Protein AF-0000000068008915 (afdb_homodimer)

Solvent-accessible surface area (backbone atoms only — not comparable to full-atom values): 33797 Å² total; per-residue (Å²): 130,78,82,72,71,57,68,84,69,57,79,87,49,71,34,79,78,81,76,82,69,48,69,68,51,48,49,49,50,50,51,49,50,50,51,46,49,50,51,38,54,60,66,33,48,66,51,51,50,50,53,55,50,39,72,76,53,61,74,77,64,54,85,55,54,74,35,29,33,37,28,29,34,16,36,46,53,52,26,28,29,33,50,47,45,42,22,71,53,36,14,23,38,38,28,29,15,76,50,48,68,47,17,44,51,45,22,58,60,44,38,79,54,78,35,59,49,43,53,46,71,44,53,55,53,37,58,70,43,36,53,52,47,52,55,49,39,45,70,77,78,37,78,60,32,30,42,36,47,45,39,61,65,64,64,78,64,57,94,45,92,77,38,64,69,55,48,49,49,42,39,28,36,42,33,50,17,55,55,41,50,45,67,67,50,43,61,59,15,56,76,71,48,40,29,33,42,33,37,61,48,30,43,40,44,40,47,58,47,54,90,29,36,69,52,27,13,26,22,14,19,39,50,28,31,53,48,8,47,49,41,31,31,45,72,73,70,34,44,86,23,38,42,50,28,39,35,23,37,51,62,56,64,33,44,30,74,46,48,57,56,44,52,67,21,65,18,53,52,71,44,83,69,37,52,33,58,60,46,15,51,51,50,53,50,29,62,30,52,64,38,50,70,44,27,43,61,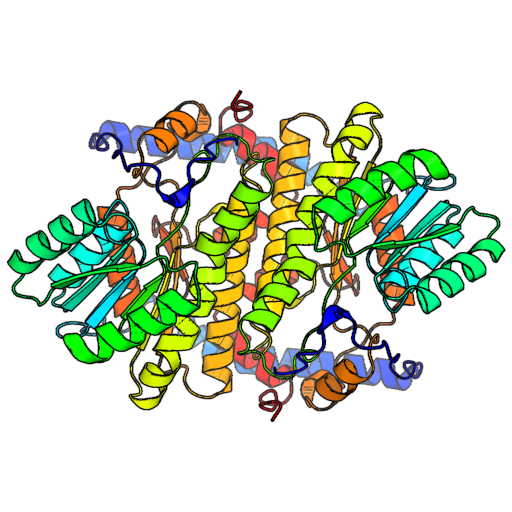74,90,44,52,66,57,58,40,50,50,57,52,54,43,59,63,71,48,43,52,51,38,47,39,59,59,25,62,44,77,71,66,75,80,123,130,79,82,72,72,57,6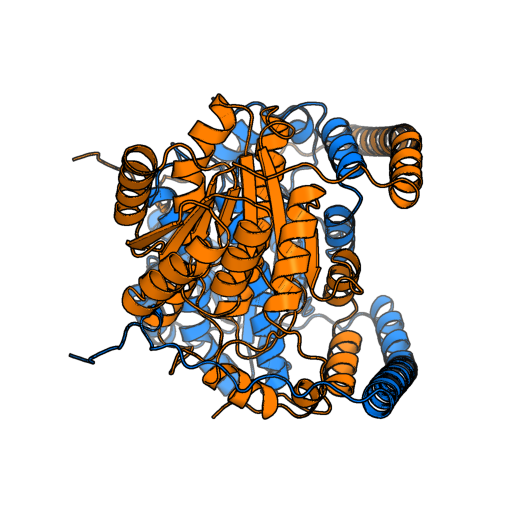9,85,69,56,80,87,49,69,33,79,78,80,75,80,68,48,69,68,52,48,49,48,49,50,50,50,50,50,49,46,50,50,51,39,52,60,65,33,48,66,51,50,50,50,55,55,49,38,72,76,53,62,73,76,64,54,86,55,53,73,36,28,32,36,28,30,34,18,35,47,53,54,25,27,30,32,50,47,46,40,23,72,55,36,14,23,37,38,29,30,16,76,50,48,68,46,16,44,51,43,23,58,62,43,39,80,54,77,33,59,49,44,52,46,71,45,53,54,53,36,59,70,44,37,54,50,46,51,54,49,39,45,72,76,78,36,79,59,34,30,42,34,47,46,40,62,64,63,66,79,64,56,95,46,92,77,38,66,69,54,50,49,49,41,41,28,36,40,34,50,17,53,55,40,51,47,65,66,48,43,62,60,14,56,75,69,49,40,29,35,44,33,37,60,45,30,42,39,43,38,46,58,48,56,88,30,35,68,50,25,14,26,22,12,19,39,51,28,32,52,48,9,47,47,42,31,30,45,75,74,69,33,43,86,24,37,41,51,28,40,35,23,37,51,61,57,65,32,44,29,72,45,48,57,56,45,51,67,23,65,18,53,52,69,44,82,69,39,50,31,59,59,48,14,51,50,50,51,50,30,62,30,52,64,37,50,70,46,28,42,61,74,90,44,51,65,58,59,41,49,49,55,52,56,44,60,64,71,47,43,52,51,39,45,38,60,59,26,61,45,78,71,65,77,81,124

Radius of gyration: 24.88 Å; Cα contacts (8 Å, |Δi|>4): 1236; chains: 2; bounding box: 62×68×60 Å

Foldseek 3Di:
DPPPPDPVPPDDDDDDDDDDDDPVRVVVVVVVVVVVVVVCVVVCVVVVVVVVVCVVVPDFFAQCAAAEEEFEVLLFFLNVLLQLLSLLSHYEYEYEYQPQVSQQVSQVVSCVSVHHYDYDRFQLLDLVRLLVVLVCCCVPPRAHQEYELEFADDPPPDPDPPDPVVLVVRLSRLAVSLVRNCVRRVVVLQVVLGHEYEYEAALLLLPPDPPRVSNSVSSVNVVVVLVVVCVVCVVVPSNNSYFYAYEHEYAEDTDPSVVVLQCVQQLSVPDDYDYSNQSSVQVSRCRRSRPHYAYVVNVDDPVNSNVLSPDPPVVSVVVCCVRSVHDRPPPD/DPPPPDPVPPDDDDDDDDDDDDPVRVVVVVVVVVVVVVVCVVVCVVVVVVVVVCVVVPDFFAQCAAAEEEFEVLLFFLNVLLQLLVLLSHYEYEYEYQPQVSQQVSQVVSCVSVHHYDYDRFQLLDLVRLLVVLVCCCVPPRAHQEYELEFADDPPPDPDPPDPVVLVVRLSGLAVSLVRNCVRRVVVLQVVLGHEYEYEAALLLLPPDPPRVSNSVSSVNVVVVLVVVCVVCVVVPSNNSYFYAYEHEYAEDTDPSVVVLQCVQQLSVPDDYHYSNQSSVQRSRCRRSRPHYAYVVNVDDPVNSNVLSPDPPVVSVVVCCVRSVHDRPPPD

Sequence (664 aa):
MSNSVDIAKKPYVAAAPLKPRSQSEKVRAILQLLLDLVLCFVKSIPLWIEVVVELFRPAPPKTISGQTALVTGGANGIGKAIATELAKEGCNVVIVDLDQTNGQTTAQDLKRYNVQSVAYEFDVANYDEVRELYRRVERDVGPVDILVNNAGILPFLSSNEKNPSEIRRLMDVNVMSGFWTVEQFLPSMIRRGRGHIVAIASASSYAPVGFMKTYVTSKYAVRGYMEALDEELYLIGQAEAVKTTTVFPFVINTRKQVMEKVNRIPGAATMPKFTTEETAKTVADAIKTNKRKVVVPQTVRAWQLSFYEHIPIKIRRMMDLTIMKGKPLVLDMSNSVDIAKKPYVAAAPLKPRSQSEKVRAILQLLLDLVLCFVKSIPLWIEVVVELFRPAPPKTISGQTALVTGGANGIGKAIATELAKEGCNVVIVDLDQTNGQTTAQDLKRYNVQSVAYEFDVANYDEVRELYRRVERDVGPVDILVNNAGILPFLSSNEKNPSEIRRLMDVNVMSGFWTVEQFLPSMIRRGRGHIVAIASASSYAPVGFMKTYVTSKYAVRGYMEALDEELYLIGQAEAVKTTTVFPFVINTRKQVMEKVNRIPGAATMPKFTTEETAKTVADAIKTNKRKVVVPQTVRAWQLSFYEHIPIKIRRMMDLTIMKGKPLVLD

Secondary structure (DSSP, 8-state):
------GGGSPP-BPPPPPPPPHHHHHHHHHHHHHHHHHHHHHHHHHHHHHHHHHHSPPPPPP-TT-EEEEETTTSHHHHHHHHHHHHTT-EEEEE-S-HHHHHHHHHHHGGGS--EEEE---TTSHHHHHHHHHHHHHHT---SEEEE---PPTT--S-TT-HHHHHHHHIIIIIHHHHHHHHHHHHHHHHT-EEEEEE--GGGTSPPTT-HHHHHHHHHHHHHHHHHHHHHHHTT-TTTEEEEEEEE--BS-BHHHHHHHTTSHHHHHSPPB-HHHHHHHHHHHHHTT-SEEEESTTS-HHHHHHHHHS-HHHHHHHHHHHHTS------/------GGGSPP-BPPPPPPPPHHHHHHHHHHHHHHHHHHHHHHHHHHHHHHHHHHSPPPPPP-TT-EEEEETTTSHHHHHHHHHHHHTT-EEEEE-S-HHHHHHHHHHHGGGS--EEEE---TTSHHHHHHHHHHHHHHT---SEEEE---PPTT-SS-TT-HHHHHHHHIIIIIHHHHHHHHHHHHHHHHT-EEEEEE--GGGTSPPTT-HHHHHHHHHHHHHHHHHHHHHHHTT-TTTEEEEEEEE--BS-BHHHHHHHHTSHHHHHSPPB-HHHHHHHHHHHHHTT-SEEEESTTS-HHHHHHHHHS-HHHHHHHHHHHHTS------

Nearest PDB structures (foldseek):
  8g89-assembly1_A  TM=8.658E-01  e=2.254E-25  Canis lupus familiaris
  8g93-assembly1_B  TM=8.598E-01  e=2.538E-25  Canis lupus familiaris
  9av4-assembly1_A  TM=8.909E-01  e=8.322E-25  Homo sapiens
  8g93-assembly1_A  TM=8.860E-01  e=1.261E-24  Canis lupus familiaris
  8g9v-assembly1_B  TM=8.540E-01  e=4.331E-25  Homo sapiens

Organism: Aedes aegypti (NCBI:txid7159)

Structure (mmCIF, N/CA/C/O backbone):
data_AF-0000000068008915-model_v1
#
loop_
_entity.id
_entity.type
_entity.pdbx_description
1 polymer 'Short-chain dehydrogenase/reductase 3'
#
loop_
_atom_site.group_PDB
_atom_site.id
_atom_site.type_symbol
_atom_site.label_atom_id
_atom_site.label_alt_id
_atom_site.label_comp_id
_atom_site.label_asym_id
_atom_site.label_entity_id
_atom_site.label_seq_id
_atom_site.pdbx_PDB_ins_code
_atom_site.Cartn_x
_atom_site.Cartn_y
_atom_site.Cartn_z
_atom_site.occupancy
_atom_site.B_iso_or_equiv
_atom_site.auth_seq_id
_atom_site.auth_comp_id
_atom_site.auth_asym_id
_atom_site.auth_atom_id
_atom_site.pdbx_PDB_model_num
ATOM 1 N N . MET A 1 1 ? -16.281 7.18 -29.484 1 25.27 1 MET A N 1
ATOM 2 C CA . MET A 1 1 ? -15.469 8.141 -28.75 1 25.27 1 MET A CA 1
ATOM 3 C C . MET A 1 1 ? -15.898 8.203 -27.281 1 25.27 1 MET A C 1
ATOM 5 O O . MET A 1 1 ? -16.938 8.789 -26.969 1 25.27 1 MET A O 1
ATOM 9 N N . SER A 1 2 ? -15.938 7.16 -26.516 1 36.44 2 SER A N 1
ATOM 10 C CA . SER A 1 2 ? -16.719 6.918 -25.297 1 36.44 2 SER A CA 1
ATOM 11 C C . SER A 1 2 ? -16.484 8 -24.25 1 36.44 2 SER A C 1
ATOM 13 O O . SER A 1 2 ? -15.336 8.359 -23.984 1 36.44 2 SER A O 1
ATOM 15 N N . ASN A 1 3 ? -17.234 9.008 -24.078 1 43.19 3 ASN A N 1
ATOM 16 C CA . ASN A 1 3 ? -17.281 10.219 -23.281 1 43.19 3 ASN A CA 1
ATOM 17 C C . ASN A 1 3 ? -16.828 9.945 -21.844 1 43.19 3 ASN A C 1
ATOM 19 O O . ASN A 1 3 ? -17.656 9.734 -20.953 1 43.19 3 ASN A O 1
ATOM 23 N N . SER A 1 4 ? -15.82 9.172 -21.656 1 55.72 4 SER A N 1
ATOM 24 C CA . SER A 1 4 ? -15.461 8.562 -20.375 1 55.72 4 SER A CA 1
ATOM 25 C C . SER A 1 4 ? -15.172 9.633 -19.328 1 55.72 4 SER A C 1
ATOM 27 O O . SER A 1 4 ? -14.289 10.469 -19.5 1 55.72 4 SER A O 1
ATOM 29 N N . VAL A 1 5 ? -16.203 10.062 -18.609 1 64.69 5 VAL A N 1
ATOM 30 C CA . VAL A 1 5 ? -16.172 11.055 -17.531 1 64.69 5 VAL A CA 1
ATOM 31 C C . VAL A 1 5 ? -15.039 10.734 -16.562 1 64.69 5 VAL A C 1
ATOM 33 O O . VAL A 1 5 ? -14.859 9.586 -16.172 1 64.69 5 VAL A O 1
ATOM 36 N N . ASP A 1 6 ? -14.109 11.664 -16.531 1 81.94 6 ASP A N 1
ATOM 37 C CA . ASP A 1 6 ? -13.039 11.555 -15.539 1 81.94 6 ASP A CA 1
ATOM 38 C C . ASP A 1 6 ? -13.609 11.336 -14.133 1 81.94 6 ASP A C 1
ATOM 40 O O . ASP A 1 6 ? -14.305 12.195 -13.602 1 81.94 6 ASP A O 1
ATOM 44 N N . ILE A 1 7 ? -13.359 10.227 -13.648 1 77.12 7 ILE A N 1
ATOM 45 C CA . ILE A 1 7 ? -13.914 9.82 -12.367 1 77.12 7 ILE A CA 1
ATOM 46 C C . ILE A 1 7 ? -13.484 10.805 -11.281 1 77.12 7 ILE A C 1
ATOM 48 O O . ILE A 1 7 ? -14.156 10.945 -10.258 1 77.12 7 ILE A O 1
ATOM 52 N N . ALA A 1 8 ? -12.453 11.508 -11.484 1 79.69 8 ALA A N 1
ATOM 53 C CA . ALA A 1 8 ? -11.961 12.477 -10.5 1 79.69 8 ALA A CA 1
ATOM 54 C C . ALA A 1 8 ? -12.773 13.766 -10.555 1 79.69 8 ALA A C 1
ATOM 56 O O . ALA A 1 8 ? -12.695 14.594 -9.641 1 79.69 8 ALA A O 1
ATOM 57 N N . LYS A 1 9 ? -13.523 14.008 -11.602 1 79.19 9 LYS A N 1
ATOM 58 C CA . LYS A 1 9 ? -14.25 15.258 -11.781 1 79.19 9 LYS A CA 1
ATOM 59 C C . LYS A 1 9 ? -15.742 15.07 -11.516 1 79.19 9 LYS A C 1
ATOM 61 O O . LYS A 1 9 ? -16.531 15.992 -11.711 1 79.19 9 LYS A O 1
ATOM 66 N N . LYS A 1 10 ? -16.109 13.844 -11.07 1 80 10 LYS A N 1
ATOM 67 C CA . LYS A 1 10 ? -17.516 13.641 -10.727 1 80 10 LYS A CA 1
ATOM 68 C C . LYS A 1 10 ? -17.953 14.602 -9.625 1 80 10 LYS A C 1
ATOM 70 O O . LYS A 1 10 ? -17.25 14.781 -8.633 1 80 10 LYS A O 1
ATOM 75 N N . PRO A 1 11 ? -19.031 15.219 -9.898 1 80.44 11 PRO A N 1
ATOM 76 C CA . PRO A 1 11 ? -19.484 16.203 -8.906 1 80.44 11 PRO A CA 1
ATOM 77 C C . PRO A 1 11 ? -19.625 15.609 -7.508 1 80.44 11 PRO A C 1
ATOM 79 O O . PRO A 1 11 ? -20.047 14.461 -7.355 1 80.44 11 PRO A O 1
ATOM 82 N N . TYR A 1 12 ? -19.297 16.422 -6.59 1 86 12 TYR A N 1
ATOM 83 C CA . TYR A 1 12 ? -19.375 16 -5.195 1 86 12 TYR A CA 1
ATOM 84 C C . TYR A 1 12 ? -20.781 16.25 -4.633 1 86 12 TYR A C 1
ATOM 86 O O . TYR A 1 12 ? -21.297 17.375 -4.715 1 86 12 TYR A O 1
ATOM 94 N N . VAL A 1 13 ? -21.359 15.211 -4.227 1 85.31 13 VAL A N 1
ATOM 95 C CA . VAL A 1 13 ? -22.625 15.312 -3.486 1 85.31 13 VAL A CA 1
ATOM 96 C C . VAL A 1 13 ? -22.438 14.742 -2.082 1 85.31 13 VAL A C 1
ATOM 98 O O . VAL A 1 13 ? -22.141 13.555 -1.92 1 85.31 13 VAL A O 1
ATOM 101 N N . ALA A 1 14 ? -22.578 15.609 -1.108 1 86 14 ALA A N 1
ATOM 102 C CA . ALA A 1 14 ? -22.344 15.211 0.276 1 86 14 ALA A CA 1
ATOM 103 C C . ALA A 1 14 ? -23.406 14.219 0.753 1 86 14 ALA A C 1
ATOM 105 O O . ALA A 1 14 ? -24.578 14.352 0.407 1 86 14 ALA A O 1
ATOM 106 N N . ALA A 1 15 ? -22.969 13.297 1.555 1 86.19 15 ALA A N 1
ATOM 107 C CA . ALA A 1 15 ? -23.906 12.406 2.227 1 86.19 15 ALA A CA 1
ATOM 108 C C . ALA A 1 15 ? -24.734 13.156 3.266 1 86.19 15 ALA A C 1
ATOM 110 O O . ALA A 1 15 ? -24.328 14.219 3.74 1 86.19 15 ALA A O 1
ATOM 111 N N . ALA A 1 16 ? -25.859 12.586 3.553 1 84.06 16 ALA A N 1
ATOM 112 C CA . ALA A 1 16 ? -26.688 13.164 4.617 1 84.06 16 ALA A CA 1
ATOM 113 C C . ALA A 1 16 ? -25.938 13.148 5.949 1 84.06 16 ALA A C 1
ATOM 115 O O . ALA A 1 16 ? -25.203 12.203 6.242 1 84.06 16 ALA A O 1
ATOM 116 N N . PRO A 1 17 ? -26.062 14.195 6.621 1 82.31 17 PRO A N 1
ATOM 117 C CA . PRO A 1 17 ? -25.406 14.234 7.93 1 82.31 17 PRO A CA 1
ATOM 118 C C . PRO A 1 17 ? -25.797 13.055 8.82 1 82.31 17 PRO A C 1
ATOM 120 O O . PRO A 1 17 ? -26.953 12.609 8.789 1 82.31 17 PRO A O 1
ATOM 123 N N . LEU A 1 18 ? -24.75 12.617 9.633 1 81.44 18 LEU A N 1
ATOM 124 C CA . LEU A 1 18 ? -25.016 11.531 10.562 1 81.44 18 LEU A CA 1
ATOM 125 C C . LEU A 1 18 ? -25.891 12.016 11.719 1 81.44 18 LEU A C 1
ATOM 127 O O . LEU A 1 18 ? -25.672 13.102 12.25 1 81.44 18 LEU A O 1
ATOM 131 N N . LYS A 1 19 ? -27.047 11.25 11.766 1 74.81 19 LYS A N 1
ATOM 132 C CA . LYS A 1 19 ? -27.906 11.578 12.906 1 74.81 19 LYS A CA 1
ATOM 133 C C . LYS A 1 19 ? -27.188 11.289 14.219 1 74.81 19 LYS A C 1
ATOM 135 O O . LYS A 1 19 ? -26.594 10.219 14.391 1 74.81 19 LYS A O 1
ATOM 140 N N . PRO A 1 20 ? -27.062 12.352 15.141 1 76.06 20 PRO A N 1
ATOM 141 C CA . PRO A 1 20 ? -26.453 12.086 16.453 1 76.06 20 PRO A CA 1
ATOM 142 C C . PRO A 1 20 ? -27.109 10.906 17.172 1 76.06 20 PRO A C 1
ATOM 144 O O . PRO A 1 20 ? -28.328 10.742 17.125 1 76.06 20 PRO A O 1
ATOM 147 N N . ARG A 1 21 ? -26.438 10.008 17.547 1 72.38 21 ARG A N 1
ATOM 148 C CA . ARG A 1 21 ? -26.953 8.844 18.234 1 72.38 21 ARG A CA 1
ATOM 149 C C . ARG A 1 21 ? -27.312 9.18 19.688 1 72.38 21 ARG A C 1
ATOM 151 O O . ARG A 1 21 ? -26.547 9.867 20.375 1 72.38 21 ARG A O 1
ATOM 158 N N . SER A 1 22 ? -28.391 8.797 20 1 80.31 22 SER A N 1
ATOM 159 C CA . SER A 1 22 ? -28.781 8.914 21.406 1 80.31 22 SER A CA 1
ATOM 160 C C . SER A 1 22 ? -27.891 8.062 22.297 1 80.31 22 SER A C 1
ATOM 162 O O . SER A 1 22 ? -27.172 7.195 21.812 1 80.31 22 SER A O 1
ATOM 164 N N . GLN A 1 23 ? -27.859 8.43 23.469 1 81.75 23 GLN A N 1
ATOM 165 C CA . GLN A 1 23 ? -27.078 7.66 24.422 1 81.75 23 GLN A CA 1
ATOM 166 C C . GLN A 1 23 ? -27.484 6.191 24.406 1 81.75 23 GLN A C 1
ATOM 168 O O . GLN A 1 23 ? -26.625 5.305 24.516 1 81.75 23 GLN A O 1
ATOM 173 N N . SER A 1 24 ? -28.781 6.039 24.359 1 84.06 24 SER A N 1
ATOM 174 C CA . SER A 1 24 ? -29.281 4.668 24.328 1 84.06 24 SER A CA 1
ATOM 175 C C . SER A 1 24 ? -28.797 3.928 23.094 1 84.06 24 SER A C 1
ATOM 177 O O . SER A 1 24 ? -28.453 2.746 23.156 1 84.06 24 SER A O 1
ATOM 179 N N . GLU A 1 25 ? -28.703 4.656 22.062 1 81.69 25 GLU A N 1
ATOM 180 C CA . GLU A 1 25 ? -28.25 4.043 20.812 1 81.69 25 GLU A CA 1
ATOM 181 C C . GLU A 1 25 ? -26.766 3.732 20.875 1 81.69 25 GLU A C 1
ATOM 183 O O . GLU A 1 25 ? -26.312 2.719 20.328 1 81.69 25 GLU A O 1
ATOM 188 N N . LYS A 1 26 ? -26.094 4.555 21.5 1 81.06 26 LYS A N 1
ATOM 189 C CA . LYS A 1 26 ? -24.672 4.32 21.672 1 81.06 26 LYS A CA 1
ATOM 190 C C . LYS A 1 26 ? -24.406 3.084 22.516 1 81.06 26 LYS A C 1
ATOM 192 O O . LYS A 1 26 ? -23.547 2.266 22.188 1 81.06 26 LYS A O 1
ATOM 197 N N . VAL A 1 27 ? -25.172 3.068 23.547 1 83.56 27 VAL A N 1
ATOM 198 C CA . VAL A 1 27 ? -25.016 1.931 24.438 1 83.56 27 VAL A CA 1
ATOM 199 C C . VAL A 1 27 ? -25.391 0.641 23.719 1 83.56 27 VAL A C 1
ATOM 201 O O . VAL A 1 27 ? -24.703 -0.378 23.859 1 83.56 27 VAL A O 1
ATOM 204 N N . ARG A 1 28 ? -26.391 0.689 23.016 1 83.62 28 ARG A N 1
ATOM 205 C CA . ARG A 1 28 ? -26.828 -0.486 22.266 1 83.62 28 ARG A CA 1
ATOM 206 C C . ARG A 1 28 ? -25.781 -0.903 21.25 1 83.62 28 ARG A C 1
ATOM 208 O O . ARG A 1 28 ? -25.547 -2.096 21.031 1 83.62 28 ARG A O 1
ATOM 215 N N . ALA A 1 29 ? -25.25 0.087 20.641 1 77.81 29 ALA A N 1
ATOM 216 C CA . ALA A 1 29 ? -24.219 -0.195 19.641 1 77.81 29 ALA A CA 1
ATOM 217 C C . ALA A 1 29 ? -23 -0.848 20.297 1 77.81 29 ALA A C 1
ATOM 219 O O . ALA A 1 29 ? -22.406 -1.77 19.719 1 77.81 29 ALA A O 1
ATOM 220 N N . ILE A 1 30 ? -22.672 -0.354 21.391 1 82.06 30 ILE A N 1
ATOM 221 C CA . ILE A 1 30 ? -21.531 -0.889 22.109 1 82.06 30 ILE A CA 1
ATOM 222 C C . ILE A 1 30 ? -21.812 -2.318 22.562 1 82.06 30 ILE A C 1
ATOM 224 O O . ILE A 1 30 ? -20.953 -3.195 22.469 1 82.06 30 ILE A O 1
ATOM 228 N N . LEU A 1 31 ? -22.984 -2.494 23.047 1 85.19 31 LEU A N 1
ATOM 229 C CA . LEU A 1 31 ? -23.391 -3.826 23.484 1 85.19 31 LEU A CA 1
ATOM 230 C C . LEU A 1 31 ? -23.391 -4.809 22.312 1 85.19 31 LEU A C 1
ATOM 232 O O . LEU A 1 31 ? -22.969 -5.957 22.469 1 85.19 31 LEU A O 1
ATOM 236 N N . GLN A 1 32 ? -23.859 -4.367 21.312 1 83.44 32 GLN A N 1
ATOM 237 C CA . GLN A 1 32 ? -23.859 -5.227 20.125 1 83.44 32 GLN A CA 1
ATOM 238 C C . GLN A 1 32 ? -22.438 -5.574 19.703 1 83.44 32 GLN A C 1
ATOM 240 O O . GLN A 1 32 ? -22.172 -6.707 19.297 1 83.44 32 GLN A O 1
ATOM 245 N N . LEU A 1 33 ? -21.641 -4.59 19.688 1 80.56 33 LEU A N 1
ATOM 246 C CA . LEU A 1 33 ? -20.234 -4.824 19.344 1 80.56 33 LEU A CA 1
ATOM 247 C C . LEU A 1 33 ? -19.609 -5.848 20.281 1 80.56 33 LEU A C 1
ATOM 249 O O . LEU A 1 33 ? -18.859 -6.723 19.828 1 80.56 33 LEU A O 1
ATOM 253 N N . LEU A 1 34 ? -19.906 -5.703 21.516 1 85.06 34 LEU A N 1
ATOM 254 C CA . LEU A 1 34 ? -19.375 -6.633 22.5 1 85.06 34 LEU A CA 1
ATOM 255 C C . LEU A 1 34 ? -19.906 -8.047 22.266 1 85.06 34 LEU A C 1
ATOM 257 O O . LEU A 1 34 ? -19.156 -9.023 22.375 1 85.06 34 LEU A O 1
ATOM 261 N N . LEU A 1 35 ? -21.172 -8.102 21.984 1 87.88 35 LEU A N 1
ATOM 262 C CA . LEU A 1 35 ? -21.766 -9.398 21.672 1 87.88 35 LEU A CA 1
ATOM 263 C C . LEU A 1 35 ? -21.125 -10.016 20.438 1 87.88 35 LEU A C 1
ATOM 265 O O . LEU A 1 35 ? -20.875 -11.227 20.406 1 87.88 35 LEU A O 1
ATOM 269 N N . ASP A 1 36 ? -20.938 -9.203 19.5 1 84.75 36 ASP A N 1
ATOM 270 C CA . ASP A 1 36 ? -20.297 -9.68 18.266 1 84.75 36 ASP A CA 1
ATOM 271 C C . ASP A 1 36 ? -18.875 -10.172 18.547 1 84.75 36 ASP A C 1
ATOM 273 O O . ASP A 1 36 ? -18.422 -11.156 17.969 1 84.75 36 ASP A O 1
ATOM 277 N N . LEU A 1 37 ? -18.234 -9.477 19.406 1 85.88 37 LEU A N 1
ATOM 278 C CA . LEU A 1 37 ? -16.875 -9.859 19.75 1 85.88 37 LEU A CA 1
ATOM 279 C C . LEU A 1 37 ? -16.844 -11.188 20.5 1 85.88 37 LEU A C 1
ATOM 281 O O . LEU A 1 37 ? -15.961 -12.016 20.266 1 85.88 37 LEU A O 1
ATOM 285 N N . VAL A 1 38 ? -17.828 -11.383 21.375 1 90.81 38 VAL A N 1
ATOM 286 C CA . VAL A 1 38 ? -17.938 -12.641 22.094 1 90.81 38 VAL A CA 1
ATOM 287 C C . VAL A 1 38 ? -18.266 -13.773 21.125 1 90.81 38 VAL A C 1
ATOM 289 O O . VAL A 1 38 ? -17.688 -14.859 21.219 1 90.81 38 VAL A O 1
ATOM 292 N N . LEU A 1 39 ? -19.141 -13.492 20.312 1 90.31 39 LEU A N 1
ATOM 293 C CA . LEU A 1 39 ? -19.5 -14.492 19.312 1 90.31 39 LEU A CA 1
ATOM 294 C C . LEU A 1 39 ? -18.297 -14.844 18.438 1 90.31 39 LEU A C 1
ATOM 296 O O . LEU A 1 39 ? -18.078 -16.016 18.125 1 90.31 39 LEU A O 1
ATOM 300 N N . CYS A 1 40 ? -17.562 -13.82 18.031 1 89 40 CYS A N 1
ATOM 301 C CA . CYS A 1 40 ? -16.359 -14.055 17.25 1 89 40 CYS A CA 1
ATOM 302 C C . CYS A 1 40 ? -15.367 -14.922 18.016 1 89 40 CYS A C 1
ATOM 304 O O . CYS A 1 40 ? -14.734 -15.805 17.438 1 89 40 CYS A O 1
ATOM 306 N N . PHE A 1 41 ? -15.281 -14.656 19.281 1 91.06 41 PHE A N 1
ATOM 307 C CA . PHE A 1 41 ? -14.352 -15.406 20.125 1 91.06 41 PHE A CA 1
ATOM 308 C C . PHE A 1 41 ? -14.75 -16.875 20.188 1 91.06 41 PHE A C 1
ATOM 310 O O . PHE A 1 41 ? -13.914 -17.766 20 1 91.06 41 PHE A O 1
ATOM 317 N N . VAL A 1 42 ? -15.977 -17.141 20.359 1 93.12 42 VAL A N 1
ATOM 318 C CA . VAL A 1 42 ? -16.484 -18.5 20.469 1 93.12 42 VAL A CA 1
ATOM 319 C C . VAL A 1 42 ? -16.328 -19.234 19.141 1 93.12 42 VAL A C 1
ATOM 321 O O . VAL A 1 42 ? -15.867 -20.375 19.094 1 93.12 42 VAL A O 1
ATOM 324 N N . LYS A 1 43 ? -16.688 -18.562 18.109 1 93.06 43 LYS A N 1
ATOM 325 C CA . LYS A 1 43 ? -16.625 -19.172 16.781 1 93.06 43 LYS A CA 1
ATOM 326 C C . LYS A 1 43 ? -15.188 -19.406 16.344 1 93.06 43 LYS A C 1
ATOM 328 O O . LYS A 1 43 ? -14.93 -20.219 15.469 1 93.06 43 LYS A O 1
ATOM 333 N N . SER A 1 44 ? -14.258 -18.625 16.953 1 92.31 44 SER A N 1
ATOM 334 C CA . SER A 1 44 ? -12.859 -18.734 16.531 1 92.31 44 SER A CA 1
ATOM 335 C C . SER A 1 44 ? -12.18 -19.938 17.156 1 92.31 44 SER A C 1
ATOM 337 O O . SER A 1 44 ? -11.148 -20.406 16.672 1 92.31 44 SER A O 1
ATOM 339 N N . ILE A 1 45 ? -12.688 -20.484 18.188 1 92.62 45 ILE A N 1
ATOM 340 C CA . ILE A 1 45 ? -12.047 -21.547 18.969 1 92.62 45 ILE A CA 1
ATOM 341 C C . ILE A 1 45 ? -11.805 -22.766 18.078 1 92.62 45 ILE A C 1
ATOM 343 O O . ILE A 1 45 ? -10.672 -23.234 17.969 1 92.62 45 ILE A O 1
ATOM 347 N N . PRO A 1 46 ? -12.828 -23.344 17.438 1 93.88 46 PRO A N 1
ATOM 348 C CA . PRO A 1 46 ? -12.547 -24.5 16.578 1 93.88 46 PRO A CA 1
ATOM 349 C C . PRO A 1 46 ? -11.562 -24.172 15.453 1 93.88 46 PRO A C 1
ATOM 351 O O . PRO A 1 46 ? -10.805 -25.047 15.031 1 93.88 46 PRO A O 1
ATOM 354 N N . LEU A 1 47 ? -11.617 -22.953 14.977 1 92.56 47 LEU A N 1
ATOM 355 C CA . LEU A 1 47 ? -10.727 -22.547 13.891 1 92.56 47 LEU A CA 1
ATOM 356 C C . LEU A 1 47 ? -9.281 -22.516 14.367 1 92.56 47 LEU A C 1
ATOM 358 O O . LEU A 1 47 ? -8.367 -22.859 13.609 1 92.56 47 LEU A O 1
ATOM 362 N N . TRP A 1 48 ? -9.094 -22.094 15.594 1 92.06 48 TRP A N 1
ATOM 363 C CA . TRP A 1 48 ? -7.75 -22.109 16.172 1 92.06 48 TRP A CA 1
ATOM 364 C C . TRP A 1 48 ? -7.227 -23.531 16.312 1 92.06 48 TRP A C 1
ATOM 366 O O . TRP A 1 48 ? -6.043 -23.797 16.062 1 92.06 48 TRP A O 1
ATOM 376 N N . ILE A 1 49 ? -8.055 -24.375 16.656 1 92.62 49 ILE A N 1
ATOM 377 C CA . ILE A 1 49 ? -7.684 -25.781 16.766 1 92.62 49 ILE A CA 1
ATOM 378 C C . ILE A 1 49 ? -7.273 -26.312 15.398 1 92.62 49 ILE A C 1
ATOM 380 O O . ILE A 1 49 ? -6.266 -27 15.273 1 92.62 49 ILE A O 1
ATOM 384 N N . GLU A 1 50 ? -8.062 -25.984 14.445 1 91.56 50 GLU A N 1
ATOM 385 C CA . GLU A 1 50 ? -7.742 -26.391 13.078 1 91.56 50 GLU A CA 1
ATOM 386 C C . GLU A 1 50 ? -6.379 -25.859 12.648 1 91.56 50 GLU A C 1
ATOM 388 O O . GLU A 1 50 ? -5.605 -26.562 12 1 91.56 50 GLU A O 1
ATOM 393 N N . VAL A 1 51 ? -6.121 -24.609 12.969 1 89.88 51 VAL A N 1
ATOM 394 C CA . VAL A 1 51 ? -4.859 -23.969 12.609 1 89.88 51 VAL A CA 1
ATOM 395 C C . VAL A 1 51 ? -3.699 -24.703 13.281 1 89.88 51 VAL A C 1
ATOM 397 O O . VAL A 1 51 ? -2.674 -24.969 12.648 1 89.88 51 VAL A O 1
ATOM 400 N N . VAL A 1 52 ? -3.912 -25.094 14.492 1 90.75 52 VAL A N 1
ATOM 401 C CA . VAL A 1 52 ? -2.873 -25.797 15.242 1 90.75 52 VAL A CA 1
ATOM 402 C C . VAL A 1 52 ? -2.678 -27.203 14.664 1 90.75 52 VAL A C 1
ATOM 404 O O . VAL A 1 52 ? -1.546 -27.656 14.523 1 90.75 52 VAL A O 1
ATOM 407 N N . VAL A 1 53 ? -3.701 -27.891 14.32 1 91.12 53 VAL A N 1
ATOM 408 C CA . VAL A 1 53 ? -3.631 -29.219 13.734 1 91.12 53 VAL A CA 1
ATOM 409 C C . VAL A 1 53 ? -2.895 -29.156 12.398 1 91.12 53 VAL A C 1
ATOM 411 O O . VAL A 1 53 ? -2.084 -30.031 12.086 1 91.12 53 VAL A O 1
ATOM 414 N N . GLU A 1 54 ? -3.182 -28.141 11.602 1 88.88 54 GLU A N 1
ATOM 415 C CA . GLU A 1 54 ? -2.566 -27.984 10.289 1 88.88 54 GLU A CA 1
ATOM 416 C C . GLU A 1 54 ? -1.067 -27.719 10.414 1 88.88 54 GLU A C 1
ATOM 418 O O . GLU A 1 54 ? -0.3 -28.031 9.5 1 88.88 54 GLU A O 1
ATOM 423 N N . LEU A 1 55 ? -0.692 -27.094 11.516 1 85.88 55 LEU A N 1
ATOM 424 C CA . LEU A 1 55 ? 0.729 -26.875 11.758 1 85.88 55 LEU A CA 1
ATOM 425 C C . LEU A 1 55 ? 1.469 -28.203 11.914 1 85.88 55 LEU A C 1
ATOM 427 O O . LEU A 1 55 ? 2.629 -28.328 11.508 1 85.88 55 LEU A O 1
ATOM 431 N N . PHE A 1 56 ? 0.78 -29.172 12.398 1 89.06 56 PHE A N 1
ATOM 432 C CA . PHE A 1 56 ? 1.406 -30.453 12.672 1 89.06 56 PHE A CA 1
ATOM 433 C C . PHE A 1 56 ? 1.125 -31.438 11.539 1 89.06 56 PHE A C 1
ATOM 435 O O . PHE A 1 56 ? 1.87 -32.406 11.352 1 89.06 56 PHE A O 1
ATOM 442 N N . ARG A 1 57 ? 0.078 -31.266 10.859 1 89 57 ARG A N 1
ATOM 443 C CA . ARG A 1 57 ? -0.295 -32.094 9.727 1 89 57 ARG A CA 1
ATOM 444 C C . ARG A 1 57 ? -0.603 -31.266 8.5 1 89 57 ARG A C 1
ATOM 446 O O . ARG A 1 57 ? -1.759 -31.156 8.078 1 89 57 ARG A O 1
ATOM 453 N N . PRO A 1 58 ? 0.477 -30.75 7.934 1 84.69 58 PRO A N 1
ATOM 454 C CA . PRO A 1 58 ? 0.227 -29.906 6.758 1 84.69 58 PRO A CA 1
ATOM 455 C C . PRO A 1 58 ? -0.379 -30.688 5.594 1 84.69 58 PRO A C 1
ATOM 457 O O . PRO A 1 58 ? -0.177 -31.891 5.484 1 84.69 58 PRO A O 1
ATOM 460 N N . ALA A 1 59 ? -1.262 -30.047 4.855 1 83.94 59 ALA A N 1
ATOM 461 C CA . ALA A 1 59 ? -1.861 -30.656 3.674 1 83.94 59 ALA A CA 1
ATOM 462 C C . ALA A 1 59 ? -0.789 -31.094 2.678 1 83.94 59 ALA A C 1
ATOM 464 O O . ALA A 1 59 ? 0.231 -30.422 2.523 1 83.94 59 ALA A O 1
ATOM 465 N N . PRO A 1 60 ? -1.011 -32.219 2.059 1 91.69 60 PRO A N 1
ATOM 466 C CA . PRO A 1 60 ? -0.053 -32.688 1.049 1 91.69 60 PRO A CA 1
ATOM 467 C C . PRO A 1 60 ? 0.053 -31.719 -0.138 1 91.69 60 PRO A C 1
ATOM 469 O O . PRO A 1 60 ? -0.945 -31.109 -0.54 1 91.69 60 PRO A O 1
ATOM 472 N N . PRO A 1 61 ? 1.197 -31.594 -0.64 1 95.31 61 PRO A N 1
ATOM 473 C CA . PRO A 1 61 ? 1.376 -30.703 -1.796 1 95.31 61 PRO A CA 1
ATOM 474 C C . PRO A 1 61 ? 0.586 -31.172 -3.018 1 95.31 61 PRO A C 1
ATOM 476 O O . PRO A 1 61 ? 0.451 -32.375 -3.252 1 95.31 61 PRO A O 1
ATOM 479 N N . LYS A 1 62 ? 0.007 -30.297 -3.703 1 96.25 62 LYS A N 1
ATOM 480 C CA . LYS A 1 62 ? -0.68 -30.641 -4.945 1 96.25 62 LYS A CA 1
ATOM 481 C C . LYS A 1 62 ? 0.315 -30.859 -6.082 1 96.25 62 LYS A C 1
ATOM 483 O O . LYS A 1 62 ? 1.448 -30.375 -6.023 1 96.25 62 LYS A O 1
ATOM 488 N N . THR A 1 63 ? -0.1 -31.625 -7.051 1 97 63 THR A N 1
ATOM 489 C CA . THR A 1 63 ? 0.699 -31.844 -8.25 1 97 63 THR A CA 1
ATOM 490 C C . THR A 1 63 ? 0.455 -30.719 -9.266 1 97 63 THR A C 1
ATOM 492 O O . THR A 1 63 ? -0.692 -30.359 -9.523 1 97 63 THR A O 1
ATOM 495 N N . ILE A 1 64 ? 1.567 -30.188 -9.789 1 98.12 64 ILE A N 1
ATOM 496 C CA . ILE A 1 64 ? 1.412 -29.125 -10.758 1 98.12 64 ILE A CA 1
ATOM 497 C C . ILE A 1 64 ? 1.99 -29.547 -12.102 1 98.12 64 ILE A C 1
ATOM 499 O O . ILE A 1 64 ? 2.09 -28.75 -13.031 1 98.12 64 ILE A O 1
ATOM 503 N N . SER A 1 65 ? 2.383 -30.844 -12.164 1 98.12 65 SER A N 1
ATOM 504 C CA . SER A 1 65 ? 2.883 -31.391 -13.422 1 98.12 65 SER A CA 1
ATOM 505 C C . SER A 1 65 ? 1.835 -31.297 -14.523 1 98.12 65 SER A C 1
ATOM 507 O O . SER A 1 65 ? 0.658 -31.578 -14.297 1 98.12 65 SER A O 1
ATOM 509 N N . GLY A 1 66 ? 2.236 -30.859 -15.703 1 97.81 66 GLY A N 1
ATOM 510 C CA . GLY A 1 66 ? 1.34 -30.734 -16.844 1 97.81 66 GLY A CA 1
ATOM 511 C C . GLY A 1 66 ? 0.628 -29.406 -16.906 1 97.81 66 GLY A C 1
ATOM 512 O O . GLY A 1 66 ? 0.059 -29.047 -17.938 1 97.81 66 GLY A O 1
ATOM 513 N N . GLN A 1 67 ? 0.625 -28.641 -15.828 1 98.31 67 GLN A N 1
ATOM 514 C CA . GLN A 1 67 ? 0.005 -27.312 -15.82 1 98.31 67 GLN A CA 1
ATOM 515 C C . GLN A 1 67 ? 0.857 -26.297 -16.578 1 98.31 67 GLN A C 1
ATOM 517 O O . GLN A 1 67 ? 2.037 -26.547 -16.844 1 98.31 67 GLN A O 1
ATOM 522 N N . THR A 1 68 ? 0.235 -25.234 -16.984 1 98.75 68 THR A N 1
ATOM 523 C CA . THR A 1 68 ? 0.937 -24.156 -17.688 1 98.75 68 THR A CA 1
ATOM 524 C C . THR A 1 68 ? 1.179 -22.984 -16.75 1 98.75 68 THR A C 1
ATOM 526 O O . THR A 1 68 ? 0.235 -22.422 -16.188 1 98.75 68 THR A O 1
ATOM 529 N N . ALA A 1 69 ? 2.426 -22.656 -16.594 1 98.88 69 ALA A N 1
ATOM 530 C CA . ALA A 1 69 ? 2.818 -21.5 -15.773 1 98.88 69 ALA A CA 1
ATOM 531 C C . ALA A 1 69 ? 3.324 -20.359 -16.641 1 98.88 69 ALA A C 1
ATOM 533 O O . ALA A 1 69 ? 4.133 -20.562 -17.562 1 98.88 69 ALA A O 1
ATOM 534 N N . LEU A 1 70 ? 2.779 -19.188 -16.469 1 98.94 70 LEU A N 1
ATOM 535 C CA . LEU A 1 70 ? 3.285 -17.984 -17.094 1 98.94 70 LEU A CA 1
ATOM 536 C C . LEU A 1 70 ? 4.082 -17.141 -16.094 1 98.94 70 LEU A C 1
ATOM 538 O O . LEU A 1 70 ? 3.578 -16.797 -15.023 1 98.94 70 LEU A O 1
ATOM 542 N N . VAL A 1 71 ? 5.328 -16.844 -16.406 1 98.88 71 VAL A N 1
ATOM 543 C CA . VAL A 1 71 ? 6.219 -16.094 -15.523 1 98.88 71 VAL A CA 1
ATOM 544 C C . VAL A 1 71 ? 6.613 -14.781 -16.203 1 98.88 71 VAL A C 1
ATOM 546 O O . VAL A 1 71 ? 7.312 -14.781 -17.219 1 98.88 71 VAL A O 1
ATOM 549 N N . THR A 1 72 ? 6.156 -13.672 -15.648 1 98.75 72 THR A N 1
ATOM 550 C CA . THR A 1 72 ? 6.625 -12.383 -16.125 1 98.75 72 THR A CA 1
ATOM 551 C C . THR A 1 72 ? 8.016 -12.062 -15.578 1 98.75 72 THR A C 1
ATOM 553 O O . THR A 1 72 ? 8.328 -12.43 -14.445 1 98.75 72 THR A O 1
ATOM 556 N N . GLY A 1 73 ? 8.805 -11.352 -16.391 1 97.44 73 GLY A N 1
ATOM 557 C CA . GLY A 1 73 ? 10.188 -11.148 -15.992 1 97.44 73 GLY A CA 1
ATOM 558 C C . GLY A 1 73 ? 10.969 -12.445 -15.867 1 97.44 73 GLY A C 1
ATOM 559 O O . GLY A 1 73 ? 11.789 -12.602 -14.961 1 97.44 73 GLY A O 1
ATOM 560 N N . GLY A 1 74 ? 10.703 -13.359 -16.703 1 97.44 74 GLY A N 1
ATOM 561 C CA . GLY A 1 74 ? 11.219 -14.703 -16.547 1 97.44 74 GLY A CA 1
ATOM 562 C C . GLY A 1 74 ? 12.547 -14.914 -17.25 1 97.44 74 GLY A C 1
ATOM 563 O O . GLY A 1 74 ? 13.102 -16.016 -17.219 1 97.44 74 GLY A O 1
ATOM 564 N N . ALA A 1 75 ? 13.102 -13.891 -17.844 1 96.25 75 ALA A N 1
ATOM 565 C CA . ALA A 1 75 ? 14.32 -14.047 -18.656 1 96.25 75 ALA A CA 1
ATOM 566 C C . ALA A 1 75 ? 15.555 -14.102 -17.766 1 96.25 75 ALA A C 1
ATOM 568 O O . ALA A 1 75 ? 16.578 -14.664 -18.156 1 96.25 75 ALA A O 1
ATOM 569 N N . ASN A 1 76 ? 15.477 -13.484 -16.609 1 92.81 76 ASN A N 1
ATOM 570 C CA . ASN A 1 76 ? 16.656 -13.328 -15.766 1 92.81 76 ASN A CA 1
ATOM 571 C C . ASN A 1 76 ? 16.312 -13.445 -14.281 1 92.81 76 ASN A C 1
ATOM 573 O O . ASN A 1 76 ? 15.148 -13.531 -13.914 1 92.81 76 ASN A O 1
ATOM 577 N N . GLY A 1 77 ? 17.312 -13.641 -13.508 1 93.06 77 GLY A N 1
ATOM 578 C CA . GLY A 1 77 ? 17.203 -13.484 -12.062 1 93.06 77 GLY A CA 1
ATOM 579 C C . GLY A 1 77 ? 16.234 -14.453 -11.43 1 93.06 77 GLY A C 1
ATOM 580 O O . GLY A 1 77 ? 16.297 -15.664 -11.68 1 93.06 77 GLY A O 1
ATOM 581 N N . ILE A 1 78 ? 15.406 -13.898 -10.547 1 94.69 78 ILE A N 1
ATOM 582 C CA . ILE A 1 78 ? 14.445 -14.695 -9.781 1 94.69 78 ILE A CA 1
ATOM 583 C C . ILE A 1 78 ? 13.438 -15.336 -10.734 1 94.69 78 ILE A C 1
ATOM 585 O O . ILE A 1 78 ? 13.062 -16.5 -10.562 1 94.69 78 ILE A O 1
ATOM 589 N N . GLY A 1 79 ? 13.016 -14.578 -11.773 1 97.25 79 GLY A N 1
ATOM 590 C CA . GLY A 1 79 ? 12.047 -15.078 -12.734 1 97.25 79 GLY A CA 1
ATOM 591 C C . GLY A 1 79 ? 12.531 -16.312 -13.484 1 97.25 79 GLY A C 1
ATOM 592 O O . GLY A 1 79 ? 11.797 -17.281 -13.617 1 97.25 79 GLY A O 1
ATOM 593 N N . LYS A 1 80 ? 13.734 -16.219 -13.891 1 97.69 80 LYS A N 1
ATOM 594 C CA . LYS A 1 80 ? 14.328 -17.359 -14.586 1 97.69 80 LYS A CA 1
ATOM 595 C C . LYS A 1 80 ? 14.406 -18.578 -13.664 1 97.69 80 LYS A C 1
ATOM 597 O O . LYS A 1 80 ? 14.102 -19.688 -14.086 1 97.69 80 LYS A O 1
ATOM 602 N N . ALA A 1 81 ? 14.82 -18.359 -12.445 1 97.56 81 ALA A N 1
ATOM 603 C CA . ALA A 1 81 ? 14.93 -19.438 -11.477 1 97.56 81 ALA A CA 1
ATOM 604 C C . ALA A 1 81 ? 13.57 -20.062 -11.188 1 97.56 81 ALA A C 1
ATOM 606 O O . ALA A 1 81 ? 13.445 -21.297 -11.086 1 97.56 81 ALA A O 1
ATOM 607 N N . ILE A 1 82 ? 12.523 -19.219 -11.07 1 98.5 82 ILE A N 1
ATOM 608 C CA . ILE A 1 82 ? 11.172 -19.703 -10.82 1 98.5 82 ILE A CA 1
ATOM 609 C C . ILE A 1 82 ? 10.695 -20.531 -12.023 1 98.5 82 ILE A C 1
ATOM 611 O O . ILE A 1 82 ? 10.156 -21.625 -11.852 1 98.5 82 ILE A O 1
ATOM 615 N N . ALA A 1 83 ? 10.922 -20 -13.195 1 98.75 83 ALA A N 1
ATOM 616 C CA . ALA A 1 83 ? 10.555 -20.719 -14.406 1 98.75 83 ALA A CA 1
ATOM 617 C C . ALA A 1 83 ? 11.219 -22.094 -14.453 1 98.75 83 ALA A C 1
ATOM 619 O O . ALA A 1 83 ? 10.57 -23.094 -14.758 1 98.75 83 ALA A O 1
ATOM 620 N N . THR A 1 84 ? 12.477 -22.125 -14.109 1 98.75 84 THR A N 1
ATOM 621 C CA . THR A 1 84 ? 13.25 -23.359 -14.125 1 98.75 84 THR A CA 1
ATOM 622 C C . THR A 1 84 ? 12.703 -24.344 -13.102 1 98.75 84 THR A C 1
ATOM 624 O O . THR A 1 84 ? 12.531 -25.531 -13.406 1 98.75 84 THR A O 1
ATOM 627 N N . GLU A 1 85 ? 12.453 -23.844 -11.914 1 98.75 85 GLU A N 1
ATOM 628 C CA . GLU A 1 85 ? 11.953 -24.719 -10.859 1 98.75 85 GLU A CA 1
ATOM 629 C C . GLU A 1 85 ? 10.594 -25.297 -11.227 1 98.75 85 GLU A C 1
ATOM 631 O O . GLU A 1 85 ? 10.32 -26.469 -10.961 1 98.75 85 GLU A O 1
ATOM 636 N N . LEU A 1 86 ? 9.703 -24.516 -11.82 1 98.81 86 LEU A N 1
ATOM 637 C CA . LEU A 1 86 ? 8.383 -24.969 -12.234 1 98.81 86 LEU A CA 1
ATOM 638 C C . LEU A 1 86 ? 8.492 -26 -13.359 1 98.81 86 LEU A C 1
ATOM 640 O O . LEU A 1 86 ? 7.73 -26.969 -13.406 1 98.81 86 LEU A O 1
ATOM 644 N N . ALA A 1 87 ? 9.438 -25.812 -14.25 1 98.75 87 ALA A N 1
ATOM 645 C CA . ALA A 1 87 ? 9.695 -26.797 -15.305 1 98.75 87 ALA A CA 1
ATOM 646 C C . ALA A 1 87 ? 10.156 -28.125 -14.711 1 98.75 87 ALA A C 1
ATOM 648 O O . ALA A 1 87 ? 9.711 -29.188 -15.156 1 98.75 87 ALA A O 1
ATOM 649 N N . LYS A 1 88 ? 11.047 -28.031 -13.719 1 98.56 88 LYS A N 1
ATOM 650 C CA . LYS A 1 88 ? 11.508 -29.234 -13.031 1 98.56 88 LYS A CA 1
ATOM 651 C C . LYS A 1 88 ? 10.336 -30.016 -12.43 1 98.56 88 LYS A C 1
ATOM 653 O O . LYS A 1 88 ? 10.359 -31.234 -12.359 1 98.56 88 LYS A O 1
ATOM 658 N N . GLU A 1 89 ? 9.336 -29.266 -12.008 1 98.19 89 GLU A N 1
ATOM 659 C CA . GLU A 1 89 ? 8.148 -29.859 -11.398 1 98.19 89 GLU A CA 1
ATOM 660 C C . GLU A 1 89 ? 7.188 -30.375 -12.469 1 98.19 89 GLU A C 1
ATOM 662 O O . GLU A 1 89 ? 6.117 -30.891 -12.148 1 98.19 89 GLU A O 1
ATOM 667 N N . GLY A 1 90 ? 7.543 -30.172 -13.75 1 98.38 90 GLY A N 1
ATOM 668 C CA . GLY A 1 90 ? 6.773 -30.734 -14.844 1 98.38 90 GLY A CA 1
ATOM 669 C C . GLY A 1 90 ? 5.809 -29.75 -15.477 1 98.38 90 GLY A C 1
ATOM 670 O O . GLY A 1 90 ? 4.973 -30.141 -16.297 1 98.38 90 GLY A O 1
ATOM 671 N N . CYS A 1 91 ? 5.859 -28.484 -15.156 1 98.62 91 CYS A N 1
ATOM 672 C CA . CYS A 1 91 ? 4.977 -27.484 -15.734 1 98.62 91 CYS A CA 1
ATOM 673 C C . CYS A 1 91 ? 5.465 -27.062 -17.125 1 98.62 91 CYS A C 1
ATOM 675 O O . CYS A 1 91 ? 6.672 -26.938 -17.344 1 98.62 91 CYS A O 1
ATOM 677 N N . ASN A 1 92 ? 4.535 -26.891 -18.031 1 98.62 92 ASN A N 1
ATOM 678 C CA . ASN A 1 92 ? 4.844 -26.047 -19.188 1 98.62 92 ASN A CA 1
ATOM 679 C C . ASN A 1 92 ? 5.055 -24.594 -18.781 1 98.62 92 ASN A C 1
ATOM 681 O O . ASN A 1 92 ? 4.395 -24.094 -17.859 1 98.62 92 ASN A O 1
ATOM 685 N N . VAL A 1 93 ? 5.977 -23.906 -19.484 1 98.81 93 VAL A N 1
ATOM 686 C CA . VAL A 1 93 ? 6.32 -22.578 -18.984 1 98.81 93 VAL A CA 1
ATOM 687 C C . VAL A 1 93 ? 6.262 -21.562 -20.125 1 98.81 93 VAL A C 1
ATOM 689 O O . VAL A 1 93 ? 6.816 -21.781 -21.188 1 98.81 93 VAL A O 1
ATOM 692 N N . VAL A 1 94 ? 5.574 -20.484 -19.906 1 98.81 94 VAL A N 1
ATOM 693 C CA . VAL A 1 94 ? 5.562 -19.312 -20.781 1 98.81 94 VAL A CA 1
ATOM 694 C C . VAL A 1 94 ? 6.383 -18.188 -20.141 1 98.81 94 VAL A C 1
ATOM 696 O O . VAL A 1 94 ? 6.043 -17.688 -19.062 1 98.81 94 VAL A O 1
ATOM 699 N N . ILE A 1 95 ? 7.445 -17.766 -20.812 1 98.69 95 ILE A N 1
ATOM 700 C CA . ILE A 1 95 ? 8.312 -16.703 -20.344 1 98.69 95 ILE A CA 1
ATOM 701 C C . ILE A 1 95 ? 7.922 -15.383 -21.016 1 98.69 95 ILE A C 1
ATOM 703 O O . ILE A 1 95 ? 7.836 -15.297 -22.234 1 98.69 95 ILE A O 1
ATOM 707 N N . VAL A 1 96 ? 7.648 -14.383 -20.219 1 98.69 96 VAL A N 1
ATOM 708 C CA . VAL A 1 96 ? 7.344 -13.047 -20.734 1 98.69 96 VAL A CA 1
ATOM 709 C C . VAL A 1 96 ? 8.367 -12.047 -20.203 1 98.69 96 VAL A C 1
ATOM 711 O O . VAL A 1 96 ? 8.539 -11.906 -19 1 98.69 96 VAL A O 1
ATOM 714 N N . ASP A 1 97 ? 8.977 -11.359 -21.062 1 97.69 97 ASP A N 1
ATOM 715 C CA . ASP A 1 97 ? 10.016 -10.406 -20.688 1 97.69 97 ASP A CA 1
ATOM 716 C C . ASP A 1 97 ? 10.281 -9.406 -21.812 1 97.69 97 ASP A C 1
ATOM 718 O O . ASP A 1 97 ? 9.922 -9.648 -22.969 1 97.69 97 ASP A O 1
ATOM 722 N N . LEU A 1 98 ? 10.852 -8.266 -21.438 1 96.44 98 LEU A N 1
ATOM 723 C CA . LEU A 1 98 ? 11.32 -7.324 -22.438 1 96.44 98 LEU A CA 1
ATOM 724 C C . LEU A 1 98 ? 12.633 -7.797 -23.047 1 96.44 98 LEU A C 1
ATOM 726 O O . LEU A 1 98 ? 12.977 -7.406 -24.172 1 96.44 98 LEU A O 1
ATOM 730 N N . ASP A 1 99 ? 13.383 -8.555 -22.297 1 95.12 99 ASP A N 1
ATOM 731 C CA . ASP A 1 99 ? 14.633 -9.141 -22.766 1 95.12 99 ASP A CA 1
ATOM 732 C C . ASP A 1 99 ? 14.375 -10.375 -23.625 1 95.12 99 ASP A C 1
ATOM 734 O O . ASP A 1 99 ? 14.414 -11.508 -23.125 1 95.12 99 ASP A O 1
ATOM 738 N N . GLN A 1 100 ? 14.281 -10.148 -24.875 1 94.31 100 GLN A N 1
ATOM 739 C CA . GLN A 1 100 ? 13.906 -11.227 -25.797 1 94.31 100 GLN A CA 1
ATOM 740 C C . GLN A 1 100 ? 15.008 -12.281 -25.891 1 94.31 100 GLN A C 1
ATOM 742 O O . GLN A 1 100 ? 14.727 -13.477 -25.875 1 94.31 100 GLN A O 1
ATOM 747 N N . THR A 1 101 ? 16.188 -11.852 -25.984 1 96.19 101 THR A N 1
ATOM 748 C CA . THR A 1 101 ? 17.312 -12.758 -26.172 1 96.19 101 THR A CA 1
ATOM 749 C C . THR A 1 101 ? 17.438 -13.727 -25 1 96.19 101 THR A C 1
ATOM 751 O O . THR A 1 101 ? 17.438 -14.945 -25.188 1 96.19 101 THR A O 1
ATOM 754 N N . ASN A 1 102 ? 17.484 -13.203 -23.812 1 95.88 102 ASN A N 1
ATOM 755 C CA . ASN A 1 102 ? 17.609 -14.07 -22.641 1 95.88 102 ASN A CA 1
ATOM 756 C C . ASN A 1 102 ? 16.328 -14.867 -22.406 1 95.88 102 ASN A C 1
ATOM 758 O O . ASN A 1 102 ? 16.375 -16 -21.922 1 95.88 102 ASN A O 1
ATOM 762 N N . GLY A 1 103 ? 15.211 -14.273 -22.797 1 97.62 103 GLY A N 1
ATOM 763 C CA . GLY A 1 103 ? 13.961 -15.016 -22.703 1 97.62 103 GLY A CA 1
ATOM 764 C C . GLY A 1 103 ? 13.945 -16.266 -23.562 1 97.62 103 GLY A C 1
ATOM 765 O O . GLY A 1 103 ? 13.555 -17.344 -23.094 1 97.62 103 GLY A O 1
ATOM 766 N N . GLN A 1 104 ? 14.406 -16.125 -24.766 1 97.75 104 GLN A N 1
ATOM 767 C CA . GLN A 1 104 ? 14.477 -17.266 -25.672 1 97.75 104 GLN A CA 1
ATOM 768 C C . GLN A 1 104 ? 15.477 -18.312 -25.188 1 97.75 104 GLN A C 1
ATOM 770 O O . GLN A 1 104 ? 15.219 -19.516 -25.281 1 97.75 104 GLN A O 1
ATOM 775 N N . THR A 1 105 ? 16.578 -17.828 -24.719 1 97.69 105 THR A N 1
ATOM 776 C CA . THR A 1 105 ? 17.578 -18.734 -24.172 1 97.69 105 THR A CA 1
ATOM 777 C C . THR A 1 105 ? 17.016 -19.531 -23 1 97.69 105 THR A C 1
ATOM 779 O O . THR A 1 105 ? 17.219 -20.75 -22.922 1 97.69 105 THR A O 1
ATOM 782 N N . THR A 1 106 ? 16.297 -18.828 -22.125 1 97.75 106 THR A N 1
ATOM 783 C CA . THR A 1 106 ? 15.688 -19.5 -20.984 1 97.75 106 THR A CA 1
ATOM 784 C C . THR A 1 106 ? 14.664 -20.531 -21.453 1 97.75 106 THR A C 1
ATOM 786 O O . THR A 1 106 ? 14.664 -21.672 -20.984 1 97.75 106 THR A O 1
ATOM 789 N N . ALA A 1 107 ? 13.812 -20.172 -22.391 1 98.19 107 ALA A N 1
ATOM 790 C CA . ALA A 1 107 ? 12.805 -21.094 -22.906 1 98.19 107 ALA A CA 1
ATOM 791 C C . ALA A 1 107 ? 13.461 -22.344 -23.5 1 98.19 107 ALA A C 1
ATOM 793 O O . ALA A 1 107 ? 12.977 -23.453 -23.297 1 98.19 107 ALA A O 1
ATOM 794 N N . GLN A 1 108 ? 14.531 -22.172 -24.203 1 98 108 GLN A N 1
ATOM 795 C CA . GLN A 1 108 ? 15.242 -23.297 -24.812 1 98 108 GLN A CA 1
ATOM 796 C C . GLN A 1 108 ? 15.852 -24.203 -23.75 1 98 108 GLN A C 1
ATOM 798 O O . GLN A 1 108 ? 15.781 -25.422 -23.844 1 98 108 GLN A O 1
ATOM 803 N N . ASP A 1 109 ? 16.422 -23.594 -22.75 1 97.81 109 ASP A N 1
ATOM 804 C CA . ASP A 1 109 ? 17.047 -24.344 -21.672 1 97.81 109 ASP A CA 1
ATOM 805 C C . ASP A 1 109 ? 16.031 -25.219 -20.938 1 97.81 109 ASP A C 1
ATOM 807 O O . ASP A 1 109 ? 16.359 -26.312 -20.484 1 97.81 109 ASP A O 1
ATOM 811 N N . LEU A 1 110 ? 14.828 -24.781 -20.828 1 98.31 110 LEU A N 1
ATOM 812 C CA . LEU A 1 110 ? 13.805 -25.469 -20.047 1 98.31 110 LEU A CA 1
ATOM 813 C C . LEU A 1 110 ? 13.336 -26.734 -20.766 1 98.31 110 LEU A C 1
ATOM 815 O O . LEU A 1 110 ? 12.742 -27.609 -20.141 1 98.31 110 LEU A O 1
ATOM 819 N N . LYS A 1 111 ? 13.586 -26.828 -22.031 1 96.56 111 LYS A N 1
ATOM 820 C CA . LYS A 1 111 ? 13.156 -28 -22.812 1 96.56 111 LYS A CA 1
ATOM 821 C C . LYS A 1 111 ? 13.852 -29.266 -22.312 1 96.56 111 LYS A C 1
ATOM 823 O O . LYS A 1 111 ? 13.344 -30.375 -22.531 1 96.56 111 LYS A O 1
ATOM 828 N N . ARG A 1 112 ? 14.945 -29.125 -21.672 1 97.5 112 ARG A N 1
ATOM 829 C CA . ARG A 1 112 ? 15.688 -30.281 -21.156 1 97.5 112 ARG A CA 1
ATOM 830 C C . ARG A 1 112 ? 14.875 -31.031 -20.109 1 97.5 112 ARG A C 1
ATOM 832 O O . ARG A 1 112 ? 15.133 -32.219 -19.844 1 97.5 112 ARG A O 1
ATOM 839 N N . TYR A 1 113 ? 13.898 -30.391 -19.594 1 97.94 113 TYR A N 1
ATOM 840 C CA . TYR A 1 113 ? 13.07 -31.016 -18.562 1 97.94 113 TYR A CA 1
ATOM 841 C C . TYR A 1 113 ? 11.852 -31.688 -19.188 1 97.94 113 TYR A C 1
ATOM 843 O O . TYR A 1 113 ? 10.914 -32.062 -18.484 1 97.94 113 TYR A O 1
ATOM 851 N N . ASN A 1 114 ? 11.758 -31.797 -20.516 1 97.5 114 ASN A N 1
ATOM 852 C CA . ASN A 1 114 ? 10.711 -32.469 -21.297 1 97.5 114 ASN A CA 1
ATOM 853 C C . ASN A 1 114 ? 9.367 -31.766 -21.125 1 97.5 114 ASN A C 1
ATOM 855 O O . ASN A 1 114 ? 8.352 -32.438 -20.875 1 97.5 114 ASN A O 1
ATOM 859 N N . VAL A 1 115 ? 9.375 -30.453 -21.094 1 98.06 115 VAL A N 1
ATOM 860 C CA . VAL A 1 115 ? 8.172 -29.641 -21.016 1 98.06 115 VAL A CA 1
ATOM 861 C C . VAL A 1 115 ? 8.117 -28.672 -22.203 1 98.06 115 VAL A C 1
ATOM 863 O O . VAL A 1 115 ? 9.125 -28.453 -22.875 1 98.06 115 VAL A O 1
ATOM 866 N N . GLN A 1 116 ? 6.914 -28.156 -22.5 1 97.75 116 GLN A N 1
ATOM 867 C CA . GLN A 1 116 ? 6.785 -27.094 -23.469 1 97.75 116 GLN A CA 1
ATOM 868 C C . GLN A 1 116 ? 7.16 -25.75 -22.875 1 97.75 116 GLN A C 1
ATOM 870 O O . GLN A 1 116 ? 6.777 -25.438 -21.734 1 97.75 116 GLN A O 1
ATOM 875 N N . SER A 1 117 ? 7.965 -25.031 -23.578 1 98.31 117 SER A N 1
ATOM 876 C CA . SER A 1 117 ? 8.352 -23.688 -23.109 1 98.31 117 SER A CA 1
ATOM 877 C C . SER A 1 117 ? 8.445 -22.719 -24.281 1 98.31 117 SER A C 1
ATOM 879 O O . SER A 1 117 ? 8.938 -23.062 -25.359 1 98.31 117 SER A O 1
ATOM 881 N N . VAL A 1 118 ? 7.934 -21.531 -24.141 1 98.44 118 VAL A N 1
ATOM 882 C CA . VAL A 1 118 ? 7.973 -20.484 -25.156 1 98.44 118 VAL A CA 1
ATOM 883 C C . VAL A 1 118 ? 8.25 -19.141 -24.484 1 98.44 118 VAL A C 1
ATOM 885 O O . VAL A 1 118 ? 7.988 -18.953 -23.297 1 98.44 118 VAL A O 1
ATOM 888 N N . ALA A 1 119 ? 8.82 -18.25 -25.219 1 98.44 119 ALA A N 1
ATOM 889 C CA . ALA A 1 119 ? 9.117 -16.906 -24.734 1 98.44 119 ALA A CA 1
ATOM 890 C C . ALA A 1 119 ? 8.43 -15.852 -25.594 1 98.44 119 ALA A C 1
ATOM 892 O O . ALA A 1 119 ? 8.359 -15.984 -26.828 1 98.44 119 ALA A O 1
ATOM 893 N N . TYR A 1 120 ? 7.836 -14.875 -24.953 1 98.25 120 TYR A N 1
ATOM 894 C CA . TYR A 1 120 ? 7.219 -13.734 -25.625 1 98.25 120 TYR A CA 1
ATOM 895 C C . TYR A 1 120 ? 7.84 -12.422 -25.156 1 98.25 120 TYR A C 1
ATOM 897 O O . TYR A 1 120 ? 8.148 -12.266 -23.969 1 98.25 120 TYR A O 1
ATOM 905 N N . GLU A 1 121 ? 8.039 -11.508 -26.062 1 97.88 121 GLU A N 1
ATOM 906 C CA . GLU A 1 121 ? 8.523 -10.164 -25.75 1 97.88 121 GLU A CA 1
ATOM 907 C C . GLU A 1 121 ? 7.363 -9.172 -25.672 1 97.88 121 GLU A C 1
ATOM 909 O O . GLU A 1 121 ? 6.973 -8.586 -26.688 1 97.88 121 GLU A O 1
ATOM 914 N N . PHE A 1 122 ? 6.84 -8.922 -24.516 1 97.56 122 PHE A N 1
ATOM 915 C CA . PHE A 1 122 ? 5.773 -7.961 -24.266 1 97.56 122 PHE A CA 1
ATOM 916 C C . PHE A 1 122 ? 6.086 -7.113 -23.031 1 97.56 122 PHE A C 1
ATOM 918 O O . PHE A 1 122 ? 6.703 -7.598 -22.078 1 97.56 122 PHE A O 1
ATOM 925 N N . ASP A 1 123 ? 5.707 -5.887 -23.047 1 97.94 123 ASP A N 1
ATOM 926 C CA . ASP A 1 123 ? 5.762 -5.012 -21.891 1 97.94 123 ASP A CA 1
ATOM 927 C C . ASP A 1 123 ? 4.516 -5.168 -21.016 1 97.94 123 ASP A C 1
ATOM 929 O O . ASP A 1 123 ? 3.443 -4.668 -21.375 1 97.94 123 ASP A O 1
ATOM 933 N N . VAL A 1 124 ? 4.715 -5.762 -19.891 1 97.75 124 VAL A N 1
ATOM 934 C CA . VAL A 1 124 ? 3.568 -6.094 -19.047 1 97.75 124 VAL A CA 1
ATOM 935 C C . VAL A 1 124 ? 3.014 -4.824 -18.406 1 97.75 124 VAL A C 1
ATOM 937 O O . VAL A 1 124 ? 1.918 -4.836 -17.844 1 97.75 124 VAL A O 1
ATOM 940 N N . ALA A 1 125 ? 3.75 -3.717 -18.484 1 97.44 125 ALA A N 1
ATOM 941 C CA . ALA A 1 125 ? 3.264 -2.441 -17.969 1 97.44 125 ALA A CA 1
ATOM 942 C C . ALA A 1 125 ? 2.254 -1.811 -18.922 1 97.44 125 ALA A C 1
ATOM 944 O O . ALA A 1 125 ? 1.577 -0.841 -18.562 1 97.44 125 ALA A O 1
ATOM 945 N N . ASN A 1 126 ? 2.166 -2.277 -20.109 1 97.62 126 ASN A N 1
ATOM 946 C CA . ASN A 1 126 ? 1.251 -1.791 -21.125 1 97.62 126 ASN A CA 1
ATOM 947 C C . ASN A 1 126 ? 0.018 -2.684 -21.25 1 97.62 126 ASN A C 1
ATOM 949 O O . ASN A 1 126 ? 0.116 -3.826 -21.703 1 97.62 126 ASN A O 1
ATOM 953 N N . TYR A 1 127 ? -1.123 -2.143 -20.969 1 97.12 127 TYR A N 1
ATOM 954 C CA . TYR A 1 127 ? -2.367 -2.904 -20.922 1 97.12 127 TYR A CA 1
ATOM 955 C C . TYR A 1 127 ? -2.645 -3.568 -22.266 1 97.12 127 TYR A C 1
ATOM 957 O O . TYR A 1 127 ? -3.025 -4.738 -22.312 1 97.12 127 TYR A O 1
ATOM 965 N N . ASP A 1 128 ? -2.506 -2.844 -23.328 1 97.5 128 ASP A N 1
ATOM 966 C CA . ASP A 1 128 ? -2.803 -3.365 -24.656 1 97.5 128 ASP A CA 1
ATOM 967 C C . ASP A 1 128 ? -1.865 -4.516 -25.016 1 97.5 128 ASP A C 1
ATOM 969 O O . ASP A 1 128 ? -2.277 -5.477 -25.672 1 97.5 128 ASP A O 1
ATOM 973 N N . GLU A 1 129 ? -0.663 -4.414 -24.625 1 98.06 129 GLU A N 1
ATOM 974 C CA . GLU A 1 129 ? 0.282 -5.5 -24.875 1 98.06 129 GLU A CA 1
ATOM 975 C C . GLU A 1 129 ? -0.082 -6.746 -24.078 1 98.06 129 GLU A C 1
ATOM 977 O O . GLU A 1 129 ? 0.062 -7.867 -24.562 1 98.06 129 GLU A O 1
ATOM 982 N N . VAL A 1 130 ? -0.542 -6.578 -22.859 1 98.31 130 VAL A N 1
ATOM 983 C CA . VAL A 1 130 ? -0.941 -7.719 -22.031 1 98.31 130 VAL A CA 1
ATOM 984 C C . VAL A 1 130 ? -2.158 -8.398 -22.656 1 98.31 130 VAL A C 1
ATOM 986 O O . VAL A 1 130 ? -2.271 -9.625 -22.625 1 98.31 130 VAL A O 1
ATOM 989 N N . ARG A 1 131 ? -3.035 -7.605 -23.172 1 97.44 131 ARG A N 1
ATOM 990 C CA . ARG A 1 131 ? -4.191 -8.164 -23.875 1 97.44 131 ARG A CA 1
ATOM 991 C C . ARG A 1 131 ? -3.762 -9.016 -25.062 1 97.44 131 ARG A C 1
ATOM 993 O O . ARG A 1 131 ? -4.285 -10.117 -25.266 1 97.44 131 ARG A O 1
ATOM 1000 N N . GLU A 1 132 ? -2.859 -8.492 -25.797 1 98.31 132 GLU A N 1
ATOM 1001 C CA . GLU A 1 132 ? -2.326 -9.25 -26.938 1 98.31 132 GLU A CA 1
ATOM 1002 C C . GLU A 1 132 ? -1.592 -10.5 -26.453 1 98.31 132 GLU A C 1
ATOM 1004 O O . GLU A 1 132 ? -1.683 -11.555 -27.094 1 98.31 132 GLU A O 1
ATOM 1009 N N . LEU A 1 133 ? -0.835 -10.383 -25.391 1 98.44 133 LEU A N 1
ATOM 1010 C CA . LEU A 1 133 ? -0.146 -11.523 -24.797 1 98.44 133 LEU A CA 1
ATOM 1011 C C . LEU A 1 133 ? -1.132 -12.633 -24.453 1 98.44 133 LEU A C 1
ATOM 1013 O O . LEU A 1 133 ? -0.883 -13.805 -24.766 1 98.44 133 LEU A O 1
ATOM 1017 N N . TYR A 1 134 ? -2.215 -12.281 -23.781 1 98.44 134 TYR A N 1
ATOM 1018 C CA . TYR A 1 134 ? -3.232 -13.258 -23.422 1 98.44 134 TYR A CA 1
ATOM 1019 C C . TYR A 1 134 ? -3.736 -14.008 -24.641 1 98.44 134 TYR A C 1
ATOM 1021 O O . TYR A 1 134 ? -3.828 -15.242 -24.625 1 98.44 134 TYR A O 1
ATOM 1029 N N . ARG A 1 135 ? -4.047 -13.242 -25.719 1 98 135 ARG A N 1
ATOM 1030 C CA . ARG A 1 135 ? -4.559 -13.852 -26.938 1 98 135 ARG A CA 1
ATOM 1031 C C . ARG A 1 135 ? -3.547 -14.82 -27.547 1 98 135 ARG A C 1
ATOM 1033 O O . ARG A 1 135 ? -3.906 -15.922 -27.953 1 98 135 ARG A O 1
ATOM 1040 N N . ARG A 1 136 ? -2.348 -14.453 -27.578 1 97.88 136 ARG A N 1
ATOM 1041 C CA . ARG A 1 136 ? -1.295 -15.273 -28.172 1 97.88 136 ARG A CA 1
ATOM 1042 C C . ARG A 1 136 ? -1.061 -16.531 -27.359 1 97.88 136 ARG A C 1
ATOM 1044 O O . ARG A 1 136 ? -0.894 -17.625 -27.906 1 97.88 136 ARG A O 1
ATOM 1051 N N . VAL A 1 137 ? -0.996 -16.391 -26.016 1 98.25 137 VAL A N 1
ATOM 1052 C CA . VAL A 1 137 ? -0.755 -17.531 -25.141 1 98.25 137 VAL A CA 1
ATOM 1053 C C . VAL A 1 137 ? -1.907 -18.531 -25.25 1 98.25 137 VAL A C 1
ATOM 1055 O O . VAL A 1 137 ? -1.683 -19.734 -25.359 1 98.25 137 VAL A O 1
ATOM 1058 N N . GLU A 1 138 ? -3.109 -18.031 -25.25 1 96.88 138 GLU A N 1
ATOM 1059 C CA . GLU A 1 138 ? -4.281 -18.891 -25.375 1 96.88 138 GLU A CA 1
ATOM 1060 C C . GLU A 1 138 ? -4.258 -19.656 -26.703 1 96.88 138 GLU A C 1
ATOM 1062 O O . GLU A 1 138 ? -4.613 -20.828 -26.734 1 96.88 138 GLU A O 1
ATOM 1067 N N . ARG A 1 139 ? -3.879 -18.984 -27.703 1 96.44 139 ARG A N 1
ATOM 1068 C CA . ARG A 1 139 ? -3.857 -19.578 -29.031 1 96.44 139 ARG A CA 1
ATOM 1069 C C . ARG A 1 139 ? -2.721 -20.578 -29.156 1 96.44 139 ARG A C 1
ATOM 1071 O O . ARG A 1 139 ? -2.928 -21.703 -29.625 1 96.44 139 ARG A O 1
ATOM 1078 N N . ASP A 1 140 ? -1.533 -20.234 -28.719 1 96.44 140 ASP A N 1
ATOM 1079 C CA . ASP A 1 140 ? -0.316 -20.984 -29.016 1 96.44 140 ASP A CA 1
ATOM 1080 C C . ASP A 1 140 ? -0.091 -22.078 -27.969 1 96.44 140 ASP A C 1
ATOM 1082 O O . ASP A 1 140 ? 0.508 -23.125 -28.281 1 96.44 140 ASP A O 1
ATOM 1086 N N . VAL A 1 141 ? -0.429 -21.906 -26.734 1 96.81 141 VAL A N 1
ATOM 1087 C CA . VAL A 1 141 ? -0.06 -22.797 -25.641 1 96.81 141 VAL A CA 1
ATOM 1088 C C . VAL A 1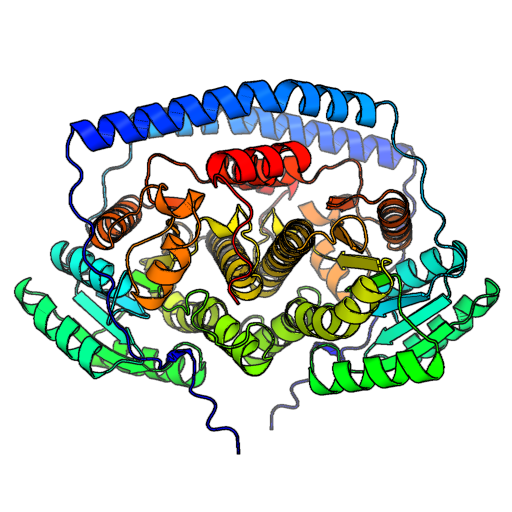 141 ? -1.319 -23.359 -24.969 1 96.81 141 VAL A C 1
ATOM 1090 O O . VAL A 1 141 ? -1.427 -24.562 -24.719 1 96.81 141 VAL A O 1
ATOM 1093 N N . GLY A 1 142 ? -2.322 -22.531 -24.766 1 97 142 GLY A N 1
ATOM 1094 C CA . GLY A 1 142 ? -3.525 -22.891 -24.016 1 97 142 GLY A CA 1
ATOM 1095 C C . GLY A 1 142 ? -3.689 -22.109 -22.734 1 97 142 GLY A C 1
ATOM 1096 O O . GLY A 1 142 ? -2.977 -21.141 -22.5 1 97 142 GLY A O 1
ATOM 1097 N N . PRO A 1 143 ? -4.664 -22.562 -21.891 1 97.88 143 PRO A N 1
ATOM 1098 C CA . PRO A 1 143 ? -4.988 -21.797 -20.688 1 97.88 143 PRO A CA 1
ATOM 1099 C C . PRO A 1 143 ? -3.867 -21.844 -19.656 1 97.88 143 PRO A C 1
ATOM 1101 O O . PRO A 1 143 ? -3.219 -22.875 -19.469 1 97.88 143 PRO A O 1
ATOM 1104 N N . VAL A 1 144 ? -3.645 -20.734 -18.969 1 98.69 144 VAL A N 1
ATOM 1105 C CA . VAL A 1 144 ? -2.623 -20.594 -17.938 1 98.69 144 VAL A CA 1
ATOM 1106 C C . VAL A 1 144 ? -3.199 -21.016 -16.578 1 98.69 144 VAL A C 1
ATOM 1108 O O . VAL A 1 144 ? -4.25 -20.516 -16.172 1 98.69 144 VAL A O 1
ATOM 1111 N N . ASP A 1 145 ? -2.488 -21.859 -15.883 1 98.75 145 ASP A N 1
ATOM 1112 C CA . ASP A 1 145 ? -2.922 -22.344 -14.586 1 98.75 145 ASP A CA 1
ATOM 1113 C C . ASP A 1 145 ? -2.223 -21.609 -13.445 1 98.75 145 ASP A C 1
ATOM 1115 O O . ASP A 1 145 ? -2.771 -21.469 -12.352 1 98.75 145 ASP A O 1
ATOM 1119 N N . ILE A 1 146 ? -1.025 -21.266 -13.672 1 98.94 146 ILE A N 1
ATOM 1120 C CA . ILE A 1 146 ? -0.21 -20.562 -12.688 1 98.94 146 ILE A CA 1
ATOM 1121 C C . ILE A 1 146 ? 0.323 -19.266 -13.297 1 98.94 146 ILE A C 1
ATOM 1123 O O . ILE A 1 146 ? 1.016 -19.297 -14.32 1 98.94 146 ILE A O 1
ATOM 1127 N N . LEU A 1 147 ? -0.102 -18.172 -12.75 1 98.94 147 LEU A N 1
ATOM 1128 C CA . LEU A 1 147 ? 0.378 -16.859 -13.164 1 98.94 147 LEU A CA 1
ATOM 1129 C C . LEU A 1 147 ? 1.353 -16.281 -12.133 1 98.94 147 LEU A C 1
ATOM 1131 O O . LEU A 1 147 ? 0.962 -15.984 -11 1 98.94 147 LEU A O 1
ATOM 1135 N N . VAL A 1 148 ? 2.631 -16.172 -12.477 1 98.88 148 VAL A N 1
ATOM 1136 C CA . VAL A 1 148 ? 3.65 -15.625 -11.594 1 98.88 148 VAL A CA 1
ATOM 1137 C C . VAL A 1 148 ? 4 -14.203 -12.023 1 98.88 148 VAL A C 1
ATOM 1139 O O . VAL A 1 148 ? 4.777 -14.008 -12.961 1 98.88 148 VAL A O 1
ATOM 1142 N N . ASN A 1 149 ? 3.439 -13.289 -11.359 1 98.62 149 ASN A N 1
ATOM 1143 C CA . ASN A 1 149 ? 3.803 -11.891 -11.562 1 98.62 149 ASN A CA 1
ATOM 1144 C C . ASN A 1 149 ? 5.109 -11.547 -10.852 1 98.62 149 ASN A C 1
ATOM 1146 O O . ASN A 1 149 ? 5.098 -11.148 -9.68 1 98.62 149 ASN A O 1
ATOM 1150 N N . ASN A 1 150 ? 6.188 -11.586 -11.594 1 97.56 150 ASN A N 1
ATOM 1151 C CA . ASN A 1 150 ? 7.535 -11.414 -11.055 1 97.56 150 ASN A CA 1
ATOM 1152 C C . ASN A 1 150 ? 8.219 -10.195 -11.664 1 97.56 150 ASN A C 1
ATOM 1154 O O . ASN A 1 150 ? 9.148 -9.641 -11.062 1 97.56 150 ASN A O 1
ATOM 1158 N N . ALA A 1 151 ? 7.746 -9.773 -12.859 1 95.88 151 ALA A N 1
ATOM 1159 C CA . ALA A 1 151 ? 8.375 -8.625 -13.508 1 95.88 151 ALA A CA 1
ATOM 1160 C C . ALA A 1 151 ? 8.453 -7.434 -12.555 1 95.88 151 ALA A C 1
ATOM 1162 O O . ALA A 1 151 ? 7.469 -7.105 -11.883 1 95.88 151 ALA A O 1
ATOM 1163 N N . GLY A 1 152 ? 9.617 -6.816 -12.469 1 92.56 152 GLY A N 1
ATOM 1164 C CA . GLY A 1 152 ? 9.789 -5.676 -11.578 1 92.56 152 GLY A CA 1
ATOM 1165 C C . GLY A 1 152 ? 11.102 -4.941 -11.805 1 92.56 152 GLY A C 1
ATOM 1166 O O . GLY A 1 152 ? 12.078 -5.527 -12.273 1 92.56 152 GLY A O 1
ATOM 1167 N N . ILE A 1 153 ? 11.023 -3.729 -11.555 1 88.88 153 ILE A N 1
ATOM 1168 C CA . ILE A 1 153 ? 12.219 -2.893 -11.547 1 88.88 153 ILE A CA 1
ATOM 1169 C C . ILE A 1 153 ? 12.766 -2.791 -10.133 1 88.88 153 ILE A C 1
ATOM 1171 O O . ILE A 1 153 ? 12.039 -2.453 -9.195 1 88.88 153 ILE A O 1
ATOM 1175 N N . LEU A 1 154 ? 14.016 -3.158 -9.992 1 83.56 154 LEU A N 1
ATOM 1176 C CA . LEU A 1 154 ? 14.664 -3.176 -8.688 1 83.56 154 LEU A CA 1
ATOM 1177 C C . LEU A 1 154 ? 15.156 -1.783 -8.305 1 83.56 154 LEU A C 1
ATOM 1179 O O . LEU A 1 154 ? 15.312 -0.917 -9.164 1 83.56 154 LEU A O 1
ATOM 1183 N N . PRO A 1 155 ? 15.367 -1.648 -7.004 1 77.56 155 PRO A N 1
ATOM 1184 C CA . PRO A 1 155 ? 15.898 -0.363 -6.551 1 77.56 155 PRO A CA 1
ATOM 1185 C C . PRO A 1 155 ? 17.25 -0.036 -7.176 1 77.56 155 PRO A C 1
ATOM 1187 O O . PRO A 1 155 ? 18.016 -0.945 -7.516 1 77.56 155 PRO A O 1
ATOM 1190 N N . PHE A 1 156 ? 17.516 1.191 -7.34 1 74.38 156 PHE A N 1
ATOM 1191 C CA . PHE A 1 156 ? 18.828 1.718 -7.691 1 74.38 156 PHE A CA 1
ATOM 1192 C C . PHE A 1 156 ? 19.094 1.558 -9.188 1 74.38 156 PHE A C 1
ATOM 1194 O O . PHE A 1 156 ? 20.219 1.782 -9.648 1 74.38 156 PHE A O 1
ATOM 1201 N N . LEU A 1 157 ? 18.109 1.074 -9.781 1 68.44 157 LEU A N 1
ATOM 1202 C CA . LEU A 1 157 ? 18.312 0.972 -11.219 1 68.44 157 LEU A CA 1
ATOM 1203 C C . LEU A 1 157 ? 18.109 2.324 -11.891 1 68.44 157 LEU A C 1
ATOM 1205 O O . LEU A 1 157 ? 18.578 2.535 -13.016 1 68.44 157 LEU A O 1
ATOM 1209 N N . SER A 1 158 ? 17.312 3.125 -11.031 1 63.06 158 SER A N 1
ATOM 1210 C CA . SER A 1 158 ? 17.078 4.469 -11.539 1 63.06 158 SER A CA 1
ATOM 1211 C C . SER A 1 158 ? 18.266 5.387 -11.25 1 63.06 158 SER A C 1
ATOM 1213 O O . SER A 1 158 ? 18.875 5.289 -10.188 1 63.06 158 SER A O 1
ATOM 1215 N N . SER A 1 159 ? 18.656 6.168 -12.219 1 61.66 159 SER A N 1
ATOM 1216 C CA . SER A 1 159 ? 19.734 7.137 -12.039 1 61.66 159 SER A CA 1
ATOM 1217 C C . SER A 1 159 ? 19.297 8.297 -11.156 1 61.66 159 SER A C 1
ATOM 1219 O O . SER A 1 159 ? 20.125 8.953 -10.523 1 61.66 159 SER A O 1
ATOM 1221 N N . ASN A 1 160 ? 17.953 8.5 -11.18 1 65.75 160 ASN A N 1
ATOM 1222 C CA . ASN A 1 160 ? 17.438 9.625 -10.406 1 65.75 160 ASN A CA 1
ATOM 1223 C C . ASN A 1 160 ? 16.062 9.312 -9.836 1 65.75 160 ASN A C 1
ATOM 1225 O O . ASN A 1 160 ? 15.055 9.344 -10.555 1 65.75 160 ASN A O 1
ATOM 1229 N N . GLU A 1 161 ? 16.031 9.078 -8.586 1 68.44 161 GLU A N 1
ATOM 1230 C CA . GLU A 1 161 ? 14.812 8.695 -7.891 1 68.44 161 GLU A CA 1
ATOM 1231 C C . GLU A 1 161 ? 13.828 9.867 -7.828 1 68.44 161 GLU A C 1
ATOM 1233 O O . GLU A 1 161 ? 12.703 9.711 -7.359 1 68.44 161 GLU A O 1
ATOM 1238 N N . LYS A 1 162 ? 14.266 10.922 -8.43 1 78.31 162 LYS A N 1
ATOM 1239 C CA 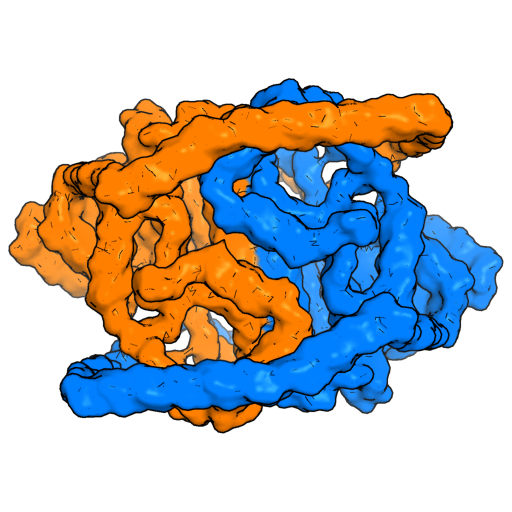. LYS A 1 162 ? 13.398 12.094 -8.43 1 78.31 162 LYS A CA 1
ATOM 1240 C C . LYS A 1 162 ? 12.812 12.344 -9.812 1 78.31 162 LYS A C 1
ATOM 1242 O O . LYS A 1 162 ? 11.961 13.219 -9.984 1 78.31 162 LYS A O 1
ATOM 1247 N N . ASN A 1 163 ? 13.234 11.57 -10.719 1 87.56 163 ASN A N 1
ATOM 1248 C CA . ASN A 1 163 ? 12.711 11.703 -12.07 1 87.56 163 ASN A CA 1
ATOM 1249 C C . ASN A 1 163 ? 11.297 11.148 -12.18 1 87.56 163 ASN A C 1
ATOM 1251 O O . ASN A 1 163 ? 11.078 9.945 -12.039 1 87.56 163 ASN A O 1
ATOM 1255 N N . PRO A 1 164 ? 10.297 12.031 -12.531 1 91.81 164 PRO A N 1
ATOM 1256 C CA . PRO A 1 164 ? 8.898 11.602 -12.555 1 91.81 164 PRO A CA 1
ATOM 1257 C C . PRO A 1 164 ? 8.656 10.445 -13.531 1 91.81 164 PRO A C 1
ATOM 1259 O O . PRO A 1 164 ? 7.84 9.562 -13.258 1 91.81 164 PRO A O 1
ATOM 1262 N N . SER A 1 165 ? 9.328 10.516 -14.641 1 92.81 165 SER A N 1
ATOM 1263 C CA . SER A 1 165 ? 9.148 9.461 -15.633 1 92.81 165 SER A CA 1
ATOM 1264 C C . SER A 1 165 ? 9.633 8.117 -15.102 1 92.81 165 SER A C 1
ATOM 1266 O O . SER A 1 165 ? 9.023 7.082 -15.375 1 92.81 165 SER A O 1
ATOM 1268 N N . GLU A 1 166 ? 10.703 8.086 -14.352 1 92.12 166 GLU A N 1
ATOM 1269 C CA . GLU A 1 166 ? 11.227 6.848 -13.773 1 92.12 166 GLU A CA 1
ATOM 1270 C C . GLU A 1 166 ? 10.328 6.336 -12.656 1 92.12 166 GLU A C 1
ATOM 1272 O O . GLU A 1 166 ? 10.125 5.125 -12.516 1 92.12 166 GLU A O 1
ATOM 1277 N N . ILE A 1 167 ? 9.828 7.27 -11.891 1 93.88 167 ILE A N 1
ATOM 1278 C CA . ILE A 1 167 ? 8.898 6.906 -10.828 1 93.88 167 ILE A CA 1
ATOM 1279 C C . ILE A 1 167 ? 7.668 6.23 -11.422 1 93.88 167 ILE A C 1
ATOM 1281 O O . ILE A 1 167 ? 7.266 5.152 -10.977 1 93.88 167 ILE A O 1
ATOM 1285 N N . ARG A 1 168 ? 7.141 6.848 -12.461 1 94.75 168 ARG A N 1
ATOM 1286 C CA . ARG A 1 168 ? 5.961 6.301 -13.117 1 94.75 168 ARG A CA 1
ATOM 1287 C C . ARG A 1 168 ? 6.254 4.934 -13.727 1 94.75 168 ARG A C 1
ATOM 1289 O O . ARG A 1 168 ? 5.441 4.012 -13.609 1 94.75 168 ARG A O 1
ATOM 1296 N N . ARG A 1 169 ? 7.336 4.871 -14.352 1 94.56 169 ARG A N 1
ATOM 1297 C CA . ARG A 1 169 ? 7.707 3.623 -15.016 1 94.56 169 ARG A CA 1
ATOM 1298 C C . ARG A 1 169 ? 7.852 2.488 -14.008 1 94.56 169 ARG A C 1
ATOM 1300 O O . ARG A 1 169 ? 7.402 1.367 -14.25 1 94.56 169 ARG A O 1
ATOM 1307 N N . LEU A 1 170 ? 8.5 2.748 -12.898 1 94.56 170 LEU A N 1
ATOM 1308 C CA . LEU A 1 170 ? 8.656 1.754 -11.844 1 94.56 170 LEU A CA 1
ATOM 1309 C C . LEU A 1 170 ? 7.305 1.3 -11.312 1 94.56 170 LEU A C 1
ATOM 1311 O O . LEU A 1 170 ? 7.051 0.099 -11.188 1 94.56 170 LEU A O 1
ATOM 1315 N N . MET A 1 171 ? 6.398 2.244 -11.086 1 96.44 171 MET A N 1
ATOM 1316 C CA . MET A 1 171 ? 5.066 1.913 -10.586 1 96.44 171 MET A CA 1
ATOM 1317 C C . MET A 1 171 ? 4.273 1.126 -11.625 1 96.44 171 MET A C 1
ATOM 1319 O O . MET A 1 171 ? 3.525 0.211 -11.273 1 96.44 171 MET A O 1
ATOM 1323 N N . ASP A 1 172 ? 4.449 1.474 -12.867 1 97.31 172 ASP A N 1
ATOM 1324 C CA . ASP A 1 172 ? 3.748 0.785 -13.945 1 97.31 172 ASP A CA 1
ATOM 1325 C C . ASP A 1 172 ? 4.16 -0.684 -14.016 1 97.31 172 ASP A C 1
ATOM 1327 O O . ASP A 1 172 ? 3.307 -1.568 -14.125 1 97.31 172 ASP A O 1
ATOM 1331 N N . VAL A 1 173 ? 5.414 -0.897 -13.906 1 97.19 173 VAL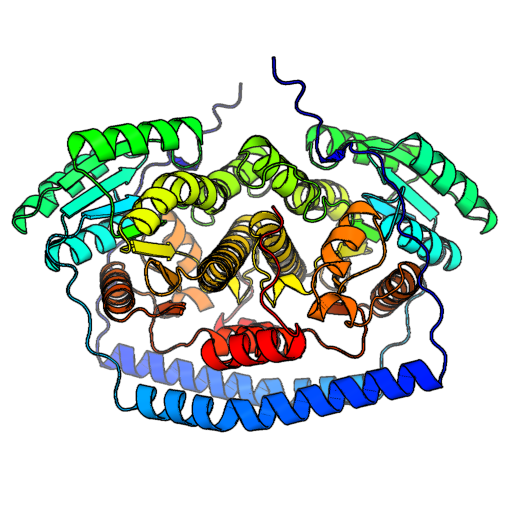 A N 1
ATOM 1332 C CA . VAL A 1 173 ? 5.926 -2.256 -14.055 1 97.19 173 VAL A CA 1
ATOM 1333 C C . VAL A 1 173 ? 5.656 -3.053 -12.781 1 97.19 173 VAL A C 1
ATOM 1335 O O . VAL A 1 173 ? 5.172 -4.184 -12.844 1 97.19 173 VAL A O 1
ATOM 1338 N N . ASN A 1 174 ? 5.934 -2.465 -11.656 1 97.25 174 ASN A N 1
ATOM 1339 C CA . ASN A 1 174 ? 5.898 -3.203 -10.398 1 97.25 174 ASN A CA 1
ATOM 1340 C C . ASN A 1 174 ? 4.473 -3.387 -9.898 1 97.25 174 ASN A C 1
ATOM 1342 O O . ASN A 1 174 ? 4.184 -4.332 -9.156 1 97.25 174 ASN A O 1
ATOM 1346 N N . VAL A 1 175 ? 3.588 -2.461 -10.266 1 98.25 175 VAL A N 1
ATOM 1347 C CA . VAL A 1 175 ? 2.264 -2.488 -9.656 1 98.25 175 VAL A CA 1
ATOM 1348 C C . VAL A 1 175 ? 1.201 -2.689 -10.734 1 98.25 175 VAL A C 1
ATOM 1350 O O . VAL A 1 175 ? 0.499 -3.703 -10.742 1 98.25 175 VAL A O 1
ATOM 1353 N N . MET A 1 176 ? 1.164 -1.798 -11.703 1 98.06 176 MET A N 1
ATOM 1354 C CA . MET A 1 176 ? 0.076 -1.805 -12.672 1 98.06 176 MET A CA 1
ATOM 1355 C C . MET A 1 176 ? 0.093 -3.086 -13.5 1 98.06 176 MET A C 1
ATOM 1357 O O . MET A 1 176 ? -0.96 -3.59 -13.898 1 98.06 176 MET A O 1
ATOM 1361 N N . SER A 1 177 ? 1.258 -3.602 -13.727 1 98.38 177 SER A N 1
ATOM 1362 C CA . SER A 1 177 ? 1.375 -4.844 -14.492 1 98.38 177 SER A CA 1
ATOM 1363 C C . SER A 1 177 ? 0.545 -5.957 -13.859 1 98.38 177 SER A C 1
ATOM 1365 O O . SER A 1 177 ? -0.055 -6.766 -14.57 1 98.38 177 SER A O 1
ATOM 1367 N N . GLY A 1 178 ? 0.52 -6.047 -12.539 1 97.56 178 GLY A N 1
ATOM 1368 C CA . GLY A 1 178 ? -0.275 -7.043 -11.836 1 97.56 178 GLY A CA 1
ATOM 1369 C C . GLY A 1 178 ? -1.763 -6.914 -12.102 1 97.56 178 GLY A C 1
ATOM 1370 O O . GLY A 1 178 ? -2.467 -7.918 -12.219 1 97.56 178 GLY A O 1
ATOM 1371 N N . PHE A 1 179 ? -2.26 -5.664 -12.188 1 96.88 179 PHE A N 1
ATOM 1372 C CA . PHE A 1 179 ? -3.658 -5.441 -12.539 1 96.88 179 PHE A CA 1
ATOM 1373 C C . PHE A 1 179 ? -3.963 -5.992 -13.93 1 96.88 179 PHE A C 1
ATOM 1375 O O . PHE A 1 179 ? -4.969 -6.68 -14.125 1 96.88 179 PHE A O 1
ATOM 1382 N N . TRP A 1 180 ? -3.088 -5.68 -14.852 1 98.06 180 TRP A N 1
ATOM 1383 C CA . TRP A 1 180 ? -3.334 -6.016 -16.25 1 98.06 180 TRP A CA 1
ATOM 1384 C C . TRP A 1 180 ? -3.318 -7.523 -16.453 1 98.06 180 TRP A C 1
ATOM 1386 O O . TRP A 1 180 ? -4.227 -8.078 -17.078 1 98.06 180 TRP A O 1
ATOM 1396 N N . THR A 1 181 ? -2.295 -8.219 -15.906 1 98.25 181 THR A N 1
ATOM 1397 C CA . THR A 1 181 ? -2.17 -9.656 -16.109 1 98.25 181 THR A CA 1
ATOM 1398 C C . THR A 1 181 ? -3.318 -10.398 -15.43 1 98.25 181 THR A C 1
ATOM 1400 O O . THR A 1 181 ? -3.926 -11.289 -16.031 1 98.25 181 THR A O 1
ATOM 1403 N N . VAL A 1 182 ? -3.623 -10.039 -14.203 1 97.81 182 VAL A N 1
ATOM 1404 C CA . VAL A 1 182 ? -4.676 -10.727 -13.461 1 97.81 182 VAL A CA 1
ATOM 1405 C C . VAL A 1 182 ? -6.02 -10.508 -14.156 1 97.81 182 VAL A C 1
ATOM 1407 O O . VAL A 1 182 ? -6.812 -11.445 -14.289 1 97.81 182 VAL A O 1
ATOM 1410 N N . GLU A 1 183 ? -6.293 -9.273 -14.594 1 95.31 183 GLU A N 1
ATOM 1411 C CA . GLU A 1 183 ? -7.555 -8.969 -15.258 1 95.31 183 GLU A CA 1
ATOM 1412 C C . GLU A 1 183 ? -7.73 -9.828 -16.516 1 95.31 183 GLU A C 1
ATOM 1414 O O . GLU A 1 183 ? -8.852 -10.219 -16.844 1 95.31 183 GLU A O 1
ATOM 1419 N N . GLN A 1 184 ? -6.688 -10.086 -17.172 1 96.94 184 GLN A N 1
ATOM 1420 C CA . GLN A 1 184 ? -6.773 -10.82 -18.438 1 96.94 184 GLN A CA 1
ATOM 1421 C C . GLN A 1 184 ? -6.836 -12.328 -18.203 1 96.94 184 GLN A C 1
ATOM 1423 O O . GLN A 1 184 ? -7.574 -13.039 -18.875 1 96.94 184 GLN A O 1
ATOM 1428 N N . PHE A 1 185 ? -6.129 -12.906 -17.25 1 98.25 185 PHE A N 1
ATOM 1429 C CA . PHE A 1 185 ? -5.953 -14.344 -17.125 1 98.25 185 PHE A CA 1
ATOM 1430 C C . PHE A 1 185 ? -6.914 -14.93 -16.094 1 98.25 185 PHE A C 1
ATOM 1432 O O . PHE A 1 185 ? -7.289 -16.094 -16.188 1 98.25 185 PHE A O 1
ATOM 1439 N N . LEU A 1 186 ? -7.359 -14.156 -15.148 1 97.69 186 LEU A N 1
ATOM 1440 C CA . LEU A 1 186 ? -8.141 -14.625 -14.008 1 97.69 186 LEU A CA 1
ATOM 1441 C C . LEU A 1 186 ? -9.484 -15.18 -14.461 1 97.69 186 LEU A C 1
ATOM 1443 O O . LEU A 1 186 ? -9.922 -16.234 -13.984 1 97.69 186 LEU A O 1
ATOM 1447 N N . PRO A 1 187 ? -10.227 -14.484 -15.414 1 96.81 187 PRO A N 1
ATOM 1448 C CA . PRO A 1 187 ? -11.547 -14.984 -15.797 1 96.81 187 PRO A CA 1
ATOM 1449 C C . PRO A 1 187 ? -11.508 -16.422 -16.297 1 96.81 187 PRO A C 1
ATOM 1451 O O . PRO A 1 187 ? -12.375 -17.234 -15.961 1 96.81 187 PRO A O 1
ATOM 1454 N N . SER A 1 188 ? -10.547 -16.766 -17.094 1 97.62 188 SER A N 1
ATOM 1455 C CA . SER A 1 188 ? -10.406 -18.125 -17.594 1 97.62 188 SER A CA 1
ATOM 1456 C C . SER A 1 188 ? -10.117 -19.094 -16.453 1 97.62 188 SER A C 1
ATOM 1458 O O . SER A 1 188 ? -10.633 -20.219 -16.453 1 97.62 188 SER A O 1
ATOM 1460 N N . MET A 1 189 ? -9.289 -18.75 -15.469 1 98.19 189 MET A N 1
ATOM 1461 C CA . MET A 1 189 ? -8.992 -19.578 -14.305 1 98.19 189 MET A CA 1
ATOM 1462 C C . MET A 1 189 ? -10.258 -19.891 -13.523 1 98.19 189 MET A C 1
ATOM 1464 O O . MET A 1 189 ? -10.484 -21.031 -13.117 1 98.19 189 MET A O 1
ATOM 1468 N N . ILE A 1 190 ? -11.016 -18.859 -13.32 1 97.44 190 ILE A N 1
ATOM 1469 C CA . ILE A 1 190 ? -12.258 -19 -12.57 1 97.44 190 ILE A CA 1
ATOM 1470 C C . ILE A 1 190 ? -13.203 -19.953 -13.312 1 97.44 190 ILE A C 1
ATOM 1472 O O . ILE A 1 190 ? -13.758 -20.875 -12.711 1 97.44 190 ILE A O 1
ATOM 1476 N N . ARG A 1 191 ? -13.398 -19.734 -14.594 1 97.38 191 ARG A N 1
ATOM 1477 C CA . ARG A 1 191 ? -14.297 -20.562 -15.398 1 97.38 191 ARG A CA 1
ATOM 1478 C C . ARG A 1 191 ? -13.891 -22.031 -15.344 1 97.38 191 ARG A C 1
ATOM 1480 O O . ARG A 1 191 ? -14.75 -22.906 -15.297 1 97.38 191 ARG A O 1
ATOM 1487 N N . ARG A 1 192 ? -12.648 -22.328 -15.328 1 97.62 192 ARG A N 1
ATOM 1488 C CA . ARG A 1 192 ? -12.133 -23.688 -15.344 1 97.62 192 ARG A CA 1
ATOM 1489 C C . ARG A 1 192 ? -12.039 -24.266 -13.938 1 97.62 192 ARG A C 1
ATOM 1491 O O . ARG A 1 192 ? -11.828 -25.469 -13.766 1 97.62 192 ARG A O 1
ATOM 1498 N N . GLY A 1 193 ? -12.094 -23.391 -12.922 1 97.06 193 GLY A N 1
ATOM 1499 C CA . GLY A 1 193 ? -12 -23.812 -11.531 1 97.06 193 GLY A CA 1
ATOM 1500 C C . GLY A 1 193 ? -10.594 -24.203 -11.109 1 97.06 193 GLY A C 1
ATOM 1501 O O . GLY A 1 193 ? -10.414 -25.078 -10.266 1 97.06 193 GLY A O 1
ATOM 1502 N N . ARG A 1 194 ? -9.633 -23.609 -11.82 1 97.06 194 ARG A N 1
ATOM 1503 C CA . ARG A 1 194 ? -8.234 -23.953 -11.555 1 97.06 194 ARG A CA 1
ATOM 1504 C C . ARG A 1 194 ? -7.316 -22.781 -11.852 1 97.06 194 ARG A C 1
ATOM 1506 O O . ARG A 1 194 ? -7.297 -22.266 -12.977 1 97.06 194 ARG A O 1
ATOM 1513 N N . GLY A 1 195 ? -6.621 -22.359 -10.812 1 98.38 195 GLY A N 1
ATOM 1514 C CA . GLY A 1 195 ? -5.676 -21.266 -11.008 1 98.38 195 GLY A CA 1
ATOM 1515 C C . GLY A 1 195 ? -4.867 -20.953 -9.766 1 98.38 195 GLY A C 1
ATOM 1516 O O . GLY A 1 195 ? -5.27 -21.281 -8.656 1 98.38 195 GLY A O 1
ATOM 1517 N N . HIS A 1 196 ? -3.729 -20.422 -9.93 1 98.88 196 HIS A N 1
ATOM 1518 C CA . HIS A 1 196 ? -2.859 -19.938 -8.867 1 98.88 196 HIS A CA 1
ATOM 1519 C C . HIS A 1 196 ? -2.145 -18.656 -9.289 1 98.88 196 HIS A C 1
ATOM 1521 O O . HIS A 1 196 ? -1.404 -18.656 -10.273 1 98.88 196 HIS A O 1
ATOM 1527 N N . ILE A 1 197 ? -2.396 -17.625 -8.633 1 98.88 197 ILE A N 1
ATOM 1528 C CA . ILE A 1 197 ? -1.765 -16.344 -8.93 1 98.88 197 ILE A CA 1
ATOM 1529 C C . ILE A 1 197 ? -0.69 -16.047 -7.887 1 98.88 197 ILE A C 1
ATOM 1531 O O . ILE A 1 197 ? -0.969 -16.031 -6.688 1 98.88 197 ILE A O 1
ATOM 1535 N N . VAL A 1 198 ? 0.53 -15.836 -8.328 1 98.88 198 VAL A N 1
ATOM 1536 C CA . VAL A 1 198 ? 1.678 -15.547 -7.473 1 98.88 198 VAL A CA 1
ATOM 1537 C C . VAL A 1 198 ? 2.184 -14.133 -7.746 1 98.88 198 VAL A C 1
ATOM 1539 O O . VAL A 1 198 ? 2.246 -13.703 -8.898 1 98.88 198 VAL A O 1
ATOM 1542 N N . ALA A 1 199 ? 2.432 -13.398 -6.742 1 98.5 199 ALA A N 1
ATOM 1543 C CA . ALA A 1 199 ? 3.1 -12.102 -6.867 1 98.5 199 ALA A CA 1
ATOM 1544 C C . ALA A 1 199 ? 4.387 -12.07 -6.051 1 98.5 199 ALA A C 1
ATOM 1546 O O . ALA A 1 199 ? 4.426 -12.562 -4.922 1 98.5 199 ALA A O 1
ATOM 1547 N N . ILE A 1 200 ? 5.414 -11.508 -6.637 1 96.5 200 ILE A N 1
ATOM 1548 C CA . ILE A 1 200 ? 6.684 -11.336 -5.938 1 96.5 200 ILE A CA 1
ATOM 1549 C C . ILE A 1 200 ? 6.762 -9.93 -5.352 1 96.5 200 ILE A C 1
ATOM 1551 O O . ILE A 1 200 ? 6.992 -8.961 -6.074 1 96.5 200 ILE A O 1
ATOM 1555 N N . ALA A 1 201 ? 6.539 -9.859 -4.117 1 95.25 201 ALA A N 1
ATOM 1556 C CA . ALA A 1 201 ? 6.707 -8.609 -3.385 1 95.25 201 ALA A CA 1
ATOM 1557 C C . ALA A 1 201 ? 8.117 -8.492 -2.814 1 95.25 201 ALA A C 1
ATOM 1559 O O . ALA A 1 201 ? 9.102 -8.68 -3.535 1 95.25 201 ALA A O 1
ATOM 1560 N N . SER A 1 202 ? 8.227 -8.008 -1.604 1 89.94 202 SER A N 1
ATOM 1561 C CA . SER A 1 202 ? 9.5 -7.836 -0.903 1 89.94 202 SER A CA 1
ATOM 1562 C C . SER A 1 202 ? 9.289 -7.758 0.606 1 89.94 202 SER A C 1
ATOM 1564 O O . SER A 1 202 ? 8.195 -7.445 1.072 1 89.94 202 SER A O 1
ATOM 1566 N N . ALA A 1 203 ? 10.328 -8.117 1.303 1 86.31 203 ALA A N 1
ATOM 1567 C CA . ALA A 1 203 ? 10.297 -7.887 2.744 1 86.31 203 ALA A CA 1
ATOM 1568 C C . ALA A 1 203 ? 10.133 -6.402 3.059 1 86.31 203 ALA A C 1
ATOM 1570 O O . ALA A 1 203 ? 9.602 -6.039 4.109 1 86.31 203 ALA A O 1
ATOM 1571 N N . SER A 1 204 ? 10.5 -5.621 2.15 1 84.06 204 SER A N 1
ATOM 1572 C CA . SER A 1 204 ? 10.391 -4.176 2.322 1 84.06 204 SER A CA 1
ATOM 1573 C C . SER A 1 204 ? 8.938 -3.721 2.264 1 84.06 204 SER A C 1
ATOM 1575 O O . SER A 1 204 ? 8.633 -2.555 2.525 1 84.06 204 SER A O 1
ATOM 1577 N N . SER A 1 205 ? 8.023 -4.602 1.99 1 89.62 205 SER A N 1
ATOM 1578 C CA . SER A 1 205 ? 6.598 -4.301 2.072 1 89.62 205 SER A CA 1
ATOM 1579 C C . SER A 1 205 ? 6.141 -4.188 3.521 1 89.62 205 SER A C 1
ATOM 1581 O O . SER A 1 205 ? 4.984 -3.848 3.787 1 89.62 205 SER A O 1
ATOM 1583 N N . TYR A 1 206 ? 7.012 -4.551 4.414 1 85.69 206 TYR A N 1
ATOM 1584 C CA . TYR A 1 206 ? 6.75 -4.457 5.848 1 85.69 206 TYR A CA 1
ATOM 1585 C C . TYR A 1 206 ? 7.754 -3.533 6.527 1 85.69 206 TYR A C 1
ATOM 1587 O O . TYR A 1 206 ? 7.434 -2.883 7.523 1 85.69 206 TYR A O 1
ATOM 1595 N N . ALA A 1 207 ? 8.961 -3.549 6.074 1 77.5 207 ALA A N 1
ATOM 1596 C CA . ALA A 1 207 ? 10.055 -2.773 6.66 1 77.5 207 ALA A CA 1
ATOM 1597 C C . ALA A 1 207 ? 10.602 -1.755 5.66 1 77.5 207 ALA A C 1
ATOM 1599 O O . ALA A 1 207 ? 11.461 -2.078 4.84 1 77.5 207 ALA A O 1
ATOM 1600 N N . PRO A 1 208 ? 10.094 -0.661 5.859 1 70.44 208 PRO A N 1
ATOM 1601 C CA . PRO A 1 208 ? 10.531 0.333 4.875 1 70.44 208 PRO A CA 1
ATOM 1602 C C . PRO A 1 208 ? 12.008 0.697 5.016 1 70.44 208 PRO A C 1
ATOM 1604 O O . PRO A 1 208 ? 12.531 0.754 6.133 1 70.44 208 PRO A O 1
ATOM 1607 N N . VAL A 1 209 ? 12.656 0.578 3.842 1 69.56 209 VAL A N 1
ATOM 1608 C CA . VAL A 1 209 ? 14.047 0.995 3.748 1 69.56 209 VAL A CA 1
ATOM 1609 C C . VAL A 1 209 ? 14.133 2.389 3.131 1 69.56 209 VAL A C 1
ATOM 1611 O O . VAL A 1 209 ? 13.336 2.734 2.252 1 69.56 209 VAL A O 1
ATOM 1614 N N . GLY A 1 210 ? 14.984 3.191 3.709 1 69.12 210 GLY A N 1
ATOM 1615 C CA . GLY A 1 210 ? 15.188 4.527 3.166 1 69.12 210 GLY A CA 1
ATOM 1616 C C . GLY A 1 210 ? 15.828 4.523 1.79 1 69.12 210 GLY A C 1
ATOM 1617 O O . GLY A 1 210 ? 16.422 3.525 1.379 1 69.12 210 GLY A O 1
ATOM 1618 N N . PHE A 1 211 ? 15.562 5.492 0.97 1 72.62 211 PHE A N 1
ATOM 1619 C CA . PHE A 1 211 ? 16.172 5.805 -0.32 1 72.62 211 PHE A CA 1
ATOM 1620 C C . PHE A 1 211 ? 15.594 4.91 -1.414 1 72.62 211 PHE A C 1
ATOM 1622 O O . PHE A 1 211 ? 16.203 4.758 -2.477 1 72.62 211 PHE A O 1
ATOM 1629 N N . MET A 1 212 ? 14.594 4.277 -1.118 1 85.69 212 MET A N 1
ATOM 1630 C CA . MET A 1 212 ? 13.883 3.445 -2.082 1 85.69 212 MET A CA 1
ATOM 1631 C C . MET A 1 212 ? 12.375 3.654 -1.972 1 85.69 212 MET A C 1
ATOM 1633 O O . MET A 1 212 ? 11.609 2.689 -1.975 1 85.69 212 MET A O 1
ATOM 1637 N N . LYS A 1 213 ? 12.039 4.895 -1.863 1 89.75 213 LYS A N 1
ATOM 1638 C CA . LYS A 1 213 ? 10.648 5.23 -1.574 1 89.75 213 LYS A CA 1
ATOM 1639 C C . LYS A 1 213 ? 9.719 4.652 -2.631 1 89.75 213 LYS A C 1
ATOM 1641 O O . LYS A 1 213 ? 8.68 4.066 -2.299 1 89.75 213 LYS A O 1
ATOM 1646 N N . THR A 1 214 ? 10.117 4.828 -3.955 1 92.25 214 THR A N 1
ATOM 1647 C CA . THR A 1 214 ? 9.25 4.359 -5.031 1 92.25 214 THR A CA 1
ATOM 1648 C C . THR A 1 214 ? 9.133 2.838 -5 1 92.25 214 THR A C 1
ATOM 1650 O O . THR A 1 214 ? 8.031 2.295 -5.164 1 92.25 214 THR A O 1
ATOM 1653 N N . TYR A 1 215 ? 10.242 2.164 -4.746 1 91.31 215 TYR A N 1
ATOM 1654 C CA . TYR A 1 215 ? 10.25 0.706 -4.688 1 91.31 215 TYR A CA 1
ATOM 1655 C C . TYR A 1 215 ? 9.43 0.203 -3.508 1 91.31 215 TYR A C 1
ATOM 1657 O O . TYR A 1 215 ? 8.594 -0.691 -3.66 1 91.31 215 TYR A O 1
ATOM 1665 N N . VAL A 1 216 ? 9.672 0.767 -2.336 1 92.44 216 VAL A N 1
ATOM 1666 C CA . VAL A 1 216 ? 8.93 0.388 -1.135 1 92.44 216 VAL A CA 1
ATOM 1667 C C . VAL A 1 216 ? 7.434 0.608 -1.355 1 92.44 216 VAL A C 1
ATOM 1669 O O . VAL A 1 216 ? 6.621 -0.259 -1.035 1 92.44 216 VAL A O 1
ATOM 1672 N N . THR A 1 217 ? 7.094 1.762 -1.901 1 95.62 217 THR A N 1
ATOM 1673 C CA . THR A 1 217 ? 5.703 2.07 -2.219 1 95.62 217 THR A CA 1
ATOM 1674 C C . THR A 1 217 ? 5.102 0.986 -3.109 1 95.62 217 THR A C 1
ATOM 1676 O O . THR A 1 217 ? 3.998 0.501 -2.844 1 95.62 217 THR A O 1
ATOM 1679 N N . SER A 1 218 ? 5.812 0.593 -4.125 1 96.31 218 SER A N 1
ATOM 1680 C CA . SER A 1 218 ? 5.328 -0.406 -5.07 1 96.31 218 SER A CA 1
ATOM 1681 C C . SER A 1 218 ? 5.098 -1.749 -4.387 1 96.31 218 SER A C 1
ATOM 1683 O O . SER A 1 218 ? 4.129 -2.449 -4.691 1 96.31 218 SER A O 1
ATOM 1685 N N . LYS A 1 219 ? 5.984 -2.133 -3.523 1 95.31 219 LYS A N 1
ATOM 1686 C CA . LYS A 1 219 ? 5.875 -3.451 -2.906 1 95.31 219 LYS A CA 1
ATOM 1687 C C . LYS A 1 219 ? 4.766 -3.479 -1.858 1 95.31 219 LYS A C 1
ATOM 1689 O O . LYS A 1 219 ? 4.109 -4.504 -1.672 1 95.31 219 LYS A O 1
ATOM 1694 N N . TYR A 1 220 ? 4.559 -2.352 -1.197 1 96.06 220 TYR A N 1
ATOM 1695 C CA . TYR A 1 220 ? 3.357 -2.238 -0.378 1 96.06 220 TYR A CA 1
ATOM 1696 C C . TYR A 1 220 ? 2.102 -2.373 -1.23 1 96.06 220 TYR A C 1
ATOM 1698 O O . TYR A 1 220 ? 1.148 -3.049 -0.84 1 96.06 220 TYR A O 1
ATOM 1706 N N . ALA A 1 221 ? 2.121 -1.716 -2.322 1 97.5 221 ALA A N 1
ATOM 1707 C CA . ALA A 1 221 ? 0.982 -1.763 -3.234 1 97.5 221 ALA A CA 1
ATOM 1708 C C . ALA A 1 221 ? 0.692 -3.195 -3.678 1 97.5 221 ALA A C 1
ATOM 1710 O O . ALA A 1 221 ? -0.464 -3.623 -3.693 1 97.5 221 ALA A O 1
ATOM 1711 N N . VAL A 1 222 ? 1.732 -3.928 -4.023 1 97.81 222 VAL A N 1
ATOM 1712 C CA . VAL A 1 222 ? 1.586 -5.309 -4.473 1 97.81 222 VAL A CA 1
ATOM 1713 C C . VAL A 1 222 ? 0.974 -6.152 -3.355 1 97.81 222 VAL A C 1
ATOM 1715 O O . VAL A 1 222 ? 0.08 -6.965 -3.604 1 97.81 222 VAL A O 1
ATOM 1718 N N . ARG A 1 223 ? 1.5 -5.977 -2.172 1 95.69 223 ARG A N 1
ATOM 1719 C CA . ARG A 1 223 ? 0.94 -6.684 -1.025 1 95.69 223 ARG A CA 1
ATOM 1720 C C . ARG A 1 223 ? -0.547 -6.387 -0.871 1 95.69 223 ARG A C 1
ATOM 1722 O O . ARG A 1 223 ? -1.356 -7.305 -0.717 1 95.69 223 ARG A O 1
ATOM 1729 N N . GLY A 1 224 ? -0.898 -5.078 -0.898 1 95.19 224 GLY A N 1
ATOM 1730 C CA . GLY A 1 224 ? -2.295 -4.688 -0.792 1 95.19 224 GLY A CA 1
ATOM 1731 C C . GLY A 1 224 ? -3.162 -5.27 -1.892 1 95.19 224 GLY A C 1
ATOM 1732 O O . GLY A 1 224 ? -4.277 -5.734 -1.632 1 95.19 224 GLY A O 1
ATOM 1733 N N . TYR A 1 225 ? -2.68 -5.289 -3.096 1 96.06 225 TYR A N 1
ATOM 1734 C CA . TYR A 1 225 ? -3.412 -5.824 -4.238 1 96.06 225 TYR A CA 1
ATOM 1735 C C . TYR A 1 225 ? -3.721 -7.301 -4.043 1 96.06 225 TYR A C 1
ATOM 1737 O O . TYR A 1 225 ? -4.855 -7.738 -4.254 1 96.06 225 TYR A O 1
ATOM 1745 N N . MET A 1 226 ? -2.725 -8.039 -3.684 1 96.62 226 MET A N 1
ATOM 1746 C CA . MET A 1 226 ? -2.879 -9.477 -3.537 1 96.62 226 MET A CA 1
ATOM 1747 C C . MET A 1 226 ? -3.844 -9.812 -2.402 1 96.62 226 MET A C 1
ATOM 1749 O O . MET A 1 226 ? -4.633 -10.75 -2.508 1 96.62 226 MET A O 1
ATOM 1753 N N . GLU A 1 227 ? -3.725 -9.055 -1.312 1 93.31 227 GLU A N 1
ATOM 1754 C CA . GLU A 1 227 ? -4.672 -9.25 -0.218 1 93.31 227 GLU A CA 1
ATOM 1755 C C . GLU A 1 227 ? -6.105 -8.992 -0.672 1 93.31 227 GLU A C 1
ATOM 1757 O O . GLU A 1 227 ? -7.012 -9.758 -0.352 1 93.31 227 GLU A O 1
ATOM 1762 N N . ALA A 1 228 ? -6.305 -7.93 -1.378 1 92.25 228 ALA A N 1
ATOM 1763 C CA . ALA A 1 228 ? -7.633 -7.57 -1.863 1 92.25 228 ALA A CA 1
ATOM 1764 C C . ALA A 1 228 ? -8.141 -8.602 -2.871 1 92.25 228 ALA A C 1
ATOM 1766 O O . ALA A 1 228 ? -9.328 -8.938 -2.871 1 92.25 228 ALA A O 1
ATOM 1767 N N . LEU A 1 229 ? -7.254 -9.047 -3.709 1 94.38 229 LEU A N 1
ATOM 1768 C CA . LEU A 1 229 ? -7.613 -10.062 -4.691 1 94.38 229 LEU A CA 1
ATOM 1769 C C . LEU A 1 229 ? -8.078 -11.344 -4 1 94.38 229 LEU A C 1
ATOM 1771 O O . LEU A 1 229 ? -9.094 -11.922 -4.383 1 94.38 229 LEU A O 1
ATOM 1775 N N . ASP A 1 230 ? -7.281 -11.812 -3.057 1 94.56 230 ASP A N 1
ATOM 1776 C CA . ASP A 1 230 ? -7.625 -13.016 -2.305 1 94.56 230 ASP A CA 1
ATOM 1777 C C . ASP A 1 230 ? -9 -12.891 -1.661 1 94.56 230 ASP A C 1
ATOM 1779 O O . ASP A 1 230 ? -9.805 -13.82 -1.716 1 94.56 230 ASP A O 1
ATOM 1783 N N . GLU A 1 231 ? -9.25 -11.727 -1.049 1 90.56 231 GLU A N 1
ATOM 1784 C CA . GLU A 1 231 ? -10.531 -11.492 -0.396 1 90.56 231 GLU A CA 1
ATOM 1785 C C . GLU A 1 231 ? -11.672 -11.484 -1.409 1 90.56 231 GLU A C 1
ATOM 1787 O O . GLU A 1 231 ? -12.758 -11.992 -1.133 1 90.56 231 GLU A O 1
ATOM 1792 N N . GLU A 1 232 ? -11.469 -10.875 -2.504 1 90 232 GLU A N 1
ATOM 1793 C CA . GLU A 1 232 ? -12.484 -10.852 -3.553 1 90 232 GLU A CA 1
ATOM 1794 C C . GLU A 1 232 ? -12.82 -12.266 -4.023 1 90 232 GLU A C 1
ATOM 1796 O O . GLU A 1 232 ? -14 -12.602 -4.199 1 90 232 GLU A O 1
ATOM 1801 N N . LEU A 1 233 ? -11.805 -13.07 -4.277 1 93.81 233 LEU A N 1
ATOM 1802 C CA . LEU A 1 233 ? -12.023 -14.453 -4.695 1 93.81 233 LEU A CA 1
ATOM 1803 C C . LEU A 1 233 ? -12.852 -15.211 -3.664 1 93.81 233 LEU A C 1
ATOM 1805 O O . LEU A 1 233 ? -13.719 -16 -4.023 1 93.81 233 LEU A O 1
ATOM 1809 N N . TYR A 1 234 ? -12.547 -14.977 -2.414 1 92.69 234 TYR A N 1
ATOM 1810 C CA . TYR A 1 234 ? -13.305 -15.594 -1.337 1 92.69 234 TYR A CA 1
ATOM 1811 C C . TYR A 1 234 ? -14.766 -15.164 -1.376 1 92.69 234 TYR A C 1
ATOM 1813 O O . TYR A 1 234 ? -15.672 -16 -1.31 1 92.69 234 TYR A O 1
ATOM 1821 N N . LEU A 1 235 ? -14.984 -13.875 -1.52 1 86.25 235 LEU A N 1
ATOM 1822 C CA . LEU A 1 235 ? -16.328 -13.305 -1.448 1 86.25 235 LEU A CA 1
ATOM 1823 C C . LEU A 1 235 ? -17.188 -13.781 -2.619 1 86.25 235 LEU A C 1
ATOM 1825 O O . LEU A 1 235 ? -18.391 -13.945 -2.479 1 86.25 235 LEU A O 1
ATOM 1829 N N . ILE A 1 236 ? -16.562 -14.016 -3.764 1 89.5 236 ILE A N 1
ATOM 1830 C CA . ILE A 1 236 ? -17.344 -14.445 -4.922 1 89.5 236 ILE A CA 1
ATOM 1831 C C . ILE A 1 236 ? -17.375 -15.969 -4.984 1 89.5 236 ILE A C 1
ATOM 1833 O O . ILE A 1 236 ? -17.781 -16.547 -5.996 1 89.5 236 ILE A O 1
ATOM 1837 N N . GLY A 1 237 ? -16.828 -16.625 -3.996 1 92.06 237 GLY A N 1
ATOM 1838 C CA . GLY A 1 237 ? -16.906 -18.062 -3.869 1 92.06 237 GLY A CA 1
ATOM 1839 C C . GLY A 1 237 ? -15.906 -18.812 -4.727 1 92.06 237 GLY A C 1
ATOM 1840 O O . GLY A 1 237 ? -16.141 -19.953 -5.117 1 92.06 237 GLY A O 1
ATOM 1841 N N . GLN A 1 238 ? -14.789 -18.172 -5.051 1 95.12 238 GLN A N 1
ATOM 1842 C CA . GLN A 1 238 ? -13.836 -18.781 -5.973 1 95.12 238 GLN A CA 1
ATOM 1843 C C . GLN A 1 238 ? -12.492 -19.016 -5.293 1 95.12 238 GLN A C 1
ATOM 1845 O O . GLN A 1 238 ? -11.492 -19.312 -5.957 1 95.12 238 GLN A O 1
ATOM 1850 N N . ALA A 1 239 ? -12.445 -18.984 -3.957 1 92.75 239 ALA A N 1
ATOM 1851 C CA . ALA A 1 239 ? -11.195 -19.109 -3.221 1 92.75 239 ALA A CA 1
ATOM 1852 C C . ALA A 1 239 ? -10.617 -20.531 -3.354 1 92.75 239 ALA A C 1
ATOM 1854 O O . ALA A 1 239 ? -9.406 -20.719 -3.238 1 92.75 239 ALA A O 1
ATOM 1855 N N . GLU A 1 240 ? -11.461 -21.453 -3.607 1 93.88 240 GLU A N 1
ATOM 1856 C CA . GLU A 1 240 ? -10.992 -22.828 -3.785 1 93.88 240 GLU A CA 1
ATOM 1857 C C . GLU A 1 240 ? -10.539 -23.078 -5.223 1 93.88 240 GLU A C 1
ATOM 1859 O O . GLU A 1 240 ? -9.695 -23.938 -5.477 1 93.88 240 GLU A O 1
ATOM 1864 N N . ALA A 1 241 ? -11.117 -22.328 -6.121 1 96.38 241 ALA A N 1
ATOM 1865 C CA . ALA A 1 241 ? -10.812 -22.5 -7.543 1 96.38 241 ALA A CA 1
ATOM 1866 C C . ALA A 1 241 ? -9.484 -21.828 -7.895 1 96.38 241 ALA A C 1
ATOM 1868 O O . ALA A 1 241 ? -8.688 -22.391 -8.648 1 96.38 241 ALA A O 1
ATOM 1869 N N . VAL A 1 242 ? -9.289 -20.672 -7.383 1 98.25 242 VAL A N 1
ATOM 1870 C CA . VAL A 1 242 ? -8.078 -19.906 -7.684 1 98.25 242 VAL A CA 1
ATOM 1871 C C . VAL A 1 242 ? -7.383 -19.516 -6.383 1 98.25 242 VAL A C 1
ATOM 1873 O O . VAL A 1 242 ? -7.977 -18.859 -5.527 1 98.25 242 VAL A O 1
ATOM 1876 N N . LYS A 1 243 ? -6.133 -19.969 -6.246 1 98.19 243 LYS A N 1
ATOM 1877 C CA . LYS A 1 243 ? -5.332 -19.656 -5.066 1 98.19 243 LYS A CA 1
ATOM 1878 C C . LYS A 1 243 ? -4.402 -18.484 -5.32 1 98.19 243 LYS A C 1
ATOM 1880 O O . LYS A 1 243 ? -4.094 -18.156 -6.473 1 98.19 243 LYS A O 1
ATOM 1885 N N . THR A 1 244 ? -4.055 -17.781 -4.246 1 97.94 244 THR A N 1
ATOM 1886 C CA . THR A 1 244 ? -3.105 -16.672 -4.344 1 97.94 244 THR A CA 1
ATOM 1887 C C . THR A 1 244 ? -1.919 -16.906 -3.408 1 97.94 244 THR A C 1
ATOM 1889 O O . THR A 1 244 ? -2.074 -17.484 -2.328 1 97.94 244 THR A O 1
ATOM 1892 N N . THR A 1 245 ? -0.73 -16.516 -3.834 1 98.38 245 THR A N 1
ATOM 1893 C CA . THR A 1 245 ? 0.484 -16.531 -3.025 1 98.38 245 THR A CA 1
ATOM 1894 C C . THR A 1 245 ? 1.276 -15.242 -3.197 1 98.38 245 THR A C 1
ATOM 1896 O O . THR A 1 245 ? 1.566 -14.828 -4.324 1 98.38 245 THR A O 1
ATOM 1899 N N . THR A 1 246 ? 1.545 -14.578 -2.148 1 97.81 246 THR A N 1
ATOM 1900 C CA . THR A 1 246 ? 2.455 -13.438 -2.156 1 97.81 246 THR A CA 1
ATOM 1901 C C . THR A 1 246 ? 3.799 -13.812 -1.54 1 97.81 246 THR A C 1
ATOM 1903 O O . THR A 1 246 ? 3.852 -14.352 -0.433 1 97.81 246 THR A O 1
ATOM 1906 N N . VAL A 1 247 ? 4.867 -13.539 -2.242 1 97.5 247 VAL A N 1
ATOM 1907 C CA . VAL A 1 247 ? 6.219 -13.891 -1.806 1 97.5 247 VAL A CA 1
ATOM 1908 C C . VAL A 1 247 ? 6.945 -12.633 -1.324 1 97.5 247 VAL A C 1
ATOM 1910 O O . VAL A 1 247 ? 6.902 -11.594 -1.981 1 97.5 247 VAL A O 1
ATOM 1913 N N . PHE A 1 248 ? 7.555 -12.727 -0.175 1 94.75 248 PHE A N 1
ATOM 1914 C CA . PHE A 1 248 ? 8.289 -11.617 0.417 1 94.75 248 PHE A CA 1
ATOM 1915 C C . PHE A 1 248 ? 9.758 -11.961 0.58 1 94.75 248 PHE A C 1
ATOM 1917 O O . PHE A 1 248 ? 10.211 -12.289 1.681 1 94.75 248 PHE A O 1
ATOM 1924 N N . PRO A 1 249 ? 10.531 -11.766 -0.457 1 92.12 249 PRO A N 1
ATOM 1925 C CA . PRO A 1 249 ? 11.953 -12.094 -0.357 1 92.12 249 PRO A CA 1
ATOM 1926 C C . PRO A 1 249 ? 12.758 -11.008 0.358 1 92.12 249 PRO A C 1
ATOM 1928 O O . PRO A 1 249 ? 12.461 -9.82 0.214 1 92.12 249 PRO A O 1
ATOM 1931 N N . PHE A 1 250 ? 13.711 -11.43 1.052 1 85.06 250 PHE A N 1
ATOM 1932 C CA . PHE A 1 250 ? 14.773 -10.523 1.469 1 85.06 250 PHE A CA 1
ATOM 1933 C C . PHE A 1 250 ? 15.75 -10.273 0.325 1 85.06 250 PHE A C 1
ATOM 1935 O O . PHE A 1 250 ? 15.398 -10.445 -0.845 1 85.06 250 PHE A O 1
ATOM 1942 N N . VAL A 1 251 ? 16.891 -9.781 0.582 1 77 251 VAL A N 1
ATOM 1943 C CA . VAL A 1 251 ? 17.844 -9.43 -0.459 1 77 251 VAL A CA 1
ATOM 1944 C C . VAL A 1 251 ? 18.297 -10.688 -1.198 1 77 251 VAL A C 1
ATOM 1946 O O . VAL A 1 251 ? 18.797 -11.625 -0.585 1 77 251 VAL A O 1
ATOM 1949 N N . ILE A 1 252 ? 17.984 -10.656 -2.449 1 76.88 252 ILE A N 1
ATOM 1950 C CA . ILE A 1 252 ? 18.359 -11.789 -3.289 1 76.88 252 ILE A CA 1
ATOM 1951 C C . ILE A 1 252 ? 19.484 -11.383 -4.234 1 76.88 252 ILE A C 1
ATOM 1953 O O . ILE A 1 252 ? 19.469 -10.281 -4.785 1 76.88 252 ILE A O 1
ATOM 1957 N N . ASN A 1 253 ? 20.344 -12.266 -4.414 1 77.06 253 ASN A N 1
ATOM 1958 C CA . ASN A 1 253 ? 21.5 -12.055 -5.281 1 77.06 253 ASN A CA 1
ATOM 1959 C C . ASN A 1 253 ? 21.109 -12.164 -6.754 1 77.06 253 ASN A C 1
ATOM 1961 O O . ASN A 1 253 ? 21.25 -13.227 -7.363 1 77.06 253 ASN A O 1
ATOM 1965 N N . THR A 1 254 ? 20.641 -11.102 -7.273 1 82 254 THR A N 1
ATOM 1966 C CA . THR A 1 254 ? 20.156 -11.156 -8.641 1 82 254 THR A CA 1
ATOM 1967 C C . THR A 1 254 ? 21.016 -10.297 -9.562 1 82 254 THR A C 1
ATOM 1969 O O . THR A 1 254 ? 21.906 -10.812 -10.234 1 82 254 THR A O 1
ATOM 1972 N N . ARG A 1 255 ? 20.922 -8.977 -9.406 1 81.81 255 ARG A N 1
ATOM 1973 C CA . ARG A 1 255 ? 21.547 -8.031 -10.328 1 81.81 255 ARG A CA 1
ATOM 1974 C C . ARG A 1 255 ? 22.828 -7.457 -9.734 1 81.81 255 ARG A C 1
ATOM 1976 O O . ARG A 1 255 ? 22.844 -7.039 -8.578 1 81.81 255 ARG A O 1
ATOM 1983 N N . LYS A 1 256 ? 23.828 -7.41 -10.547 1 82.88 256 LYS A N 1
ATOM 1984 C CA . LYS A 1 256 ? 25.156 -6.93 -10.133 1 82.88 256 LYS A CA 1
ATOM 1985 C C . LYS A 1 256 ? 25.078 -5.496 -9.609 1 82.88 256 LYS A C 1
ATOM 1987 O O . LYS A 1 256 ? 25.594 -5.191 -8.539 1 82.88 256 LYS A O 1
ATOM 1992 N N . GLN A 1 257 ? 24.422 -4.652 -10.352 1 80.25 257 GLN A N 1
ATOM 1993 C CA . GLN A 1 257 ? 24.344 -3.238 -10 1 80.25 257 GLN A CA 1
ATOM 1994 C C . GLN A 1 257 ? 23.688 -3.043 -8.641 1 80.25 257 GLN A C 1
ATOM 1996 O O . GLN A 1 257 ? 24.094 -2.188 -7.859 1 80.25 257 GLN A O 1
ATOM 2001 N N . VAL A 1 258 ? 22.719 -3.775 -8.406 1 79.81 258 VAL A N 1
ATOM 2002 C CA . VAL A 1 258 ? 21.969 -3.68 -7.16 1 79.81 258 VAL A CA 1
ATOM 2003 C C . VAL A 1 258 ? 22.812 -4.207 -6.008 1 79.81 258 VAL A C 1
ATOM 2005 O O . VAL A 1 258 ? 22.906 -3.57 -4.957 1 79.81 258 VAL A O 1
ATOM 2008 N N . MET A 1 259 ? 23.469 -5.309 -6.254 1 81.44 259 MET A N 1
ATOM 2009 C CA . MET A 1 259 ? 24.25 -5.945 -5.195 1 81.44 259 MET A CA 1
ATOM 2010 C C . MET A 1 259 ? 25.469 -5.109 -4.844 1 81.44 259 MET A C 1
ATOM 2012 O O . MET A 1 259 ? 25.906 -5.078 -3.686 1 81.44 259 MET A O 1
ATOM 2016 N N . GLU A 1 260 ? 25.984 -4.461 -5.82 1 81.62 260 GLU A N 1
ATOM 2017 C CA . GLU A 1 260 ? 27.109 -3.57 -5.562 1 81.62 260 GLU A CA 1
ATOM 2018 C C . GLU A 1 260 ? 26.719 -2.436 -4.625 1 81.62 260 GLU A C 1
ATOM 2020 O O . GLU A 1 260 ? 27.5 -2.035 -3.758 1 81.62 260 GLU A O 1
ATOM 2025 N N . LYS A 1 261 ? 25.562 -1.985 -4.832 1 77.56 261 LYS A N 1
ATOM 2026 C CA . LYS A 1 261 ? 25.078 -0.913 -3.969 1 77.56 261 LYS A CA 1
ATOM 2027 C C . LYS A 1 261 ? 24.703 -1.443 -2.588 1 77.56 261 LYS A C 1
ATOM 2029 O O . LYS A 1 261 ? 25 -0.817 -1.572 1 77.56 261 LYS A O 1
ATOM 2034 N N . VAL A 1 262 ? 24.078 -2.549 -2.537 1 76.81 262 VAL A N 1
ATOM 2035 C CA . VAL A 1 262 ? 23.672 -3.176 -1.284 1 76.81 262 VAL A CA 1
ATOM 2036 C C . VAL A 1 262 ? 24.906 -3.52 -0.451 1 76.81 262 VAL A C 1
ATOM 2038 O O . VAL A 1 262 ? 24.922 -3.322 0.767 1 76.81 262 VAL A O 1
ATOM 2041 N N . ASN A 1 263 ? 25.938 -4.012 -1.096 1 78.56 263 ASN A N 1
ATOM 2042 C CA . ASN A 1 263 ? 27.141 -4.465 -0.406 1 78.56 263 ASN A CA 1
ATOM 2043 C C . ASN A 1 263 ? 27.953 -3.287 0.131 1 78.56 263 ASN A C 1
ATOM 2045 O O . ASN A 1 263 ? 28.844 -3.469 0.966 1 78.56 263 ASN A O 1
ATOM 2049 N N . ARG A 1 264 ? 27.656 -2.158 -0.326 1 75.31 264 ARG A N 1
ATOM 2050 C CA . ARG A 1 264 ? 28.344 -0.968 0.172 1 75.31 264 ARG A CA 1
ATOM 2051 C C . ARG A 1 264 ? 27.734 -0.493 1.484 1 75.31 264 ARG A C 1
ATOM 2053 O O . ARG A 1 264 ? 28.328 0.308 2.203 1 75.31 264 ARG A O 1
ATOM 2060 N N . ILE A 1 265 ? 26.578 -1.037 1.765 1 70.81 265 ILE A N 1
ATOM 2061 C CA . ILE A 1 265 ? 25.953 -0.738 3.049 1 70.81 265 ILE A CA 1
ATOM 2062 C C . ILE A 1 265 ? 26.484 -1.687 4.117 1 70.81 265 ILE A C 1
ATOM 2064 O O . ILE A 1 265 ? 26.297 -2.902 4.027 1 70.81 265 ILE A O 1
ATOM 2068 N N . PRO A 1 266 ? 27.25 -1.199 5.004 1 65.31 266 PRO A N 1
ATOM 2069 C CA . PRO A 1 266 ? 27.953 -2.049 5.961 1 65.31 266 PRO A CA 1
ATOM 2070 C C . PRO A 1 266 ? 27.062 -3.109 6.59 1 65.31 266 PRO A C 1
ATOM 2072 O O . PRO A 1 266 ? 27.406 -4.289 6.613 1 65.31 266 PRO A O 1
ATOM 2075 N N . GLY A 1 267 ? 25.969 -2.828 7.086 1 65.94 267 GLY A N 1
ATOM 2076 C CA . GLY A 1 267 ? 25.094 -3.812 7.715 1 65.94 267 GLY A CA 1
ATOM 2077 C C . GLY A 1 267 ? 24.438 -4.746 6.719 1 65.94 267 GLY A C 1
ATOM 2078 O O . GLY A 1 267 ? 24.234 -5.926 7.008 1 65.94 267 GLY A O 1
ATOM 2079 N N . ALA A 1 268 ? 24.266 -4.25 5.566 1 66.5 268 ALA A N 1
ATOM 2080 C CA . ALA A 1 268 ? 23.609 -5.066 4.539 1 66.5 268 ALA A CA 1
ATOM 2081 C C . ALA A 1 268 ? 24.594 -6.098 3.973 1 66.5 268 ALA A C 1
ATOM 2083 O O . ALA A 1 268 ? 24.172 -7.18 3.545 1 66.5 268 ALA A O 1
ATOM 2084 N N . ALA A 1 269 ? 25.812 -5.742 4.047 1 64.44 269 ALA A N 1
ATOM 2085 C CA . ALA A 1 269 ? 26.844 -6.641 3.533 1 64.44 269 ALA A CA 1
ATOM 2086 C C . ALA A 1 269 ? 26.906 -7.926 4.352 1 64.44 269 ALA A C 1
ATOM 2088 O O . ALA A 1 269 ? 27.25 -8.984 3.828 1 64.44 269 ALA A O 1
ATOM 2089 N N . THR A 1 270 ? 26.453 -7.793 5.539 1 63.84 270 THR A N 1
ATOM 2090 C CA . THR A 1 270 ? 26.594 -8.945 6.422 1 63.84 270 THR A CA 1
ATOM 2091 C C . THR A 1 270 ? 25.281 -9.727 6.504 1 63.84 270 THR A C 1
ATOM 2093 O O . THR A 1 270 ? 25.25 -10.852 7.008 1 63.84 270 THR A O 1
ATOM 2096 N N . MET A 1 271 ? 24.312 -9.125 5.945 1 70.44 271 MET A N 1
ATOM 2097 C CA . MET A 1 271 ? 23.016 -9.797 5.984 1 70.44 271 MET A CA 1
ATOM 2098 C C . MET A 1 271 ? 23.016 -11.016 5.066 1 70.44 271 MET A C 1
ATOM 2100 O O . MET A 1 271 ? 23.594 -10.984 3.982 1 70.44 271 MET A O 1
ATOM 2104 N N . PRO A 1 272 ? 22.391 -12.094 5.586 1 69.69 272 PRO A N 1
ATOM 2105 C CA . PRO A 1 272 ? 22.297 -13.258 4.703 1 69.69 272 PRO A CA 1
ATOM 2106 C C . PRO A 1 272 ? 21.625 -12.93 3.371 1 69.69 272 PRO A C 1
ATOM 2108 O O . PRO A 1 272 ? 20.609 -12.219 3.344 1 69.69 272 PRO A O 1
ATOM 2111 N N . LYS A 1 273 ? 22.328 -13.242 2.354 1 78.25 273 LYS A N 1
ATOM 2112 C CA . LYS A 1 273 ? 21.781 -13.156 1.004 1 78.25 273 LYS A CA 1
ATOM 2113 C C . LYS A 1 273 ? 21.297 -14.523 0.52 1 78.25 273 LYS A C 1
ATOM 2115 O O . LYS A 1 273 ? 21.891 -15.547 0.862 1 78.25 273 LYS A O 1
ATOM 2120 N N . PHE A 1 274 ? 20.266 -14.422 -0.232 1 83.38 274 PHE A N 1
ATOM 2121 C CA . PHE A 1 274 ? 19.688 -15.68 -0.689 1 83.38 274 PHE A CA 1
ATOM 2122 C C . PHE A 1 274 ? 19.797 -15.812 -2.201 1 83.38 274 PHE A C 1
ATOM 2124 O O . PHE A 1 274 ? 19.906 -14.812 -2.914 1 83.38 274 PHE A O 1
ATOM 2131 N N . THR A 1 275 ? 19.859 -17.094 -2.557 1 89.12 275 THR A N 1
ATOM 2132 C CA . THR A 1 275 ? 20.047 -17.344 -3.982 1 89.12 275 THR A CA 1
ATOM 2133 C C . THR A 1 275 ? 18.703 -17.344 -4.711 1 89.12 275 THR A C 1
ATOM 2135 O O . THR A 1 275 ? 17.656 -17.516 -4.086 1 89.12 275 THR A O 1
ATOM 2138 N N . THR A 1 276 ? 18.781 -17.125 -5.961 1 93.25 276 THR A N 1
ATOM 2139 C CA . THR A 1 276 ? 17.578 -17.172 -6.797 1 93.25 276 THR A CA 1
ATOM 2140 C C . THR A 1 276 ? 16.969 -18.578 -6.773 1 93.25 276 THR A C 1
ATOM 2142 O O . THR A 1 276 ? 15.75 -18.719 -6.797 1 93.25 276 THR A O 1
ATOM 2145 N N . GLU A 1 277 ? 17.797 -19.609 -6.648 1 92.75 277 GLU A N 1
ATOM 2146 C CA . GLU A 1 277 ? 17.344 -21 -6.641 1 92.75 277 GLU A CA 1
ATOM 2147 C C . GLU A 1 277 ? 16.547 -21.312 -5.375 1 92.75 277 GLU A C 1
ATOM 2149 O O . GLU A 1 277 ? 15.492 -21.953 -5.438 1 92.75 277 GLU A O 1
ATOM 2154 N N . GLU A 1 278 ? 17.078 -20.812 -4.277 1 91.06 278 GLU A N 1
ATOM 2155 C CA . GLU A 1 278 ? 16.375 -21 -3.02 1 91.06 278 GLU A CA 1
ATOM 2156 C C . GLU A 1 278 ? 15.008 -20.312 -3.051 1 91.06 278 GLU A C 1
ATOM 2158 O O . GLU A 1 278 ? 14.016 -20.844 -2.555 1 91.06 278 GLU A O 1
ATOM 2163 N N . THR A 1 279 ? 15.023 -19.188 -3.605 1 94.5 279 THR A N 1
ATOM 2164 C CA . THR A 1 279 ? 13.781 -18.438 -3.74 1 94.5 279 THR A CA 1
ATOM 2165 C C . THR A 1 279 ? 12.789 -19.188 -4.629 1 94.5 279 THR A C 1
ATOM 2167 O O . THR A 1 279 ? 11.609 -19.297 -4.285 1 94.5 279 THR A O 1
ATOM 2170 N N . ALA A 1 280 ? 13.258 -19.703 -5.707 1 97.44 280 ALA A N 1
ATOM 2171 C CA . ALA A 1 280 ? 12.422 -20.422 -6.66 1 97.44 280 ALA A CA 1
ATOM 2172 C C . ALA A 1 280 ? 11.82 -21.672 -6.023 1 97.44 280 ALA A C 1
ATOM 2174 O O . ALA A 1 280 ? 10.648 -21.984 -6.23 1 97.44 280 ALA A O 1
ATOM 2175 N N . LYS A 1 281 ? 12.641 -22.375 -5.27 1 96.81 281 LYS A N 1
ATOM 2176 C CA . LYS A 1 281 ? 12.156 -23.578 -4.586 1 96.81 281 LYS A CA 1
ATOM 2177 C C . LYS A 1 281 ? 11.055 -23.234 -3.586 1 96.81 281 LYS A C 1
ATOM 2179 O O . LYS A 1 281 ? 10.062 -23.953 -3.475 1 96.81 281 LYS A O 1
ATOM 2184 N N . THR A 1 282 ? 11.305 -22.172 -2.898 1 96 282 THR A N 1
ATOM 2185 C CA . THR A 1 282 ? 10.32 -21.703 -1.929 1 96 282 THR A CA 1
ATOM 2186 C C . THR A 1 282 ? 9.008 -21.344 -2.623 1 96 282 THR A C 1
ATOM 2188 O O . THR A 1 282 ? 7.93 -21.656 -2.123 1 96 282 THR A O 1
ATOM 2191 N N . VAL A 1 283 ? 9.062 -20.688 -3.734 1 97.69 283 VAL A N 1
ATOM 2192 C CA . VAL A 1 283 ? 7.883 -20.281 -4.484 1 97.69 283 VAL A CA 1
ATOM 2193 C C . VAL A 1 283 ? 7.129 -21.516 -4.973 1 97.69 283 VAL A C 1
ATOM 2195 O O . VAL A 1 283 ? 5.91 -21.594 -4.824 1 97.69 283 VAL A O 1
ATOM 2198 N N . ALA A 1 284 ? 7.84 -22.516 -5.57 1 98.31 284 ALA A N 1
ATOM 2199 C CA . ALA A 1 284 ? 7.203 -23.734 -6.051 1 98.31 284 ALA A CA 1
ATOM 2200 C C . ALA A 1 284 ? 6.516 -24.484 -4.906 1 98.31 284 ALA A C 1
ATOM 2202 O O . ALA A 1 284 ? 5.383 -24.938 -5.055 1 98.31 284 ALA A O 1
ATOM 2203 N N . ASP A 1 285 ? 7.23 -24.531 -3.783 1 97.06 285 ASP A N 1
ATOM 2204 C CA . ASP A 1 285 ? 6.656 -25.203 -2.613 1 97.06 285 ASP A CA 1
ATOM 2205 C C . ASP A 1 285 ? 5.395 -24.469 -2.141 1 97.06 285 ASP A C 1
ATOM 2207 O O . ASP A 1 285 ? 4.414 -25.109 -1.753 1 97.06 285 ASP A O 1
ATOM 2211 N N . ALA A 1 286 ? 5.453 -23.203 -2.146 1 97.38 286 ALA A N 1
ATOM 2212 C CA . ALA A 1 286 ? 4.305 -22.406 -1.716 1 97.38 286 ALA A CA 1
ATOM 2213 C C . ALA A 1 286 ? 3.105 -22.625 -2.629 1 97.38 286 ALA A C 1
ATOM 2215 O O . ALA A 1 286 ? 1.966 -22.703 -2.16 1 97.38 286 ALA A O 1
ATOM 2216 N N . ILE A 1 287 ? 3.363 -22.688 -3.914 1 98.31 287 ILE A N 1
ATOM 2217 C CA . ILE A 1 287 ? 2.305 -22.953 -4.879 1 98.31 287 ILE A CA 1
ATOM 2218 C C . ILE A 1 287 ? 1.688 -24.328 -4.594 1 98.31 287 ILE A C 1
ATOM 2220 O O . ILE A 1 287 ? 0.465 -24.453 -4.488 1 98.31 287 ILE A O 1
ATOM 2224 N N . LYS A 1 288 ? 2.506 -25.312 -4.402 1 98.12 288 LYS A N 1
ATOM 2225 C CA . LYS A 1 288 ? 2.053 -26.703 -4.238 1 98.12 288 LYS A CA 1
ATOM 2226 C C . LYS A 1 288 ? 1.293 -26.875 -2.924 1 98.12 288 LYS A C 1
ATOM 2228 O O . LYS A 1 288 ? 0.42 -27.734 -2.816 1 98.12 288 LYS A O 1
ATOM 2233 N N . THR A 1 289 ? 1.595 -26.031 -1.954 1 95.94 289 THR A N 1
ATOM 2234 C CA . THR A 1 289 ? 0.965 -26.172 -0.646 1 95.94 289 THR A CA 1
ATOM 2235 C C . THR A 1 289 ? -0.039 -25.047 -0.405 1 95.94 289 THR A C 1
ATOM 2237 O O . THR A 1 289 ? -0.552 -24.891 0.706 1 95.94 289 THR A O 1
ATOM 2240 N N . ASN A 1 290 ? -0.274 -24.234 -1.307 1 96.19 290 ASN A N 1
ATOM 2241 C CA . ASN A 1 290 ? -1.259 -23.156 -1.288 1 96.19 290 ASN A CA 1
ATOM 2242 C C . ASN A 1 290 ? -0.999 -22.188 -0.147 1 96.19 290 ASN A C 1
ATOM 2244 O O . ASN A 1 290 ? -1.924 -21.797 0.571 1 96.19 290 ASN A O 1
ATOM 2248 N N . LYS A 1 291 ? 0.268 -21.859 0.046 1 94.88 291 LYS A N 1
ATOM 2249 C CA . LYS A 1 291 ? 0.589 -20.844 1.044 1 94.88 291 LYS A CA 1
ATOM 2250 C C . LYS A 1 291 ? 0.257 -19.438 0.531 1 94.88 291 LYS A C 1
ATOM 2252 O O . LYS A 1 291 ? 0.685 -19.062 -0.559 1 94.88 291 LYS A O 1
ATOM 2257 N N . ARG A 1 292 ? -0.426 -18.719 1.345 1 94.94 292 ARG A N 1
ATOM 2258 C CA . ARG A 1 292 ? -0.881 -17.391 0.922 1 94.94 292 ARG A CA 1
ATOM 2259 C C . ARG A 1 292 ? 0.248 -16.375 1.005 1 94.94 292 ARG A C 1
ATOM 2261 O O . ARG A 1 292 ? 0.324 -15.461 0.185 1 94.94 292 ARG A O 1
ATOM 2268 N N . LYS A 1 293 ? 0.991 -16.406 2.051 1 95 293 LYS A N 1
ATOM 2269 C CA . LYS A 1 293 ? 2.131 -15.523 2.283 1 95 293 LYS A CA 1
ATOM 2270 C C . LYS A 1 293 ? 3.387 -16.328 2.611 1 95 293 LYS A C 1
ATOM 2272 O O . LYS A 1 293 ? 3.371 -17.172 3.502 1 95 293 LYS A O 1
ATOM 2277 N N . VAL A 1 294 ? 4.473 -16.031 1.894 1 95.38 294 VAL A N 1
ATOM 2278 C CA . VAL A 1 294 ? 5.715 -16.75 2.162 1 95.38 294 VAL A CA 1
ATOM 2279 C C . VAL A 1 294 ? 6.891 -15.781 2.145 1 95.38 294 VAL A C 1
ATOM 2281 O O . VAL A 1 294 ? 7.004 -14.945 1.238 1 95.38 294 VAL A O 1
ATOM 2284 N N . VAL A 1 295 ? 7.672 -15.82 3.164 1 93.25 295 VAL A N 1
ATOM 2285 C CA . VAL A 1 295 ? 8.883 -15.008 3.248 1 93.25 295 VAL A CA 1
ATOM 2286 C C . VAL A 1 295 ? 10.094 -15.836 2.838 1 93.25 295 VAL A C 1
ATOM 2288 O O . VAL A 1 295 ? 10.172 -17.031 3.152 1 93.25 295 VAL A O 1
ATOM 2291 N N . VAL A 1 296 ? 10.992 -15.273 2.08 1 91.75 296 VAL A N 1
ATOM 2292 C CA . VAL A 1 296 ? 12.273 -15.898 1.769 1 91.75 296 VAL A CA 1
ATOM 2293 C C . VAL A 1 296 ? 13.398 -15.172 2.51 1 91.75 296 VAL A C 1
ATOM 2295 O O . VAL A 1 296 ? 13.719 -14.023 2.189 1 91.75 296 VAL A O 1
ATOM 2298 N N . PRO A 1 297 ? 14.023 -15.805 3.486 1 87.12 297 PRO A N 1
ATOM 2299 C CA . PRO A 1 297 ? 13.961 -17.234 3.834 1 87.12 297 PRO A CA 1
ATOM 2300 C C . PRO A 1 297 ? 12.711 -17.578 4.637 1 87.12 297 PRO A C 1
ATOM 2302 O O . PRO A 1 297 ? 12.094 -16.703 5.246 1 87.12 297 PRO A O 1
ATOM 2305 N N . GLN A 1 298 ? 12.414 -18.844 4.676 1 87.31 298 GLN A N 1
ATOM 2306 C CA . GLN A 1 298 ? 11.18 -19.312 5.285 1 87.31 298 GLN A CA 1
ATOM 2307 C C . GLN A 1 298 ? 11.258 -19.266 6.809 1 87.31 298 GLN A C 1
ATOM 2309 O O . GLN A 1 298 ? 10.258 -19.453 7.496 1 87.31 298 GLN A O 1
ATOM 2314 N N . THR A 1 299 ? 12.461 -18.984 7.344 1 81.25 299 THR A N 1
ATOM 2315 C CA . THR A 1 299 ? 12.625 -18.891 8.789 1 81.25 299 THR A CA 1
ATOM 2316 C C . THR A 1 299 ? 11.906 -17.656 9.336 1 81.25 299 THR A C 1
ATOM 2318 O O . THR A 1 299 ? 11.633 -17.578 10.539 1 81.25 299 THR A O 1
ATOM 2321 N N . VAL A 1 300 ? 11.664 -16.75 8.523 1 84.62 300 VAL A N 1
ATOM 2322 C CA . VAL A 1 300 ? 10.93 -15.547 8.914 1 84.62 300 VAL A CA 1
ATOM 2323 C C . VAL A 1 300 ? 9.5 -15.625 8.398 1 84.62 300 VAL A C 1
ATOM 2325 O O . VAL A 1 300 ? 9.266 -16.031 7.254 1 84.62 300 VAL A O 1
ATOM 2328 N N . ARG A 1 301 ? 8.617 -15.297 9.258 1 87.62 301 ARG A N 1
ATOM 2329 C CA . ARG A 1 301 ? 7.211 -15.297 8.867 1 87.62 301 ARG A CA 1
ATOM 2330 C C . ARG A 1 301 ? 6.699 -13.875 8.648 1 87.62 301 ARG A C 1
ATOM 2332 O O . ARG A 1 301 ? 7.23 -12.922 9.227 1 87.62 301 ARG A O 1
ATOM 2339 N N . ALA A 1 302 ? 5.637 -13.773 7.852 1 85.88 302 ALA A N 1
ATOM 2340 C CA . ALA A 1 302 ? 5.09 -12.469 7.488 1 85.88 302 ALA A CA 1
ATOM 2341 C C . ALA A 1 302 ? 4.613 -11.703 8.719 1 85.88 302 ALA A C 1
ATOM 2343 O O . ALA A 1 302 ? 4.773 -10.484 8.805 1 85.88 302 ALA A O 1
ATOM 2344 N N . TRP A 1 303 ? 4.059 -12.414 9.664 1 86.69 303 TRP A N 1
ATOM 2345 C CA . TRP A 1 303 ? 3.529 -11.75 10.852 1 86.69 303 TRP A CA 1
ATOM 2346 C C . TRP A 1 303 ? 4.656 -11.141 11.688 1 86.69 303 TRP A C 1
ATOM 2348 O O . TRP A 1 303 ? 4.465 -10.125 12.352 1 86.69 303 TRP A O 1
ATOM 2358 N N . GLN A 1 304 ? 5.816 -11.742 11.68 1 87 304 GLN A N 1
ATOM 2359 C CA . GLN A 1 304 ? 6.969 -11.188 12.383 1 87 304 GLN A CA 1
ATOM 2360 C C . GLN A 1 304 ? 7.406 -9.859 11.758 1 87 304 GLN A C 1
ATOM 2362 O O . GLN A 1 304 ? 7.777 -8.93 12.477 1 87 304 GLN A O 1
ATOM 2367 N N . LEU A 1 305 ? 7.34 -9.844 10.438 1 87.12 305 LEU A N 1
ATOM 2368 C CA . LEU A 1 305 ? 7.672 -8.609 9.734 1 87.12 305 LEU A CA 1
ATOM 2369 C C . LEU A 1 305 ? 6.672 -7.508 10.07 1 87.12 305 LEU A C 1
ATOM 2371 O O . LEU A 1 305 ? 7.051 -6.348 10.234 1 87.12 305 LEU A O 1
ATOM 2375 N N . SER A 1 306 ? 5.438 -7.887 10.156 1 87.31 306 SER A N 1
ATOM 2376 C CA . SER A 1 306 ? 4.383 -6.941 10.516 1 87.31 306 SER A CA 1
ATOM 2377 C C . SER A 1 306 ? 4.598 -6.391 11.922 1 87.31 306 SER A C 1
ATOM 2379 O O . SER A 1 306 ? 4.359 -5.207 12.172 1 87.31 306 SER A O 1
ATOM 2381 N N . PHE A 1 307 ? 4.98 -7.207 12.797 1 85.75 307 PHE A N 1
ATOM 2382 C CA . PHE A 1 307 ? 5.289 -6.766 14.148 1 85.75 307 PHE A CA 1
ATOM 2383 C C . PHE A 1 307 ? 6.438 -5.766 14.148 1 85.75 307 PHE A C 1
ATOM 2385 O O . PHE A 1 307 ? 6.387 -4.75 14.844 1 85.75 307 PHE A O 1
ATOM 2392 N N . TYR A 1 308 ? 7.391 -6.102 13.391 1 84.81 308 TYR A N 1
ATOM 2393 C CA . TYR A 1 308 ? 8.547 -5.219 13.273 1 84.81 308 TYR A CA 1
ATOM 2394 C C . TYR A 1 308 ? 8.133 -3.85 12.75 1 84.81 308 TYR A C 1
ATOM 2396 O O . TYR A 1 308 ? 8.656 -2.824 13.188 1 84.81 308 TYR A O 1
ATOM 2404 N N . GLU A 1 309 ? 7.223 -3.832 11.844 1 85.75 309 GLU A N 1
ATOM 2405 C CA . GLU A 1 309 ? 6.738 -2.594 11.242 1 85.75 309 GLU A CA 1
ATOM 2406 C C . GLU A 1 309 ? 6.102 -1.685 12.289 1 85.75 309 GLU A C 1
ATOM 2408 O O . GLU A 1 309 ? 6.113 -0.46 12.141 1 85.75 309 GLU A O 1
ATOM 2413 N N . HIS A 1 310 ? 5.605 -2.256 13.406 1 88.19 310 HIS A N 1
ATOM 2414 C CA . HIS A 1 310 ? 4.754 -1.453 14.281 1 88.19 310 HIS A CA 1
ATOM 2415 C C . HIS A 1 310 ? 5.355 -1.316 15.672 1 88.19 310 HIS A C 1
ATOM 2417 O O . HIS A 1 310 ? 4.723 -0.774 16.578 1 88.19 310 HIS A O 1
ATOM 2423 N N . ILE A 1 311 ? 6.539 -1.846 15.867 1 87.5 311 ILE A N 1
ATOM 2424 C CA . ILE A 1 311 ? 7.203 -1.534 17.125 1 87.5 311 ILE A CA 1
ATOM 2425 C C . ILE A 1 311 ? 7.539 -0.045 17.188 1 87.5 311 ILE A C 1
ATOM 2427 O O . ILE A 1 311 ? 7.641 0.611 16.141 1 87.5 311 ILE A O 1
ATOM 2431 N N . PRO A 1 312 ? 7.59 0.516 18.391 1 88.75 312 PRO A N 1
ATOM 2432 C CA . PRO A 1 312 ? 7.902 1.944 18.484 1 88.75 312 PRO A CA 1
ATOM 2433 C C . PRO A 1 312 ? 9.094 2.344 17.609 1 88.75 312 PRO A C 1
ATOM 2435 O O . PRO A 1 312 ? 10.102 1.635 17.578 1 88.75 312 PRO A O 1
ATOM 2438 N N . ILE A 1 313 ? 8.922 3.414 16.953 1 89.31 313 ILE A N 1
ATOM 2439 C CA . ILE A 1 313 ? 9.844 3.828 15.898 1 89.31 313 ILE A CA 1
ATOM 2440 C C . ILE A 1 313 ? 11.25 3.982 16.484 1 89.31 313 ILE A C 1
ATOM 2442 O O . ILE A 1 313 ? 12.242 3.705 15.805 1 89.31 313 ILE A O 1
ATOM 2446 N N . LYS A 1 314 ? 11.375 4.508 17.703 1 89.5 314 LYS A N 1
ATOM 2447 C CA . LYS A 1 314 ? 12.68 4.672 18.344 1 89.5 314 LYS A CA 1
ATOM 2448 C C . LYS A 1 314 ? 13.398 3.33 18.484 1 89.5 314 LYS A C 1
ATOM 2450 O O . LYS A 1 314 ? 14.617 3.248 18.297 1 89.5 314 LYS A O 1
ATOM 2455 N N . ILE A 1 315 ? 12.641 2.334 18.797 1 90.44 315 ILE A N 1
ATOM 2456 C CA . ILE A 1 315 ? 13.195 0.996 18.984 1 90.44 315 ILE A CA 1
ATOM 2457 C C . ILE A 1 315 ? 13.555 0.399 17.625 1 90.44 315 ILE A C 1
ATOM 2459 O O . ILE A 1 315 ? 14.625 -0.2 17.469 1 90.44 315 ILE A O 1
ATOM 2463 N N . ARG A 1 316 ? 12.688 0.569 16.703 1 88.56 316 ARG A N 1
ATOM 2464 C CA . ARG A 1 316 ? 12.938 0.041 15.359 1 88.56 316 ARG A CA 1
ATOM 2465 C C . ARG A 1 316 ? 14.195 0.646 14.758 1 88.56 316 ARG A C 1
ATOM 2467 O O . ARG A 1 316 ? 15.023 -0.07 14.195 1 88.56 316 ARG A O 1
ATOM 2474 N N . ARG A 1 317 ? 14.312 1.946 14.844 1 87.75 317 ARG A N 1
ATOM 2475 C CA . ARG A 1 317 ? 15.469 2.641 14.289 1 87.75 317 ARG A CA 1
ATOM 2476 C C . ARG A 1 317 ? 16.75 2.217 14.984 1 87.75 317 ARG A C 1
ATOM 2478 O O . ARG A 1 317 ? 17.797 2.072 14.344 1 87.75 317 ARG A O 1
ATOM 2485 N N . MET A 1 318 ? 16.672 2.062 16.328 1 87.38 318 MET A N 1
ATOM 2486 C CA . MET A 1 318 ? 17.812 1.558 17.078 1 87.38 318 MET A CA 1
ATOM 2487 C C . MET A 1 318 ? 18.219 0.168 16.578 1 87.38 318 MET A C 1
ATOM 2489 O O . MET A 1 318 ? 19.391 -0.118 16.406 1 87.38 318 MET A O 1
ATOM 2493 N N . MET A 1 319 ? 17.219 -0.673 16.375 1 85.94 319 MET A N 1
ATOM 2494 C CA . MET A 1 319 ? 17.484 -2.023 15.883 1 85.94 319 MET A CA 1
ATOM 2495 C C . MET A 1 319 ? 18.109 -1.99 14.492 1 85.94 319 MET A C 1
ATOM 2497 O O . MET A 1 319 ? 19.062 -2.725 14.211 1 85.94 319 MET A O 1
ATOM 2501 N N . ASP A 1 320 ? 17.562 -1.172 13.625 1 82 320 ASP A N 1
ATOM 2502 C CA . ASP A 1 320 ? 18.078 -1.03 12.273 1 82 320 ASP A CA 1
ATOM 2503 C C . ASP A 1 320 ? 19.531 -0.571 12.289 1 82 320 ASP A C 1
ATOM 2505 O O . ASP A 1 320 ? 20.359 -1.092 11.539 1 82 320 ASP A O 1
ATOM 2509 N N . LEU A 1 321 ? 19.797 0.42 13.086 1 80.75 321 LEU A N 1
ATOM 2510 C CA . LEU A 1 321 ? 21.156 0.951 13.188 1 80.75 321 LEU A CA 1
ATOM 2511 C C . LEU A 1 321 ? 22.125 -0.104 13.727 1 80.75 321 LEU A C 1
ATOM 2513 O O . LEU A 1 321 ? 23.266 -0.192 13.289 1 80.75 321 LEU A O 1
ATOM 2517 N N . THR A 1 322 ? 21.578 -0.854 14.711 1 80.06 322 THR A N 1
ATOM 2518 C CA . THR A 1 322 ? 22.406 -1.88 15.32 1 80.06 322 THR A CA 1
ATOM 2519 C C . THR A 1 322 ? 22.688 -3.008 14.328 1 80.06 322 THR A C 1
ATOM 2521 O O . THR A 1 322 ? 23.828 -3.48 14.227 1 80.06 322 THR A O 1
ATOM 2524 N N . ILE A 1 323 ? 21.688 -3.373 13.617 1 74.75 323 ILE A N 1
ATOM 2525 C CA . ILE A 1 323 ? 21.812 -4.508 12.711 1 74.75 323 ILE A CA 1
ATOM 2526 C C . ILE A 1 323 ? 22.547 -4.082 11.438 1 74.75 323 ILE A C 1
ATOM 2528 O O . ILE A 1 323 ? 23.375 -4.824 10.922 1 74.75 323 ILE A O 1
ATOM 2532 N N . MET A 1 324 ? 22.219 -2.914 10.914 1 70.25 324 MET A N 1
ATOM 2533 C CA . MET A 1 324 ? 22.812 -2.439 9.664 1 70.25 324 MET A CA 1
ATOM 2534 C C . MET A 1 324 ? 24.172 -1.817 9.914 1 70.25 324 MET A C 1
ATOM 2536 O O . MET A 1 324 ? 24.922 -1.566 8.969 1 70.25 324 MET A O 1
ATOM 2540 N N . LYS A 1 325 ? 24.656 -1.875 11.133 1 61.25 325 LYS A N 1
ATOM 2541 C CA . LYS A 1 325 ? 25.953 -1.367 11.562 1 61.25 325 LYS A CA 1
ATOM 2542 C C . LYS A 1 325 ? 26.266 -0.016 10.922 1 61.25 325 LYS A C 1
ATOM 2544 O O . LYS A 1 325 ? 27.359 0.199 10.398 1 61.25 325 LYS A O 1
ATOM 2549 N N . GLY A 1 326 ? 25.266 0.808 10.711 1 58.66 326 GLY A N 1
ATOM 2550 C CA . GLY A 1 326 ? 25.516 2.162 10.242 1 58.66 326 GLY A CA 1
ATOM 2551 C C . GLY A 1 326 ? 24.406 2.721 9.383 1 58.66 326 GLY A C 1
ATOM 2552 O O . GLY A 1 326 ? 23.438 2.02 9.078 1 58.66 326 GLY A O 1
ATOM 2553 N N . LYS A 1 327 ? 24.484 4.102 9.211 1 53.34 327 LYS A N 1
ATOM 2554 C CA . LYS A 1 327 ? 23.516 4.789 8.359 1 53.34 327 LYS A CA 1
ATOM 2555 C C . LYS A 1 327 ? 23.719 4.434 6.895 1 53.34 327 LYS A C 1
ATOM 2557 O O . LYS A 1 327 ? 24.859 4.383 6.414 1 53.34 327 LYS A O 1
ATOM 2562 N N . PRO A 1 328 ? 22.641 3.773 6.293 1 50.25 328 PRO A N 1
ATOM 2563 C CA . PRO A 1 328 ? 22.828 3.502 4.867 1 50.25 328 PRO A CA 1
ATOM 2564 C C . PRO A 1 328 ? 23.422 4.691 4.113 1 50.25 328 PRO A C 1
ATOM 2566 O O . PRO A 1 328 ? 23.141 5.844 4.445 1 50.25 328 PRO A O 1
ATOM 2569 N N . LEU A 1 329 ? 24.578 4.578 3.545 1 44.72 329 LEU A N 1
ATOM 2570 C CA . LEU A 1 329 ? 25.25 5.605 2.756 1 44.72 329 LEU A CA 1
ATOM 2571 C C . LEU A 1 329 ? 24.281 6.246 1.765 1 44.72 329 LEU A C 1
ATOM 2573 O O . LEU A 1 329 ? 23.438 5.562 1.188 1 44.72 329 LEU A O 1
ATOM 2577 N N . VAL A 1 330 ? 23.906 7.523 1.95 1 41.06 330 VAL A N 1
ATOM 2578 C CA . VAL A 1 330 ? 23.359 8.32 0.864 1 41.06 330 VAL A CA 1
ATOM 2579 C C . VAL A 1 330 ? 23.938 7.859 -0.47 1 41.06 330 VAL A C 1
ATOM 2581 O O . VAL A 1 330 ? 25.141 7.895 -0.671 1 41.06 330 VAL A O 1
ATOM 2584 N N . LEU A 1 331 ? 23.469 6.906 -1.018 1 38.97 331 LEU A N 1
ATOM 2585 C CA . LEU A 1 331 ? 23.969 6.539 -2.336 1 38.97 331 LEU A CA 1
ATOM 2586 C C . LEU A 1 331 ? 24.188 7.777 -3.199 1 38.97 331 LEU A C 1
ATOM 2588 O O . LEU A 1 331 ? 23.25 8.555 -3.422 1 38.97 331 LEU A O 1
ATOM 2592 N N . ASP A 1 332 ? 25.266 8.57 -3.105 1 33.22 332 ASP A N 1
ATOM 2593 C CA . ASP A 1 332 ? 25.688 9.602 -4.043 1 33.22 332 ASP A CA 1
ATOM 2594 C C . ASP A 1 332 ? 25.453 9.164 -5.488 1 33.22 332 ASP A C 1
ATOM 2596 O O . ASP A 1 332 ? 25.609 7.984 -5.816 1 33.22 332 ASP A O 1
ATOM 2600 N N . MET B 1 1 ? 16.688 16.469 -26.297 1 25.89 1 MET B N 1
ATOM 2601 C CA . MET B 1 1 ? 15.883 15.273 -26.5 1 25.89 1 MET B CA 1
ATOM 2602 C C . MET B 1 1 ? 16.359 14.141 -25.594 1 25.89 1 MET B C 1
ATOM 2604 O O . MET B 1 1 ? 17.406 13.531 -25.844 1 25.89 1 MET B O 1
ATOM 2608 N N . SER B 1 2 ? 16.438 14.273 -24.281 1 36.41 2 SER B N 1
ATOM 2609 C CA . SER B 1 2 ? 17.266 13.547 -23.328 1 36.41 2 SER B CA 1
ATOM 2610 C C . SER B 1 2 ? 17.047 12.047 -23.438 1 36.41 2 SER B C 1
ATOM 2612 O O . SER B 1 2 ? 15.914 11.578 -23.484 1 36.41 2 SER B O 1
ATOM 2614 N N . ASN B 1 3 ? 17.781 11.266 -24.109 1 43.38 3 ASN B N 1
ATOM 2615 C CA . ASN B 1 3 ? 17.828 9.859 -24.5 1 43.38 3 ASN B CA 1
ATOM 2616 C C . ASN B 1 3 ? 17.453 8.945 -23.344 1 43.38 3 ASN B C 1
ATOM 2618 O O . ASN B 1 3 ? 18.312 8.438 -22.625 1 43.38 3 ASN B O 1
ATOM 2622 N N . SER B 1 4 ? 16.453 9.312 -22.594 1 56.28 4 SER B N 1
ATOM 2623 C CA . SER B 1 4 ? 16.141 8.742 -21.281 1 56.28 4 SER B CA 1
ATOM 2624 C C . SER B 1 4 ? 15.891 7.242 -21.375 1 56.28 4 SER B C 1
ATOM 2626 O O . SER B 1 4 ? 14.992 6.801 -22.109 1 56.28 4 SER B O 1
ATOM 2628 N N . VAL B 1 5 ? 16.938 6.453 -21.266 1 65.19 5 VAL B N 1
ATOM 2629 C CA . VAL B 1 5 ? 16.953 4.992 -21.297 1 65.19 5 VAL B CA 1
ATOM 2630 C C . VAL B 1 5 ? 15.867 4.441 -20.375 1 65.19 5 VAL B C 1
ATOM 2632 O O . VAL B 1 5 ? 15.727 4.898 -19.234 1 65.19 5 VAL B O 1
ATOM 2635 N N . ASP B 1 6 ? 14.906 3.779 -21 1 82.81 6 ASP B N 1
ATOM 2636 C CA . ASP B 1 6 ? 13.891 3.072 -20.219 1 82.81 6 ASP B CA 1
ATOM 2637 C C . ASP B 1 6 ? 14.531 2.176 -19.172 1 82.81 6 ASP B C 1
ATOM 2639 O O . ASP B 1 6 ? 15.242 1.226 -19.5 1 82.81 6 ASP B O 1
ATOM 2643 N N . ILE B 1 7 ? 14.336 2.531 -18 1 77.12 7 ILE B N 1
ATOM 2644 C CA . ILE B 1 7 ? 14.961 1.843 -16.875 1 77.12 7 ILE B CA 1
ATOM 2645 C C . ILE B 1 7 ? 14.562 0.368 -16.891 1 77.12 7 ILE B C 1
ATOM 2647 O O . ILE B 1 7 ? 15.289 -0.48 -16.359 1 77.12 7 ILE B O 1
ATOM 2651 N N . ALA B 1 8 ? 13.484 0.014 -17.5 1 80.75 8 ALA B N 1
ATOM 2652 C CA . ALA B 1 8 ? 13.023 -1.37 -17.562 1 80.75 8 ALA B CA 1
ATOM 2653 C C . ALA B 1 8 ? 13.805 -2.162 -18.609 1 80.75 8 ALA B C 1
ATOM 2655 O O . ALA B 1 8 ? 13.758 -3.393 -18.625 1 80.75 8 ALA B O 1
ATOM 2656 N N . LYS B 1 9 ? 14.508 -1.513 -19.484 1 80 9 LYS B N 1
ATOM 2657 C CA . LYS B 1 9 ? 15.203 -2.178 -20.594 1 80 9 LYS B CA 1
ATOM 2658 C C . LYS B 1 9 ? 16.719 -2.221 -20.344 1 80 9 LYS B C 1
ATOM 2660 O O . LYS B 1 9 ? 17.484 -2.652 -21.203 1 80 9 LYS B O 1
ATOM 2665 N N . LYS B 1 10 ? 17.094 -1.732 -19.141 1 80.38 10 LYS B N 1
ATOM 2666 C CA . LYS B 1 10 ? 18.516 -1.824 -18.844 1 80.38 10 LYS B CA 1
ATOM 2667 C C . LYS B 1 10 ? 19 -3.273 -18.875 1 80.38 10 LYS B C 1
ATOM 2669 O O . LYS B 1 10 ? 18.328 -4.164 -18.344 1 80.38 10 LYS B O 1
ATOM 2674 N N . PRO B 1 11 ? 20.078 -3.447 -19.547 1 80.75 11 PRO B N 1
ATOM 2675 C CA . PRO B 1 11 ? 20.562 -4.824 -19.672 1 80.75 11 PRO B CA 1
ATOM 2676 C C . PRO B 1 11 ? 20.781 -5.5 -18.312 1 80.75 11 PRO B C 1
ATOM 2678 O O . PRO B 1 11 ? 21.234 -4.852 -17.375 1 80.75 11 PRO B O 1
ATOM 2681 N N . TYR B 1 12 ? 20.469 -6.719 -18.312 1 86.5 12 TYR B N 1
ATOM 2682 C CA . TYR B 1 12 ? 20.625 -7.508 -17.109 1 86.5 12 TYR B CA 1
ATOM 2683 C C . TYR B 1 12 ? 22.047 -8.07 -17 1 86.5 12 TYR B C 1
ATOM 2685 O O . TYR B 1 12 ? 22.531 -8.719 -17.922 1 86.5 12 TYR B O 1
ATOM 2693 N N . VAL B 1 13 ? 22.688 -7.688 -15.977 1 85.81 13 VAL B N 1
ATOM 2694 C CA . VAL B 1 13 ? 23.969 -8.289 -15.625 1 85.81 13 VAL B CA 1
ATOM 2695 C C . VAL B 1 13 ? 23.875 -8.977 -14.266 1 85.81 13 VAL B C 1
ATOM 2697 O O . VAL B 1 13 ? 23.609 -8.328 -13.258 1 85.81 13 VAL B O 1
ATOM 2700 N N . ALA B 1 14 ? 24.047 -10.266 -14.281 1 86.56 14 ALA B N 1
ATOM 2701 C CA . ALA B 1 14 ? 23.891 -11.047 -13.062 1 86.56 14 ALA B CA 1
ATOM 2702 C C . ALA B 1 14 ? 25 -10.734 -12.055 1 86.56 14 ALA B C 1
ATOM 2704 O O . ALA B 1 14 ? 26.141 -10.523 -12.438 1 86.56 14 ALA B O 1
ATOM 2705 N N . ALA B 1 15 ? 24.594 -10.781 -10.82 1 86.88 15 ALA B N 1
ATOM 2706 C CA . ALA B 1 15 ? 25.594 -10.672 -9.758 1 86.88 15 ALA B CA 1
ATOM 2707 C C . ALA B 1 15 ? 26.453 -11.93 -9.68 1 86.88 15 ALA B C 1
ATOM 2709 O O . ALA B 1 15 ? 26.047 -12.992 -10.148 1 86.88 15 ALA B O 1
ATOM 2710 N N . ALA B 1 16 ? 27.625 -11.719 -9.133 1 84.38 16 ALA B N 1
ATOM 2711 C CA . ALA B 1 16 ? 28.484 -12.875 -8.922 1 84.38 16 ALA B CA 1
ATOM 2712 C C . ALA B 1 16 ? 27.828 -13.891 -7.988 1 84.38 16 ALA B C 1
ATOM 2714 O O . ALA B 1 16 ? 27.109 -13.508 -7.055 1 84.38 16 ALA B O 1
ATOM 2715 N N . PRO B 1 17 ? 27.938 -15.117 -8.32 1 82.69 17 PRO B N 1
ATOM 2716 C CA . PRO B 1 17 ? 27.344 -16.141 -7.449 1 82.69 17 PRO B CA 1
ATOM 2717 C C . PRO B 1 17 ? 27.812 -16.031 -6 1 82.69 17 PRO B C 1
ATOM 2719 O O . PRO B 1 17 ? 28.969 -15.664 -5.746 1 82.69 17 PRO B O 1
ATOM 2722 N N . LEU B 1 18 ? 26.875 -16.312 -5.152 1 81.81 18 LEU B N 1
ATOM 2723 C CA . LEU B 1 18 ? 27.219 -16.297 -3.736 1 81.81 18 LEU B CA 1
ATOM 2724 C C . LEU B 1 18 ? 28.141 -17.453 -3.387 1 81.81 18 LEU B C 1
ATOM 2726 O O . LEU B 1 18 ? 27.938 -18.578 -3.834 1 81.81 18 LEU B O 1
ATOM 2730 N N . LYS B 1 19 ? 29.297 -17.062 -2.773 1 75.94 19 LYS B N 1
ATOM 2731 C CA . LYS B 1 19 ? 30.203 -18.109 -2.311 1 75.94 19 LYS B CA 1
ATOM 2732 C C . LYS B 1 19 ? 29.562 -18.938 -1.198 1 75.94 19 LYS B C 1
ATOM 2734 O O . LYS B 1 19 ? 29 -18.391 -0.251 1 75.94 19 LYS B O 1
ATOM 2739 N N . PRO B 1 20 ? 29.5 -20.219 -1.462 1 77.06 20 PRO B N 1
ATOM 2740 C CA . PRO B 1 20 ? 28.969 -21.047 -0.379 1 77.06 20 PRO B CA 1
ATOM 2741 C C . PRO B 1 20 ? 29.672 -20.797 0.955 1 77.06 20 PRO B C 1
ATOM 2743 O O . PRO B 1 20 ? 30.891 -20.641 0.993 1 77.06 20 PRO B O 1
ATOM 2746 N N . ARG B 1 21 ? 29.031 -20.641 1.956 1 73 21 ARG B N 1
ATOM 2747 C CA . ARG B 1 21 ? 29.625 -20.375 3.268 1 73 21 ARG B CA 1
ATOM 2748 C C . ARG B 1 21 ? 30.047 -21.672 3.947 1 73 21 ARG B C 1
ATOM 2750 O O . ARG B 1 21 ? 29.312 -22.672 3.916 1 73 21 ARG B O 1
ATOM 2757 N N . SER B 1 22 ? 31.125 -21.578 4.391 1 80.62 22 SER B N 1
ATOM 2758 C CA . SER B 1 22 ? 31.594 -22.703 5.203 1 80.62 22 SER B CA 1
ATOM 2759 C C . SER B 1 22 ? 30.781 -22.828 6.48 1 80.62 22 SER B C 1
ATOM 2761 O O . SER B 1 22 ? 30.047 -21.922 6.852 1 80.62 22 SER B O 1
ATOM 2763 N N . GLN B 1 23 ? 30.797 -24 6.988 1 82.38 23 GLN B N 1
ATOM 2764 C CA . GLN B 1 23 ? 30.078 -24.234 8.242 1 82.38 23 GLN B CA 1
ATOM 2765 C C . GLN B 1 23 ? 30.516 -23.25 9.32 1 82.38 23 GLN B C 1
ATOM 2767 O O . GLN B 1 23 ? 29.688 -22.766 10.094 1 82.38 23 GLN B O 1
ATOM 2772 N N . SER B 1 24 ? 31.797 -23.047 9.32 1 84.06 24 SER B N 1
ATOM 2773 C CA . SER B 1 24 ? 32.344 -22.109 10.305 1 84.06 24 SER B CA 1
ATOM 2774 C C . SER B 1 24 ? 31.797 -20.703 10.07 1 84.06 24 SER B C 1
ATOM 2776 O O . SER B 1 24 ? 31.484 -19.984 11.023 1 84.06 24 SER B O 1
ATOM 2778 N N . GLU B 1 25 ? 31.672 -20.406 8.844 1 81.81 25 GLU B N 1
ATOM 2779 C CA . GLU B 1 25 ? 31.156 -19.078 8.508 1 81.81 25 GLU B CA 1
ATOM 2780 C C . GLU B 1 25 ? 29.672 -18.953 8.859 1 81.81 25 GLU B C 1
ATOM 2782 O O . GLU B 1 25 ? 29.219 -17.891 9.297 1 81.81 25 GLU B O 1
ATOM 2787 N N . LYS B 1 26 ? 29 -19.984 8.688 1 81.19 26 LYS B N 1
ATOM 2788 C CA . LYS B 1 26 ? 27.594 -20 9.047 1 81.19 26 LYS B CA 1
ATOM 2789 C C . LYS B 1 26 ? 27.406 -19.828 10.555 1 81.19 26 LYS B C 1
ATOM 2791 O O . LYS B 1 26 ? 26.547 -19.062 11 1 81.19 26 LYS B O 1
ATOM 2796 N N . VAL B 1 27 ? 28.219 -20.547 11.211 1 83.56 27 VAL B N 1
ATOM 2797 C CA . VAL B 1 27 ? 28.141 -20.484 12.664 1 83.56 27 VAL B CA 1
ATOM 2798 C C . VAL B 1 27 ? 28.5 -19.078 13.133 1 83.56 27 VAL B C 1
ATOM 2800 O O . VAL B 1 27 ? 27.859 -18.531 14.031 1 83.56 27 VAL B O 1
ATOM 2803 N N . ARG B 1 28 ? 29.484 -18.562 12.586 1 83.69 28 ARG B N 1
ATOM 2804 C CA . ARG B 1 28 ? 29.891 -17.203 12.961 1 83.69 28 ARG B CA 1
ATOM 2805 C C . ARG B 1 28 ? 28.797 -16.188 12.656 1 83.69 28 ARG B C 1
ATOM 2807 O O . ARG B 1 28 ? 28.578 -15.258 13.43 1 83.69 28 ARG B O 1
ATOM 2814 N N . ALA B 1 29 ? 28.219 -16.422 11.531 1 78 29 ALA B N 1
ATOM 2815 C CA . ALA B 1 29 ? 27.141 -15.508 11.141 1 78 29 ALA B CA 1
ATOM 2816 C C . ALA B 1 29 ? 25.969 -15.594 12.125 1 78 29 ALA B C 1
ATOM 2818 O O . ALA B 1 29 ? 25.375 -14.578 12.477 1 78 29 ALA B O 1
ATOM 2819 N N . ILE B 1 30 ? 25.703 -16.75 12.492 1 82.19 30 ILE B N 1
ATOM 2820 C CA . ILE B 1 30 ? 24.609 -16.969 13.43 1 82.19 30 ILE B CA 1
ATOM 2821 C C . ILE B 1 30 ? 24.953 -16.359 14.789 1 82.19 30 ILE B C 1
ATOM 2823 O O . ILE B 1 30 ? 24.109 -15.727 15.43 1 82.19 30 ILE B O 1
ATOM 2827 N N . LEU B 1 31 ? 26.141 -16.578 15.18 1 85.19 31 LEU B N 1
ATOM 2828 C CA . LEU B 1 31 ? 26.578 -16.016 16.453 1 85.19 31 LEU B CA 1
ATOM 2829 C C . LEU B 1 31 ? 26.547 -14.5 16.422 1 85.19 31 LEU B C 1
ATOM 2831 O O . LEU B 1 31 ? 26.156 -13.867 17.406 1 85.19 31 LEU B O 1
ATOM 2835 N N . GLN B 1 32 ? 26.969 -14 15.398 1 83.38 32 GLN B N 1
ATOM 2836 C CA . GLN B 1 32 ? 26.938 -12.547 15.273 1 83.38 32 GLN B CA 1
ATOM 2837 C C . GLN B 1 32 ? 25.5 -12.023 15.32 1 83.38 32 GLN B C 1
ATOM 2839 O O . GLN B 1 32 ? 25.234 -10.984 15.922 1 83.38 32 GLN B O 1
ATOM 2844 N N . LEU B 1 33 ? 24.656 -12.703 14.625 1 80.5 33 LEU B N 1
ATOM 2845 C CA . LEU B 1 33 ? 23.25 -12.32 14.641 1 80.5 33 LEU B CA 1
ATOM 2846 C C . LEU B 1 33 ? 22.703 -12.367 16.062 1 80.5 33 LEU B C 1
ATOM 2848 O O . LEU B 1 33 ? 21.938 -11.477 16.453 1 80.5 33 LEU B O 1
ATOM 2852 N N . LEU B 1 34 ? 23.062 -13.375 16.734 1 85.19 34 LEU B N 1
ATOM 2853 C CA . LEU B 1 34 ? 22.609 -13.516 18.109 1 85.19 34 LEU B CA 1
ATOM 2854 C C . LEU B 1 34 ? 23.156 -12.391 18.984 1 85.19 34 LEU B C 1
ATOM 2856 O O . LEU B 1 34 ? 22.438 -11.844 19.828 1 85.19 34 LEU B O 1
ATOM 2860 N N . LEU B 1 35 ? 24.391 -12.109 18.797 1 87.94 35 LEU B N 1
ATOM 2861 C CA . LEU B 1 35 ? 25 -11.016 19.531 1 87.94 35 LEU B CA 1
ATOM 2862 C C . LEU B 1 35 ? 24.312 -9.695 19.219 1 87.94 35 LEU B C 1
ATOM 2864 O O . LEU B 1 35 ? 24.078 -8.883 20.109 1 87.94 35 LEU B O 1
ATOM 2868 N N . ASP B 1 36 ? 24.047 -9.523 18 1 84.94 36 ASP B N 1
ATOM 2869 C CA . ASP B 1 36 ? 23.359 -8.305 17.578 1 84.94 36 ASP B CA 1
ATOM 2870 C C . ASP B 1 36 ? 21.969 -8.234 18.203 1 84.94 36 ASP B C 1
ATOM 2872 O O . ASP B 1 36 ? 21.516 -7.148 18.578 1 84.94 36 ASP B O 1
ATOM 2876 N N . LEU B 1 37 ? 21.359 -9.344 18.281 1 85.94 37 LEU B N 1
ATOM 2877 C CA . LEU B 1 37 ? 20.031 -9.391 18.859 1 85.94 37 LEU B CA 1
ATOM 2878 C C . LEU B 1 37 ? 20.078 -9.07 20.359 1 85.94 37 LEU B C 1
ATOM 2880 O O . LEU B 1 37 ? 19.203 -8.375 20.875 1 85.94 37 LEU B O 1
ATOM 2884 N N . VAL B 1 38 ? 21.094 -9.57 21.031 1 90.94 38 VAL B N 1
ATOM 2885 C CA . VAL B 1 38 ? 21.266 -9.289 22.453 1 90.94 38 VAL B CA 1
ATOM 2886 C C . VAL B 1 38 ? 21.562 -7.805 22.641 1 90.94 38 VAL B C 1
ATOM 2888 O O . VAL B 1 38 ? 21.016 -7.172 23.547 1 90.94 38 VAL B O 1
ATOM 2891 N N . LEU B 1 39 ? 22.406 -7.359 21.859 1 90.31 39 LEU B N 1
ATOM 2892 C CA . LEU B 1 39 ? 22.734 -5.938 21.922 1 90.31 39 LEU B CA 1
ATOM 2893 C C . LEU B 1 39 ? 21.484 -5.082 21.688 1 90.31 39 LEU B C 1
ATOM 2895 O O . LEU B 1 39 ? 21.281 -4.078 22.375 1 90.31 39 LEU B O 1
ATOM 2899 N N . CYS B 1 40 ? 20.719 -5.473 20.688 1 89.06 40 CYS B N 1
ATOM 2900 C CA . CYS B 1 40 ? 19.469 -4.754 20.406 1 89.06 40 CYS B CA 1
ATOM 2901 C C . CYS B 1 40 ? 18.547 -4.789 21.625 1 89.06 40 CYS B C 1
ATOM 2903 O O . CYS B 1 40 ? 17.891 -3.789 21.938 1 89.06 40 CYS B O 1
ATOM 2905 N N . PHE B 1 41 ? 18.531 -5.902 22.25 1 91.06 41 PHE B N 1
ATOM 2906 C CA . PHE B 1 41 ? 17.672 -6.062 23.406 1 91.06 41 PHE B CA 1
ATOM 2907 C C . PHE B 1 41 ? 18.094 -5.137 24.547 1 91.06 41 PHE B C 1
ATOM 2909 O O . PHE B 1 41 ? 17.266 -4.43 25.125 1 91.06 41 PHE B O 1
ATOM 2916 N N . VAL B 1 42 ? 19.312 -5.062 24.797 1 93.12 42 VAL B N 1
ATOM 2917 C CA . VAL B 1 42 ? 19.859 -4.242 25.875 1 93.12 42 VAL B CA 1
ATOM 2918 C C . VAL B 1 42 ? 19.656 -2.764 25.547 1 93.12 42 VAL B C 1
ATOM 2920 O O . VAL B 1 42 ? 19.219 -1.987 26.406 1 93.12 42 VAL B O 1
ATOM 2923 N N . LYS B 1 43 ? 19.953 -2.426 24.344 1 93.06 43 LYS B N 1
ATOM 2924 C CA . LYS B 1 43 ? 19.859 -1.029 23.938 1 93.06 43 LYS B CA 1
ATOM 2925 C C . LYS B 1 43 ? 18.391 -0.579 23.891 1 93.06 43 LYS B C 1
ATOM 2927 O O . LYS B 1 43 ? 18.109 0.619 23.953 1 93.06 43 LYS B O 1
ATOM 2932 N N . SER B 1 44 ? 17.469 -1.567 23.75 1 92.31 44 SER B N 1
ATOM 2933 C CA . SER B 1 44 ? 16.062 -1.222 23.625 1 92.31 44 SER B CA 1
ATOM 2934 C C . SER B 1 44 ? 15.438 -0.909 24.984 1 92.31 44 SER B C 1
ATOM 2936 O O . SER B 1 44 ? 14.398 -0.252 25.062 1 92.31 44 SER B O 1
ATOM 2938 N N . ILE B 1 45 ? 16.016 -1.285 26.047 1 92.62 45 ILE B N 1
ATOM 2939 C CA . ILE B 1 45 ? 15.445 -1.191 27.391 1 92.62 45 ILE B CA 1
ATOM 2940 C C . ILE B 1 45 ? 15.18 0.273 27.734 1 92.62 45 ILE B C 1
ATOM 2942 O O . ILE B 1 45 ? 14.055 0.648 28.062 1 92.62 45 ILE B O 1
ATOM 2946 N N . PRO B 1 46 ? 16.203 1.14 27.688 1 93.88 46 PRO B N 1
ATOM 2947 C CA . PRO B 1 46 ? 15.906 2.539 28 1 93.88 46 PRO B CA 1
ATOM 2948 C C . PRO B 1 46 ? 14.859 3.148 27.078 1 93.88 46 PRO B C 1
ATOM 2950 O O . PRO B 1 46 ? 14.094 4.027 27.484 1 93.88 46 PRO B O 1
ATOM 2953 N N . LEU B 1 47 ? 14.844 2.715 25.844 1 92.5 47 LEU B N 1
ATOM 2954 C CA . LEU B 1 47 ? 13.891 3.242 24.875 1 92.5 47 LEU B CA 1
ATOM 2955 C C . LEU B 1 47 ? 12.469 2.83 25.234 1 92.5 47 LEU B C 1
ATOM 2957 O O . LEU B 1 47 ? 11.523 3.604 25.031 1 92.5 47 LEU B O 1
ATOM 2961 N N . TRP B 1 48 ? 12.336 1.622 25.734 1 92 48 TRP B N 1
ATOM 2962 C CA . TRP B 1 48 ? 11.023 1.169 26.188 1 92 48 TRP B CA 1
ATOM 2963 C C . TRP B 1 48 ? 10.547 1.996 27.375 1 92 48 TRP B C 1
ATOM 2965 O O . TRP B 1 48 ? 9.359 2.326 27.469 1 92 48 TRP B O 1
ATOM 2975 N N . ILE B 1 49 ? 11.398 2.299 28.188 1 92.62 49 ILE B N 1
ATOM 2976 C CA . ILE B 1 49 ? 11.07 3.139 29.344 1 92.62 49 ILE B CA 1
ATOM 2977 C C . ILE B 1 49 ? 10.602 4.512 28.859 1 92.62 49 ILE B C 1
ATOM 2979 O O . ILE B 1 49 ? 9.609 5.043 29.344 1 92.62 49 ILE B O 1
ATOM 2983 N N . GLU B 1 50 ? 11.352 5.027 27.938 1 91.5 50 GLU B N 1
ATOM 2984 C CA . GLU B 1 50 ? 10.969 6.316 27.375 1 91.5 50 GLU B CA 1
ATOM 2985 C C . GLU B 1 50 ? 9.57 6.258 26.75 1 91.5 50 GLU B C 1
ATOM 2987 O O . GLU B 1 50 ? 8.789 7.195 26.906 1 91.5 50 GLU B O 1
ATOM 2992 N N . VAL B 1 51 ? 9.297 5.203 26.047 1 89.88 51 VAL B N 1
ATOM 2993 C CA . VAL B 1 51 ? 8 5.023 25.391 1 89.88 51 VAL B CA 1
ATOM 2994 C C . VAL B 1 51 ? 6.895 4.977 26.453 1 89.88 51 VAL B C 1
ATOM 2996 O O . VAL B 1 51 ? 5.844 5.602 26.281 1 89.88 51 VAL B O 1
ATOM 2999 N N . VAL B 1 52 ? 7.191 4.312 27.516 1 90.75 52 VAL B N 1
ATOM 3000 C CA . VAL B 1 52 ? 6.207 4.184 28.594 1 90.75 52 VAL B CA 1
ATOM 3001 C C . VAL B 1 52 ? 6.012 5.531 29.281 1 90.75 52 VAL B C 1
ATOM 3003 O O . VAL B 1 52 ? 4.887 5.918 29.594 1 90.75 52 VAL B O 1
ATOM 3006 N N . VAL B 1 53 ? 7.016 6.266 29.516 1 91 53 VAL B N 1
ATOM 3007 C CA . VAL B 1 53 ? 6.945 7.586 30.141 1 91 53 VAL B CA 1
ATOM 3008 C C . VAL B 1 53 ? 6.137 8.531 29.25 1 91 53 VAL B C 1
ATOM 3010 O O . VAL B 1 53 ? 5.328 9.32 29.75 1 91 53 VAL B O 1
ATOM 3013 N N . GLU B 1 54 ? 6.367 8.477 27.953 1 88.81 54 GLU B N 1
ATOM 3014 C CA . GLU B 1 54 ? 5.676 9.336 27 1 88.81 54 GLU B CA 1
ATOM 3015 C C . GLU B 1 54 ? 4.18 9.039 26.969 1 88.81 54 GLU B C 1
ATOM 3017 O O . GLU B 1 54 ? 3.373 9.914 26.641 1 88.81 54 GLU B O 1
ATOM 3022 N N . LEU B 1 55 ? 3.844 7.793 27.25 1 85.88 55 LEU B N 1
ATOM 3023 C CA . LEU B 1 55 ? 2.432 7.43 27.312 1 85.88 55 LEU B CA 1
ATOM 3024 C C . LEU B 1 55 ? 1.735 8.164 28.453 1 85.88 55 LEU B C 1
ATOM 3026 O O . LEU B 1 55 ? 0.56 8.516 28.344 1 85.88 55 LEU B O 1
ATOM 3030 N N . PHE B 1 56 ? 2.475 8.445 29.453 1 89.06 56 PHE B N 1
ATOM 3031 C CA . PHE B 1 56 ? 1.896 9.07 30.641 1 89.06 56 PHE B CA 1
ATOM 3032 C C . PHE B 1 56 ? 2.141 10.578 30.625 1 89.06 56 PHE B C 1
ATOM 3034 O O . PHE B 1 56 ? 1.407 11.336 31.266 1 89.06 56 PHE B O 1
ATOM 3041 N N . ARG B 1 57 ? 3.135 10.992 29.984 1 89 57 ARG B N 1
ATOM 3042 C CA . ARG B 1 57 ? 3.467 12.406 29.859 1 89 57 ARG B CA 1
ATOM 3043 C C . ARG B 1 57 ? 3.689 12.789 28.391 1 89 57 ARG B C 1
ATOM 3045 O O . ARG B 1 57 ? 4.82 13.062 27.984 1 89 57 ARG B O 1
ATOM 3052 N N . PRO B 1 58 ? 2.568 12.852 27.703 1 84.44 58 PRO B N 1
ATOM 3053 C CA . PRO B 1 58 ? 2.736 13.188 26.281 1 84.44 58 PRO B CA 1
ATOM 3054 C C . PRO B 1 58 ? 3.295 14.594 26.078 1 84.44 58 PRO B C 1
ATOM 3056 O O . PRO B 1 58 ? 3.105 15.469 26.922 1 84.44 58 PRO B O 1
ATOM 3059 N N . ALA B 1 59 ? 4.125 14.758 25.062 1 83.5 59 ALA B N 1
ATOM 3060 C CA . ALA B 1 59 ? 4.672 16.078 24.734 1 83.5 59 ALA B CA 1
ATOM 3061 C C . ALA B 1 59 ? 3.559 17.078 24.453 1 83.5 59 ALA B C 1
ATOM 3063 O O . ALA B 1 59 ? 2.518 16.719 23.891 1 83.5 59 ALA B O 1
ATOM 3064 N N . PRO B 1 60 ? 3.771 18.297 24.891 1 91.62 60 PRO B N 1
ATOM 3065 C CA . PRO B 1 60 ? 2.77 19.328 24.625 1 91.62 60 PRO B CA 1
ATOM 3066 C C . PRO B 1 60 ? 2.584 19.594 23.125 1 91.62 60 PRO B C 1
ATOM 3068 O O . PRO B 1 60 ? 3.549 19.531 22.359 1 91.62 60 PRO B O 1
ATOM 3071 N N . PRO B 1 61 ? 1.408 19.859 22.75 1 95.19 61 PRO B N 1
ATOM 3072 C CA . PRO B 1 61 ? 1.151 20.156 21.344 1 95.19 61 PRO B CA 1
ATOM 3073 C C . PRO B 1 61 ? 1.89 21.391 20.844 1 95.19 61 PRO B C 1
ATOM 3075 O O . PRO B 1 61 ? 2.037 22.359 21.594 1 95.19 61 PRO B O 1
ATOM 3078 N N . LYS B 1 62 ? 2.414 21.344 19.719 1 96.25 62 LYS B N 1
ATOM 3079 C CA . LYS B 1 62 ? 3.047 22.516 19.125 1 96.25 62 LYS B CA 1
ATOM 3080 C C . LYS B 1 62 ? 2 23.484 18.594 1 96.25 62 LYS B C 1
ATOM 3082 O O . LYS B 1 62 ? 0.863 23.094 18.312 1 96.25 62 LYS B O 1
ATOM 3087 N N . THR B 1 63 ? 2.387 24.75 18.516 1 97 63 THR B N 1
ATOM 3088 C CA . THR B 1 63 ? 1.533 25.766 17.922 1 97 63 THR B CA 1
ATOM 3089 C C . THR B 1 63 ? 1.704 25.797 16.406 1 97 63 THR B C 1
ATOM 3091 O O . THR B 1 63 ? 2.83 25.781 15.898 1 97 63 THR B O 1
ATOM 3094 N N . ILE B 1 64 ? 0.541 25.812 15.711 1 98.12 64 ILE B N 1
ATOM 3095 C CA . ILE B 1 64 ? 0.625 25.844 14.258 1 98.12 64 ILE B CA 1
ATOM 3096 C C . ILE B 1 64 ? -0.008 27.141 13.734 1 98.12 64 ILE B C 1
ATOM 3098 O O . ILE B 1 64 ? -0.176 27.312 12.523 1 98.12 64 ILE B O 1
ATOM 3102 N N . SER B 1 65 ? -0.354 28.031 14.695 1 98.12 65 SER B N 1
ATOM 3103 C CA . SER B 1 65 ? -0.905 29.312 14.312 1 98.12 65 SER B CA 1
ATOM 3104 C C . SER B 1 65 ? 0.082 30.109 13.461 1 98.12 65 SER B C 1
ATOM 3106 O O . SER B 1 65 ? 1.276 30.156 13.766 1 98.12 65 SER B O 1
ATOM 3108 N N . GLY B 1 66 ? -0.394 30.703 12.375 1 97.81 66 GLY B N 1
ATOM 3109 C CA . GLY B 1 66 ? 0.441 31.516 11.5 1 97.81 66 GLY B CA 1
ATOM 3110 C C . GLY B 1 66 ? 1.118 30.703 10.414 1 97.81 66 GLY B C 1
ATOM 3111 O O . GLY B 1 66 ? 1.63 31.25 9.438 1 97.81 66 GLY B O 1
ATOM 3112 N N . GLN B 1 67 ? 1.156 29.391 10.539 1 98.31 67 GLN B N 1
ATOM 3113 C CA . GLN B 1 67 ? 1.747 28.531 9.516 1 98.31 67 GLN B CA 1
ATOM 3114 C C . GLN B 1 67 ? 0.834 28.422 8.297 1 98.31 67 GLN B C 1
ATOM 3116 O O . GLN B 1 67 ? -0.352 28.75 8.367 1 98.31 67 GLN B O 1
ATOM 3121 N N . THR B 1 68 ? 1.396 28.031 7.195 1 98.75 68 THR B N 1
ATOM 3122 C CA . THR B 1 68 ? 0.635 27.844 5.969 1 98.75 68 THR B CA 1
ATOM 3123 C C . THR B 1 68 ? 0.413 26.359 5.699 1 98.75 68 THR B C 1
ATOM 3125 O O . THR B 1 68 ? 1.372 25.594 5.605 1 98.75 68 THR B O 1
ATOM 3128 N N . ALA B 1 69 ? -0.808 25.984 5.617 1 98.88 69 ALA B N 1
ATOM 3129 C CA . ALA B 1 69 ? -1.184 24.609 5.305 1 98.88 69 ALA B CA 1
ATOM 3130 C C . ALA B 1 69 ? -1.76 24.5 3.896 1 98.88 69 ALA B C 1
ATOM 3132 O O . ALA B 1 69 ? -2.605 25.297 3.502 1 98.88 69 ALA B O 1
ATOM 3133 N N . LEU B 1 70 ? -1.253 23.609 3.113 1 98.94 70 LEU B N 1
ATOM 3134 C CA . LEU B 1 70 ? -1.818 23.266 1.812 1 98.94 70 LEU B CA 1
ATOM 3135 C C . LEU B 1 70 ? -2.584 21.953 1.874 1 98.94 70 LEU B C 1
ATOM 3137 O O . LEU B 1 70 ? -2.037 20.938 2.299 1 98.94 70 LEU B O 1
ATOM 3141 N N . VAL B 1 71 ? -3.842 21.969 1.526 1 98.88 71 VAL B N 1
ATOM 3142 C CA . VAL B 1 71 ? -4.703 20.781 1.577 1 98.88 71 VAL B CA 1
ATOM 3143 C C . VAL B 1 71 ? -5.164 20.422 0.168 1 98.88 71 VAL B C 1
ATOM 3145 O O . VAL B 1 71 ? -5.914 21.172 -0.461 1 98.88 71 VAL B O 1
ATOM 3148 N N . THR B 1 72 ? -4.715 19.297 -0.327 1 98.75 72 THR B N 1
ATOM 3149 C CA . THR B 1 72 ? -5.234 18.797 -1.596 1 98.75 72 THR B CA 1
ATOM 3150 C C . THR B 1 72 ? -6.602 18.141 -1.398 1 98.75 72 THR B C 1
ATOM 3152 O O . THR B 1 72 ? -6.852 17.516 -0.365 1 98.75 72 THR B O 1
ATOM 3155 N N . GLY B 1 73 ? -7.449 18.266 -2.441 1 97.38 73 GLY B N 1
ATOM 3156 C CA . GLY B 1 73 ? -8.82 17.797 -2.258 1 97.38 73 GLY B CA 1
ATOM 3157 C C . GLY B 1 73 ? -9.555 18.531 -1.161 1 97.38 73 GLY B C 1
ATOM 3158 O O . GLY B 1 73 ? -10.328 17.938 -0.409 1 97.38 73 GLY B O 1
ATOM 3159 N N . GLY B 1 74 ? -9.312 19.766 -1.034 1 97.44 74 GLY B N 1
ATOM 3160 C CA . GLY B 1 74 ? -9.797 20.531 0.11 1 97.44 74 GLY B CA 1
ATOM 3161 C C . GLY B 1 74 ? -11.156 21.156 -0.124 1 97.44 74 GLY B C 1
ATOM 3162 O O . GLY B 1 74 ? -11.68 21.844 0.751 1 97.44 74 GLY B O 1
ATOM 3163 N N . ALA B 1 75 ? -11.758 20.922 -1.265 1 96.19 75 ALA B N 1
ATOM 3164 C CA . ALA B 1 75 ? -13.008 21.594 -1.613 1 96.19 75 ALA B CA 1
ATOM 3165 C C . ALA B 1 75 ? -14.195 20.938 -0.922 1 96.19 75 ALA B C 1
ATOM 3167 O O . ALA B 1 75 ? -15.219 21.594 -0.688 1 96.19 75 ALA B O 1
ATOM 3168 N N . ASN B 1 76 ? -14.078 19.672 -0.627 1 92.62 76 ASN B N 1
ATOM 3169 C CA . ASN B 1 76 ? -15.219 18.906 -0.129 1 92.62 76 ASN B CA 1
ATOM 3170 C C . ASN B 1 76 ? -14.797 17.875 0.904 1 92.62 76 ASN B C 1
ATOM 3172 O O . ASN B 1 76 ? -13.602 17.672 1.141 1 92.62 76 ASN B O 1
ATOM 3176 N N . GLY B 1 77 ? -15.742 17.391 1.622 1 93.06 77 GLY B N 1
ATOM 3177 C CA . GLY B 1 77 ? -15.555 16.203 2.438 1 93.06 77 GLY B CA 1
ATOM 3178 C C . GLY B 1 77 ? -14.523 16.375 3.535 1 93.06 77 GLY B C 1
ATOM 3179 O O . GLY B 1 77 ? -14.578 17.359 4.285 1 93.06 77 GLY B O 1
ATOM 3180 N N . ILE B 1 78 ? -13.672 15.375 3.646 1 94.62 78 ILE B N 1
ATOM 3181 C CA . ILE B 1 78 ? -12.664 15.344 4.695 1 94.62 78 ILE B CA 1
ATOM 3182 C C . ILE B 1 78 ? -11.688 16.5 4.504 1 94.62 78 ILE B C 1
ATOM 3184 O O . ILE B 1 78 ? -11.281 17.141 5.477 1 94.62 78 ILE B O 1
ATOM 3188 N N . GLY B 1 79 ? -11.336 16.797 3.238 1 97.25 79 GLY B N 1
ATOM 3189 C CA . GLY B 1 79 ? -10.406 17.875 2.939 1 97.25 79 GLY B CA 1
ATOM 3190 C C . GLY B 1 79 ? -10.906 19.234 3.396 1 97.25 79 GLY B C 1
ATOM 3191 O O . GLY B 1 79 ? -10.156 20 4.008 1 97.25 79 GLY B O 1
ATOM 3192 N N . LYS B 1 80 ? -12.117 19.469 3.113 1 97.69 80 LYS B N 1
ATOM 3193 C CA . LYS B 1 80 ? -12.719 20.719 3.553 1 97.69 80 LYS B CA 1
ATOM 3194 C C . LYS B 1 80 ? -12.719 20.828 5.074 1 97.69 80 LYS B C 1
ATOM 3196 O O . LYS B 1 80 ? -12.414 21.891 5.629 1 97.69 80 LYS B O 1
ATOM 3201 N N . ALA B 1 81 ? -13.086 19.75 5.73 1 97.56 81 ALA B N 1
ATOM 3202 C CA . ALA B 1 81 ? -13.125 19.734 7.191 1 97.56 81 ALA B CA 1
ATOM 3203 C C . ALA B 1 81 ? -11.734 19.953 7.777 1 97.56 81 ALA B C 1
ATOM 3205 O O . ALA B 1 81 ? -11.578 20.672 8.766 1 97.56 81 ALA B O 1
ATOM 3206 N N . ILE B 1 82 ? -10.703 19.328 7.164 1 98.5 82 ILE B N 1
ATOM 3207 C CA . ILE B 1 82 ? -9.336 19.5 7.629 1 98.5 82 ILE B CA 1
ATOM 3208 C C . ILE B 1 82 ? -8.898 20.953 7.441 1 98.5 82 ILE B C 1
ATOM 3210 O O . ILE B 1 82 ? -8.328 21.547 8.352 1 98.5 82 ILE B O 1
ATOM 3214 N N . ALA B 1 83 ? -9.195 21.484 6.277 1 98.75 83 ALA B N 1
ATOM 3215 C CA . ALA B 1 83 ? -8.875 22.891 6.004 1 98.75 83 ALA B CA 1
ATOM 3216 C C . ALA B 1 83 ? -9.516 23.797 7.043 1 98.75 83 ALA B C 1
ATOM 3218 O O . ALA B 1 83 ? -8.859 24.719 7.562 1 98.75 83 ALA B O 1
ATOM 3219 N N . THR B 1 84 ? -10.742 23.531 7.359 1 98.75 84 THR B N 1
ATOM 3220 C CA . THR B 1 84 ? -11.484 24.344 8.32 1 98.75 84 THR B CA 1
ATOM 3221 C C . THR B 1 84 ? -10.859 24.234 9.711 1 98.75 84 THR B C 1
ATOM 3223 O O . THR B 1 84 ? -10.68 25.25 10.391 1 98.75 84 THR B O 1
ATOM 3226 N N . GLU B 1 85 ? -10.57 23.016 10.094 1 98.69 85 GLU B N 1
ATOM 3227 C CA . GLU B 1 85 ? -9.992 22.797 11.414 1 98.69 85 GLU B CA 1
ATOM 3228 C C . GLU B 1 85 ? -8.641 23.484 11.547 1 98.69 85 GLU B C 1
ATOM 3230 O O . GLU B 1 85 ? -8.32 24.062 12.586 1 98.69 85 GLU B O 1
ATOM 3235 N N . LEU B 1 86 ? -7.809 23.438 10.516 1 98.81 86 LEU B N 1
ATOM 3236 C CA . LEU B 1 86 ? -6.5 24.078 10.531 1 98.81 86 LEU B CA 1
ATOM 3237 C C . LEU B 1 86 ? -6.645 25.594 10.562 1 98.81 86 LEU B C 1
ATOM 3239 O O . LEU B 1 86 ? -5.859 26.281 11.227 1 98.81 86 LEU B O 1
ATOM 3243 N N . ALA B 1 87 ? -7.633 26.141 9.898 1 98.75 87 ALA B N 1
ATOM 3244 C CA . ALA B 1 87 ? -7.922 27.562 9.961 1 98.75 87 ALA B CA 1
ATOM 3245 C C . ALA B 1 87 ? -8.32 27.984 11.367 1 98.75 87 ALA B C 1
ATOM 3247 O O . ALA B 1 87 ? -7.879 29.031 11.859 1 98.75 87 ALA B O 1
ATOM 3248 N N . LYS B 1 88 ? -9.156 27.156 12 1 98.56 88 LYS B N 1
ATOM 3249 C CA . LYS B 1 88 ? -9.555 27.406 13.383 1 98.56 88 LYS B CA 1
ATOM 3250 C C . LYS B 1 88 ? -8.336 27.484 14.297 1 98.56 88 LYS B C 1
ATOM 3252 O O . LYS B 1 88 ? -8.336 28.25 15.273 1 98.56 88 LYS B O 1
ATOM 3257 N N . GLU B 1 89 ? -7.336 26.703 13.961 1 98.19 89 GLU B N 1
ATOM 3258 C CA . GLU B 1 89 ? -6.105 26.656 14.742 1 98.19 89 GLU B CA 1
ATOM 3259 C C . GLU B 1 89 ? -5.184 27.828 14.391 1 98.19 89 GLU B C 1
ATOM 3261 O O . GLU B 1 89 ? -4.086 27.953 14.93 1 98.19 89 GLU B O 1
ATOM 3266 N N . GLY B 1 90 ? -5.613 28.656 13.406 1 98.38 90 GLY B N 1
ATOM 3267 C CA . GLY B 1 90 ? -4.887 29.875 13.086 1 98.38 90 GLY B CA 1
ATOM 3268 C C . GLY B 1 90 ? -3.977 29.734 11.883 1 98.38 90 GLY B C 1
ATOM 3269 O O . GLY B 1 90 ? -3.174 30.625 11.586 1 98.38 90 GLY B O 1
ATOM 3270 N N . CYS B 1 91 ? -4.031 28.641 11.133 1 98.62 91 CYS B N 1
ATOM 3271 C CA . CYS B 1 91 ? -3.207 28.453 9.953 1 98.62 91 CYS B CA 1
ATOM 3272 C C . CYS B 1 91 ? -3.773 29.203 8.758 1 98.62 91 CYS B C 1
ATOM 3274 O O . CYS B 1 91 ? -4.992 29.266 8.578 1 98.62 91 CYS B O 1
ATOM 3276 N N . ASN B 1 92 ? -2.904 29.812 7.98 1 98.62 92 ASN B N 1
ATOM 3277 C CA . ASN B 1 92 ? -3.293 30.109 6.605 1 98.62 92 ASN B CA 1
ATOM 3278 C C . ASN B 1 92 ? -3.516 28.844 5.789 1 98.62 92 ASN B C 1
ATOM 3280 O O . ASN B 1 92 ? -2.822 27.844 5.98 1 98.62 92 ASN B O 1
ATOM 3284 N N . VAL B 1 93 ? -4.484 28.906 4.855 1 98.81 93 VAL B N 1
ATOM 3285 C CA . VAL B 1 93 ? -4.832 27.641 4.203 1 98.81 93 VAL B CA 1
ATOM 3286 C C . VAL B 1 93 ? -4.855 27.844 2.688 1 98.81 93 VAL B C 1
ATOM 3288 O O . VAL B 1 93 ? -5.461 28.781 2.186 1 98.81 93 VAL B O 1
ATOM 3291 N N . VAL B 1 94 ? -4.184 27 1.979 1 98.81 94 VAL B N 1
ATOM 3292 C CA . VAL B 1 94 ? -4.242 26.875 0.525 1 98.81 94 VAL B CA 1
ATOM 3293 C C . VAL B 1 94 ? -5.055 25.641 0.137 1 98.81 94 VAL B C 1
ATOM 3295 O O . VAL B 1 94 ? -4.676 24.516 0.459 1 98.81 94 VAL B O 1
ATOM 3298 N N . ILE B 1 95 ? -6.168 25.859 -0.564 1 98.69 95 ILE B N 1
ATOM 3299 C CA . ILE B 1 95 ? -7.039 24.766 -1.018 1 98.69 95 ILE B CA 1
ATOM 3300 C C . ILE B 1 95 ? -6.711 24.422 -2.467 1 98.69 95 ILE B C 1
ATOM 3302 O O . ILE B 1 95 ? -6.691 25.297 -3.336 1 98.69 95 ILE B O 1
ATOM 3306 N N . VAL B 1 96 ? -6.418 23.172 -2.717 1 98.69 96 VAL B N 1
ATOM 3307 C CA . VAL B 1 96 ? -6.172 22.703 -4.074 1 98.69 96 VAL B CA 1
ATOM 3308 C C . VAL B 1 96 ? -7.188 21.625 -4.434 1 98.69 96 VAL B C 1
ATOM 3310 O O . VAL B 1 96 ? -7.305 20.609 -3.736 1 98.69 96 VAL B O 1
ATOM 3313 N N . ASP B 1 97 ? -7.848 21.797 -5.488 1 97.69 97 ASP B N 1
ATOM 3314 C CA . ASP B 1 97 ? -8.883 20.859 -5.902 1 97.69 97 ASP B CA 1
ATOM 3315 C C . ASP B 1 97 ? -9.234 21.047 -7.379 1 97.69 97 ASP B C 1
ATOM 3317 O O . ASP B 1 97 ? -8.938 22.078 -7.965 1 97.69 97 ASP B O 1
ATOM 3321 N N . LEU B 1 98 ? -9.82 20 -7.949 1 96.38 98 LEU B N 1
ATOM 3322 C CA . LEU B 1 98 ? -10.367 20.125 -9.297 1 96.38 98 LEU B CA 1
ATOM 3323 C C . LEU B 1 98 ? -11.695 20.875 -9.273 1 96.38 98 LEU B C 1
ATOM 3325 O O . LEU B 1 98 ? -12.109 21.453 -10.281 1 96.38 98 LEU B O 1
ATOM 3329 N N . ASP B 1 99 ? -12.375 20.781 -8.18 1 95.06 99 ASP B N 1
ATOM 3330 C CA . ASP B 1 99 ? -13.633 21.484 -7.973 1 95.06 99 ASP B CA 1
ATOM 3331 C C . ASP B 1 99 ? -13.391 22.953 -7.621 1 95.06 99 ASP B C 1
ATOM 3333 O O . ASP B 1 99 ? -13.375 23.328 -6.441 1 95.06 99 ASP B O 1
ATOM 3337 N N . GLN B 1 100 ? -13.383 23.766 -8.609 1 94.31 100 GLN B N 1
ATOM 3338 C CA . GLN B 1 100 ? -13.031 25.172 -8.422 1 94.31 100 GLN B CA 1
ATOM 3339 C C . GLN B 1 100 ? -14.102 25.906 -7.629 1 94.31 100 GLN B C 1
ATOM 3341 O O . GLN B 1 100 ? -13.797 26.688 -6.73 1 94.31 100 GLN B O 1
ATOM 3346 N N . THR B 1 101 ? -15.289 25.672 -7.957 1 96.19 101 THR B N 1
ATOM 3347 C CA . THR B 1 101 ? -16.406 26.375 -7.34 1 96.19 101 THR B CA 1
ATOM 3348 C C . THR B 1 101 ? -16.438 26.125 -5.832 1 96.19 101 THR B C 1
ATOM 3350 O O . THR B 1 101 ? -16.422 27.078 -5.043 1 96.19 101 THR B O 1
ATOM 3353 N N . ASN B 1 102 ? -16.438 24.891 -5.449 1 95.81 102 ASN B N 1
ATOM 3354 C CA . ASN B 1 102 ? -16.484 24.578 -4.023 1 95.81 102 ASN B CA 1
ATOM 3355 C C . ASN B 1 102 ? -15.18 24.953 -3.33 1 95.81 102 ASN B C 1
ATOM 3357 O O . ASN B 1 102 ? -15.18 25.312 -2.154 1 95.81 102 ASN B O 1
ATOM 3361 N N . GLY B 1 103 ? -14.102 24.875 -4.086 1 97.62 103 GLY B N 1
ATOM 3362 C CA . GLY B 1 103 ? -12.836 25.328 -3.533 1 97.62 103 GLY B CA 1
ATOM 3363 C C . GLY B 1 103 ? -12.828 26.797 -3.152 1 97.62 103 GLY B C 1
ATOM 3364 O O . GLY B 1 103 ? -12.383 27.156 -2.059 1 97.62 103 GLY B O 1
ATOM 3365 N N . GLN B 1 104 ? -13.352 27.594 -4.016 1 97.69 104 GLN B N 1
ATOM 3366 C CA . GLN B 1 104 ? -13.43 29.031 -3.76 1 97.69 104 GLN B CA 1
ATOM 3367 C C . GLN B 1 104 ? -14.391 29.328 -2.607 1 97.69 104 GLN B C 1
ATOM 3369 O O . GLN B 1 104 ? -14.109 30.188 -1.77 1 97.69 104 GLN B O 1
ATOM 3374 N N . THR B 1 105 ? -15.469 28.625 -2.598 1 97.69 105 THR B N 1
ATOM 3375 C CA . THR B 1 105 ? -16.422 28.781 -1.509 1 97.69 105 THR B CA 1
ATOM 3376 C C . THR B 1 105 ? -15.781 28.453 -0.168 1 97.69 105 THR B C 1
ATOM 3378 O O . THR B 1 105 ? -15.953 29.172 0.812 1 97.69 105 THR B O 1
ATOM 3381 N N . THR B 1 106 ? -15.055 27.328 -0.171 1 97.75 106 THR B N 1
ATOM 3382 C CA . THR B 1 106 ? -14.367 26.922 1.047 1 97.75 106 THR B CA 1
ATOM 3383 C C . THR B 1 106 ? -13.344 27.984 1.467 1 97.75 106 THR B C 1
ATOM 3385 O O . THR B 1 106 ? -13.289 28.359 2.637 1 97.75 106 THR B O 1
ATOM 3388 N N . ALA B 1 107 ? -12.547 28.469 0.549 1 98.19 107 ALA B N 1
ATOM 3389 C CA . ALA B 1 107 ? -11.547 29.5 0.849 1 98.19 107 ALA B CA 1
ATOM 3390 C C . ALA B 1 107 ? -12.203 30.75 1.436 1 98.19 107 ALA B C 1
ATOM 3392 O O . ALA B 1 107 ? -11.68 31.344 2.379 1 98.19 107 ALA B O 1
ATOM 3393 N N . GLN B 1 108 ? -13.305 31.141 0.905 1 98 108 GLN B N 1
ATOM 3394 C CA . GLN B 1 108 ? -14.023 32.312 1.39 1 98 108 GLN B CA 1
ATOM 3395 C C . GLN B 1 108 ? -14.555 32.094 2.803 1 98 108 GLN B C 1
ATOM 3397 O O . GLN B 1 108 ? -14.461 32.969 3.654 1 98 108 GLN B O 1
ATOM 3402 N N . ASP B 1 109 ? -15.086 30.922 3.025 1 97.81 109 ASP B N 1
ATOM 3403 C CA . ASP B 1 109 ? -15.641 30.578 4.332 1 97.81 109 ASP B CA 1
ATOM 3404 C C . ASP B 1 109 ? -14.562 30.625 5.414 1 97.81 109 ASP B C 1
ATOM 3406 O O . ASP B 1 109 ? -14.844 31 6.559 1 97.81 109 ASP B O 1
ATOM 3410 N N . LEU B 1 110 ? -13.375 30.297 5.094 1 98.31 110 LEU B N 1
ATOM 3411 C CA . LEU B 1 110 ? -12.289 30.188 6.062 1 98.31 110 LEU B CA 1
ATOM 3412 C C . LEU B 1 110 ? -11.828 31.562 6.523 1 98.31 110 LEU B C 1
ATOM 3414 O O . LEU B 1 110 ? -11.188 31.688 7.57 1 98.31 110 LEU B O 1
ATOM 3418 N N . LYS B 1 111 ? -12.148 32.594 5.785 1 96.62 111 LYS B N 1
ATOM 3419 C CA . LYS B 1 111 ? -11.734 33.938 6.129 1 96.62 111 LYS B CA 1
ATOM 3420 C C . LYS B 1 111 ? -12.367 34.406 7.441 1 96.62 111 LYS B C 1
ATOM 3422 O O . LYS B 1 111 ? -11.844 35.281 8.117 1 96.62 111 LYS B O 1
ATOM 3427 N N . ARG B 1 112 ? -13.422 33.781 7.816 1 97.5 112 ARG B N 1
ATOM 3428 C CA . ARG B 1 112 ? -14.109 34.156 9.055 1 97.5 112 ARG B CA 1
ATOM 3429 C C . ARG B 1 112 ? -13.234 33.875 10.266 1 97.5 112 ARG B C 1
ATOM 3431 O O . ARG B 1 112 ? -13.453 34.438 11.344 1 97.5 112 ARG B O 1
ATOM 3438 N N . TYR B 1 113 ? -12.242 33.062 10.078 1 97.94 113 TYR B N 1
ATOM 3439 C CA . TYR B 1 113 ? -11.352 32.719 11.188 1 97.94 113 TYR B CA 1
ATOM 3440 C C . TYR B 1 113 ? -10.156 33.656 11.219 1 97.94 113 TYR B C 1
ATOM 3442 O O . TYR B 1 113 ? -9.172 33.406 11.914 1 97.94 113 TYR B O 1
ATOM 3450 N N . ASN B 1 114 ? -10.117 34.75 10.43 1 97.5 114 ASN B N 1
ATOM 3451 C CA . ASN B 1 114 ? -9.094 35.781 10.367 1 97.5 114 ASN B CA 1
ATOM 3452 C C . ASN B 1 114 ? -7.754 35.219 9.891 1 97.5 114 ASN B C 1
ATOM 3454 O O . ASN B 1 114 ? -6.715 35.5 10.492 1 97.5 114 ASN B O 1
ATOM 3458 N N . VAL B 1 115 ? -7.797 34.344 8.914 1 98 115 VAL B N 1
ATOM 3459 C CA . VAL B 1 115 ? -6.609 33.781 8.281 1 98 115 VAL B CA 1
ATOM 3460 C C . VAL B 1 115 ? -6.641 34.031 6.781 1 98 115 VAL B C 1
ATOM 3462 O O . VAL B 1 115 ? -7.691 34.375 6.23 1 98 115 VAL B O 1
ATOM 3465 N N . GLN B 1 116 ? -5.48 33.938 6.137 1 97.75 116 GLN B N 1
ATOM 3466 C CA . GLN B 1 116 ? -5.43 34 4.68 1 97.75 116 GLN B CA 1
ATOM 3467 C C . GLN B 1 116 ? -5.809 32.656 4.078 1 97.75 116 GLN B C 1
ATOM 3469 O O . GLN B 1 116 ? -5.387 31.594 4.57 1 97.75 116 GLN B O 1
ATOM 3474 N N . SER B 1 117 ? -6.652 32.688 3.127 1 98.31 117 SER B N 1
ATOM 3475 C CA . SER B 1 117 ? -7.047 31.453 2.443 1 98.31 117 SER B CA 1
ATOM 3476 C C . SER B 1 117 ? -7.223 31.688 0.947 1 98.31 117 SER B C 1
ATOM 3478 O O . SER B 1 117 ? -7.77 32.719 0.534 1 98.31 117 SER B O 1
ATOM 3480 N N . VAL B 1 118 ? -6.734 30.812 0.13 1 98.44 118 VAL B N 1
ATOM 3481 C CA . VAL B 1 118 ? -6.852 30.891 -1.322 1 98.44 118 VAL B CA 1
ATOM 3482 C C . VAL B 1 118 ? -7.121 29.5 -1.894 1 98.44 118 VAL B C 1
ATOM 3484 O O . VAL B 1 118 ? -6.801 28.5 -1.263 1 98.44 118 VAL B O 1
ATOM 3487 N N . ALA B 1 119 ? -7.758 29.453 -3.02 1 98.38 119 ALA B N 1
ATOM 3488 C CA . ALA B 1 119 ? -8.055 28.203 -3.701 1 98.38 119 ALA B CA 1
ATOM 3489 C C . ALA B 1 119 ? -7.434 28.172 -5.094 1 98.38 119 ALA B C 1
ATOM 3491 O O . ALA B 1 119 ? -7.426 29.188 -5.801 1 98.38 119 ALA B O 1
ATOM 3492 N N . TYR B 1 120 ? -6.824 27.062 -5.426 1 98.25 120 TYR B N 1
ATOM 3493 C CA . TYR B 1 120 ? -6.27 26.828 -6.754 1 98.25 120 TYR B CA 1
ATOM 3494 C C . TYR B 1 120 ? -6.898 25.609 -7.402 1 98.25 120 TYR B C 1
ATOM 3496 O O . TYR B 1 120 ? -7.152 24.609 -6.727 1 98.25 120 TYR B O 1
ATOM 3504 N N . GLU B 1 121 ? -7.172 25.672 -8.68 1 97.88 121 GLU B N 1
ATOM 3505 C CA . GLU B 1 121 ? -7.664 24.547 -9.461 1 97.88 121 GLU B CA 1
ATOM 3506 C C . GLU B 1 121 ? -6.531 23.859 -10.219 1 97.88 121 GLU B C 1
ATOM 3508 O O . GLU B 1 121 ? -6.203 24.25 -11.336 1 97.88 121 GLU B O 1
ATOM 3513 N N . PHE B 1 122 ? -5.957 22.828 -9.672 1 97.5 122 PHE B N 1
ATOM 3514 C CA . PHE B 1 122 ? -4.898 22.031 -10.281 1 97.5 122 PHE B CA 1
ATOM 3515 C C . PHE B 1 122 ? -5.168 20.547 -10.102 1 97.5 122 PHE B C 1
ATOM 3517 O O . PHE B 1 122 ? -5.723 20.125 -9.078 1 97.5 122 PHE B O 1
ATOM 3524 N N . ASP B 1 123 ? -4.824 19.766 -11.055 1 97.88 123 ASP B N 1
ATOM 3525 C CA . ASP B 1 123 ? -4.844 18.297 -10.953 1 97.88 123 ASP B CA 1
ATOM 3526 C C . ASP B 1 123 ? -3.549 17.781 -10.328 1 97.88 123 ASP B C 1
ATOM 3528 O O . ASP B 1 123 ? -2.51 17.734 -10.992 1 97.88 123 ASP B O 1
ATOM 3532 N N . VAL B 1 124 ? -3.668 17.328 -9.133 1 97.75 124 VAL B N 1
ATOM 3533 C CA . VAL B 1 124 ? -2.473 16.938 -8.391 1 97.75 124 VAL B CA 1
ATOM 3534 C C . VAL B 1 124 ? -1.917 15.633 -8.953 1 97.75 124 VAL B C 1
ATOM 3536 O O . VAL B 1 124 ? -0.793 15.242 -8.625 1 97.75 124 VAL B O 1
ATOM 3539 N N . ALA B 1 125 ? -2.688 14.938 -9.797 1 97.44 125 ALA B N 1
ATOM 3540 C CA . ALA B 1 125 ? -2.207 13.719 -10.445 1 97.44 125 ALA B CA 1
ATOM 3541 C C . ALA B 1 125 ? -1.261 14.047 -11.594 1 97.44 125 ALA B C 1
ATOM 3543 O O . ALA B 1 125 ? -0.588 13.156 -12.125 1 97.44 125 ALA B O 1
ATOM 3544 N N . ASN B 1 126 ? -1.206 15.25 -12.031 1 97.62 126 ASN B N 1
ATOM 3545 C CA . ASN B 1 126 ? -0.355 15.719 -13.117 1 97.62 126 ASN B CA 1
ATOM 3546 C C . ASN B 1 126 ? 0.889 16.422 -12.586 1 97.62 126 ASN B C 1
ATOM 3548 O O . ASN B 1 126 ? 0.795 17.516 -12.023 1 97.62 126 ASN B O 1
ATOM 3552 N N . TYR B 1 127 ? 2.014 15.875 -12.859 1 97.12 127 TYR B N 1
ATOM 3553 C CA . TYR B 1 127 ? 3.275 16.375 -12.32 1 97.12 127 TYR B CA 1
ATOM 3554 C C . TYR B 1 127 ? 3.498 17.828 -12.719 1 97.12 127 TYR B C 1
ATOM 3556 O O . TYR B 1 127 ? 3.902 18.656 -11.891 1 97.12 127 TYR B O 1
ATOM 3564 N N . ASP B 1 128 ? 3.297 18.156 -13.961 1 97.56 128 ASP B N 1
ATOM 3565 C CA . ASP B 1 128 ? 3.537 19.5 -14.453 1 97.56 128 ASP B CA 1
ATOM 3566 C C . ASP B 1 128 ? 2.609 20.516 -13.773 1 97.56 128 ASP B C 1
ATOM 3568 O O . ASP B 1 128 ? 3.008 21.641 -13.5 1 97.56 128 ASP B O 1
ATOM 3572 N N . GLU B 1 129 ? 1.431 20.125 -13.523 1 98.06 129 GLU B N 1
ATOM 3573 C CA . GLU B 1 129 ? 0.499 21 -12.82 1 98.06 129 GLU B CA 1
ATOM 3574 C C . GLU B 1 129 ? 0.931 21.219 -11.375 1 98.06 129 GLU B C 1
ATOM 3576 O O . GLU B 1 129 ? 0.786 22.328 -10.836 1 98.06 129 GLU B O 1
ATOM 3581 N N . VAL B 1 130 ? 1.44 20.203 -10.727 1 98.25 130 VAL B N 1
ATOM 3582 C CA . VAL B 1 130 ? 1.909 20.344 -9.352 1 98.25 130 VAL B CA 1
ATOM 3583 C C . VAL B 1 130 ? 3.107 21.281 -9.312 1 98.25 130 VAL B C 1
ATOM 3585 O O . VAL B 1 130 ? 3.25 22.078 -8.367 1 98.25 130 VAL B O 1
ATOM 3588 N N . ARG B 1 131 ? 3.943 21.172 -10.297 1 97.44 131 ARG B N 1
ATOM 3589 C CA . ARG B 1 131 ? 5.078 22.094 -10.391 1 97.44 131 ARG B CA 1
ATOM 3590 C C . ARG B 1 131 ? 4.605 23.531 -10.508 1 97.44 131 ARG B C 1
ATOM 3592 O O . ARG B 1 131 ? 5.145 24.422 -9.844 1 97.44 131 ARG B O 1
ATOM 3599 N N . GLU B 1 132 ? 3.65 23.734 -11.344 1 98.31 132 GLU B N 1
ATOM 3600 C CA . GLU B 1 132 ? 3.078 25.078 -11.484 1 98.31 132 GLU B CA 1
ATOM 3601 C C . GLU B 1 132 ? 2.398 25.531 -10.195 1 98.31 132 GLU B C 1
ATOM 3603 O O . GLU B 1 132 ? 2.486 26.703 -9.82 1 98.31 132 GLU B O 1
ATOM 3608 N N . LEU B 1 133 ? 1.702 24.625 -9.547 1 98.44 133 LEU B N 1
ATOM 3609 C CA . LEU B 1 133 ? 1.07 24.922 -8.266 1 98.44 133 LEU B CA 1
ATOM 3610 C C . LEU B 1 1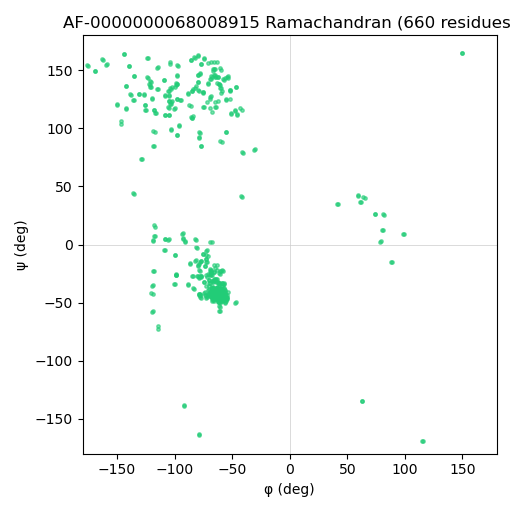33 ? 2.096 25.406 -7.25 1 98.44 133 LEU B C 1
ATOM 3612 O O . LEU B 1 133 ? 1.858 26.406 -6.555 1 98.44 133 LEU B O 1
ATOM 3616 N N . TYR B 1 134 ? 3.203 24.703 -7.133 1 98.44 134 TYR B N 1
ATOM 3617 C CA . TYR B 1 134 ? 4.262 25.078 -6.207 1 98.44 134 TYR B CA 1
ATOM 3618 C C . TYR B 1 134 ? 4.719 26.516 -6.469 1 98.44 134 TYR B C 1
ATOM 3620 O O . TYR B 1 134 ? 4.84 27.312 -5.539 1 98.44 134 TYR B O 1
ATOM 3628 N N . ARG B 1 135 ? 4.953 26.828 -7.781 1 97.94 135 ARG B N 1
ATOM 3629 C CA . ARG B 1 135 ? 5.418 28.156 -8.156 1 97.94 135 ARG B CA 1
ATOM 3630 C C . ARG B 1 135 ? 4.398 29.219 -7.766 1 97.94 135 ARG B C 1
ATOM 3632 O O . ARG B 1 135 ? 4.762 30.266 -7.223 1 97.94 135 ARG B O 1
ATOM 3639 N N . ARG B 1 136 ? 3.197 28.969 -7.988 1 97.81 136 ARG B N 1
ATOM 3640 C CA . ARG B 1 136 ? 2.135 29.938 -7.703 1 97.81 136 ARG B CA 1
ATOM 3641 C C . ARG B 1 136 ? 1.972 30.141 -6.203 1 97.81 136 ARG B C 1
ATOM 3643 O O . ARG B 1 136 ? 1.806 31.281 -5.742 1 97.81 136 ARG B O 1
ATOM 3650 N N . VAL B 1 137 ? 1.958 29.062 -5.438 1 98.19 137 VAL B N 1
ATOM 3651 C CA . VAL B 1 137 ? 1.791 29.141 -3.99 1 98.19 137 VAL B CA 1
ATOM 3652 C C . VAL B 1 137 ? 2.959 29.906 -3.375 1 98.19 137 VAL B C 1
ATOM 3654 O O . VAL B 1 137 ? 2.758 30.766 -2.523 1 98.19 137 VAL B O 1
ATOM 3657 N N . GLU B 1 138 ? 4.152 29.578 -3.82 1 96.81 138 GLU B N 1
ATOM 3658 C CA . GLU B 1 138 ? 5.34 30.266 -3.316 1 96.81 138 GLU B CA 1
ATOM 3659 C C . GLU B 1 138 ? 5.27 31.766 -3.6 1 96.81 138 GLU B C 1
ATOM 3661 O O . GLU B 1 138 ? 5.652 32.594 -2.756 1 96.81 138 GLU B O 1
ATOM 3666 N N . ARG B 1 139 ? 4.824 32.062 -4.754 1 96.31 139 ARG B N 1
ATOM 3667 C CA . ARG B 1 139 ? 4.75 33.469 -5.176 1 96.31 139 ARG B CA 1
ATOM 3668 C C . ARG B 1 139 ? 3.635 34.219 -4.441 1 96.31 139 ARG B C 1
ATOM 3670 O O . ARG B 1 139 ? 3.846 35.312 -3.914 1 96.31 139 ARG B O 1
ATOM 3677 N N . ASP B 1 140 ? 2.465 33.625 -4.344 1 96.31 140 ASP B N 1
ATOM 3678 C CA . ASP B 1 140 ? 1.252 34.312 -3.904 1 96.31 140 ASP B CA 1
ATOM 3679 C C . ASP B 1 140 ? 1.106 34.25 -2.387 1 96.31 140 ASP B C 1
ATOM 3681 O O . ASP B 1 140 ? 0.513 35.125 -1.778 1 96.31 140 ASP B O 1
ATOM 3685 N N . VAL B 1 141 ? 1.498 33.188 -1.722 1 96.81 141 VAL B N 1
ATOM 3686 C CA . VAL B 1 141 ? 1.205 32.938 -0.314 1 96.81 141 VAL B CA 1
ATOM 3687 C C . VAL B 1 141 ? 2.51 32.844 0.473 1 96.81 141 VAL B C 1
ATOM 3689 O O . VAL B 1 141 ? 2.656 33.438 1.534 1 96.81 141 VAL B O 1
ATOM 3692 N N . GLY B 1 142 ? 3.514 32.156 -0.067 1 97 142 GLY B N 1
ATOM 3693 C CA . GLY B 1 142 ? 4.762 31.875 0.625 1 97 142 GLY B CA 1
ATOM 3694 C C . GLY B 1 142 ? 4.973 30.391 0.876 1 97 142 GLY B C 1
ATOM 3695 O O . GLY B 1 142 ? 4.25 29.562 0.327 1 97 142 GLY B O 1
ATOM 3696 N N . PRO B 1 143 ? 5.988 30.078 1.718 1 97.88 143 PRO B N 1
ATOM 3697 C CA . PRO B 1 143 ? 6.355 28.688 1.93 1 97.88 143 PRO B CA 1
ATOM 3698 C C . PRO B 1 143 ? 5.289 27.906 2.691 1 97.88 143 PRO B C 1
ATOM 3700 O O . PRO B 1 143 ? 4.672 28.438 3.619 1 97.88 143 PRO B O 1
ATOM 3703 N N . VAL B 1 144 ? 5.086 26.656 2.316 1 98.69 144 VAL B N 1
ATOM 3704 C CA . VAL B 1 144 ? 4.117 25.75 2.941 1 98.69 144 VAL B CA 1
ATOM 3705 C C . VAL B 1 144 ? 4.77 25.016 4.109 1 98.69 144 VAL B C 1
ATOM 3707 O O . VAL B 1 144 ? 5.828 24.406 3.949 1 98.69 144 VAL B O 1
ATOM 3710 N N . ASP B 1 145 ? 4.098 25.047 5.246 1 98.75 145 ASP B N 1
ATOM 3711 C CA . ASP B 1 145 ? 4.609 24.406 6.449 1 98.75 145 ASP B CA 1
ATOM 3712 C C . ASP B 1 145 ? 3.953 23.047 6.664 1 98.75 145 ASP B C 1
ATOM 3714 O O . ASP B 1 145 ? 4.555 22.141 7.246 1 98.75 145 ASP B O 1
ATOM 3718 N N . ILE B 1 146 ? 2.768 22.953 6.316 1 98.94 146 ILE B N 1
ATOM 3719 C CA . ILE B 1 146 ? 1.988 21.734 6.477 1 98.94 146 ILE B CA 1
ATOM 3720 C C . ILE B 1 146 ? 1.395 21.328 5.129 1 98.94 146 ILE B C 1
ATOM 3722 O O . ILE B 1 146 ? 0.654 22.094 4.512 1 98.94 146 ILE B O 1
ATOM 3726 N N . LEU B 1 147 ? 1.803 20.203 4.637 1 98.94 147 LEU B N 1
ATOM 3727 C CA . LEU B 1 147 ? 1.271 19.641 3.404 1 98.94 147 LEU B CA 1
ATOM 3728 C C . LEU B 1 147 ? 0.336 18.469 3.705 1 98.94 147 LEU B C 1
ATOM 3730 O O . LEU B 1 147 ? 0.773 17.422 4.203 1 98.94 147 LEU B O 1
ATOM 3734 N N . VAL B 1 148 ? -0.966 18.625 3.465 1 98.88 148 VAL B N 1
ATOM 3735 C CA . VAL B 1 148 ? -1.954 17.578 3.682 1 98.88 148 VAL B CA 1
ATOM 3736 C C . VAL B 1 148 ? -2.357 16.953 2.344 1 98.88 148 VAL B C 1
ATOM 3738 O O . VAL B 1 148 ? -3.191 17.516 1.625 1 98.88 148 VAL B O 1
ATOM 3741 N N . ASN B 1 149 ? -1.781 15.867 2.057 1 98.62 149 ASN B N 1
ATOM 3742 C CA . ASN B 1 149 ? -2.186 15.086 0.889 1 98.62 149 ASN B CA 1
ATOM 3743 C C . ASN B 1 149 ? -3.461 14.297 1.158 1 98.62 149 ASN B C 1
ATOM 3745 O O . ASN B 1 149 ? -3.402 13.156 1.628 1 98.62 149 ASN B O 1
ATOM 3749 N N . ASN B 1 150 ? -4.574 14.859 0.762 1 97.56 150 ASN B N 1
ATOM 3750 C CA . ASN B 1 150 ? -5.898 14.305 1.051 1 97.56 150 ASN B CA 1
ATOM 3751 C C . ASN B 1 150 ? -6.645 13.945 -0.229 1 97.56 150 ASN B C 1
ATOM 3753 O O . ASN B 1 150 ? -7.547 13.109 -0.208 1 97.56 150 ASN B O 1
ATOM 3757 N N . ALA B 1 151 ? -6.25 14.578 -1.356 1 95.75 151 ALA B N 1
ATOM 3758 C CA . ALA B 1 151 ? -6.941 14.297 -2.609 1 95.75 151 ALA B CA 1
ATOM 3759 C C . ALA B 1 151 ? -6.996 12.797 -2.879 1 95.75 151 ALA B C 1
ATOM 3761 O O . ALA B 1 151 ? -5.992 12.094 -2.736 1 95.75 151 ALA B O 1
ATOM 3762 N N . GLY B 1 152 ? -8.172 12.305 -3.24 1 92.38 152 GLY B N 1
ATOM 3763 C CA . GLY B 1 152 ? -8.328 10.883 -3.506 1 92.38 152 GLY B CA 1
ATOM 3764 C C . GLY B 1 152 ? -9.656 10.539 -4.148 1 92.38 152 GLY B C 1
ATOM 3765 O O . GLY B 1 152 ? -10.641 11.258 -3.973 1 92.38 152 GLY B O 1
ATOM 3766 N N . ILE B 1 153 ? -9.586 9.547 -4.891 1 88.62 153 ILE B N 1
ATOM 3767 C CA . ILE B 1 153 ? -10.789 8.969 -5.465 1 88.62 153 ILE B CA 1
ATOM 3768 C C . ILE B 1 153 ? -11.266 7.805 -4.59 1 88.62 153 ILE B C 1
ATOM 3770 O O . ILE B 1 153 ? -10.492 6.906 -4.266 1 88.62 153 ILE B O 1
ATOM 3774 N N . LEU B 1 154 ? -12.508 7.902 -4.172 1 83.44 154 LEU B N 1
ATOM 3775 C CA . LEU B 1 154 ? -13.086 6.906 -3.279 1 83.44 154 LEU B CA 1
ATOM 3776 C C . LEU B 1 154 ? -13.594 5.703 -4.066 1 83.44 154 LEU B C 1
ATOM 3778 O O . LEU B 1 154 ? -13.828 5.797 -5.273 1 83.44 154 LEU B O 1
ATOM 3782 N N . PRO B 1 155 ? -13.75 4.629 -3.307 1 77.12 155 PRO B N 1
ATOM 3783 C CA . PRO B 1 155 ? -14.305 3.443 -3.963 1 77.12 155 PRO B CA 1
ATOM 3784 C C . PRO B 1 155 ? -15.695 3.684 -4.535 1 77.12 155 PRO B C 1
ATOM 3786 O O . PRO B 1 155 ? -16.438 4.531 -4.035 1 77.12 155 PRO B O 1
ATOM 3789 N N . PHE B 1 156 ? -16 2.973 -5.551 1 73.88 156 PHE B N 1
ATOM 3790 C CA . PHE B 1 156 ? -17.344 2.879 -6.098 1 73.88 156 PHE B CA 1
ATOM 3791 C C . PHE B 1 156 ? -17.672 4.109 -6.938 1 73.88 156 PHE B C 1
ATOM 3793 O O . PHE B 1 156 ? -18.828 4.297 -7.348 1 73.88 156 PHE B O 1
ATOM 3800 N N . LEU B 1 157 ? -16.703 4.898 -6.996 1 67.81 157 LEU B N 1
ATOM 3801 C CA . LEU B 1 157 ? -16.984 6.047 -7.848 1 67.81 157 LEU B CA 1
ATOM 3802 C C . LEU B 1 157 ? -16.859 5.672 -9.32 1 67.81 157 LEU B C 1
ATOM 3804 O O . LEU B 1 157 ? -17.391 6.371 -10.188 1 67.81 157 LEU B O 1
ATOM 3808 N N . SER B 1 158 ? -16.016 4.535 -9.422 1 62.34 158 SER B N 1
ATOM 3809 C CA . SER B 1 158 ? -15.844 4.047 -10.789 1 62.34 158 SER B CA 1
ATOM 3810 C C . SER B 1 158 ? -17 3.156 -11.211 1 62.34 158 SER B C 1
ATOM 3812 O O . SER B 1 158 ? -17.516 2.377 -10.406 1 62.34 158 SER B O 1
ATOM 3814 N N . SER B 1 159 ? -17.516 3.355 -12.398 1 60.75 159 SER B N 1
ATOM 3815 C CA . SER B 1 159 ? -18.594 2.531 -12.938 1 60.75 159 SER B CA 1
ATOM 3816 C C . SER B 1 159 ? -18.109 1.117 -13.242 1 60.75 159 SER B C 1
ATOM 3818 O O . SER B 1 159 ? -18.891 0.172 -13.258 1 60.75 159 SER B O 1
ATOM 3820 N N . ASN B 1 160 ? -16.766 1.063 -13.477 1 65.19 160 ASN B N 1
ATOM 3821 C CA . ASN B 1 160 ? -16.234 -0.244 -13.844 1 65.19 160 ASN B CA 1
ATOM 3822 C C . ASN B 1 160 ? -14.82 -0.438 -13.305 1 65.19 160 ASN B C 1
ATOM 3824 O O . ASN B 1 160 ? -13.859 0.081 -13.875 1 65.19 160 ASN B O 1
ATOM 3828 N N . GLU B 1 161 ? -14.719 -1.188 -12.297 1 68 161 GLU B N 1
ATOM 3829 C CA . GLU B 1 161 ? -13.453 -1.438 -11.617 1 68 161 GLU B CA 1
ATOM 3830 C C . GLU B 1 161 ? -12.508 -2.24 -12.508 1 68 161 GLU B C 1
ATOM 3832 O O . GLU B 1 161 ? -11.352 -2.488 -12.133 1 68 161 GLU B O 1
ATOM 3837 N N . LYS B 1 162 ? -13.008 -2.48 -13.68 1 78.19 162 LYS B N 1
ATOM 3838 C CA . LYS B 1 162 ? -12.18 -3.242 -14.609 1 78.19 162 LYS B CA 1
ATOM 3839 C C . LYS B 1 162 ? -11.664 -2.355 -15.742 1 78.19 162 LYS B C 1
ATOM 3841 O O . LYS B 1 162 ? -10.844 -2.793 -16.547 1 78.19 162 LYS B O 1
ATOM 3846 N N . ASN B 1 163 ? -12.094 -1.18 -15.734 1 87.5 163 ASN B N 1
ATOM 3847 C CA . ASN B 1 163 ? -11.641 -0.241 -16.75 1 87.5 163 ASN B CA 1
ATOM 3848 C C . ASN B 1 163 ? -10.219 0.238 -16.484 1 87.5 163 ASN B C 1
ATOM 3850 O O . ASN B 1 163 ? -9.969 0.932 -15.492 1 87.5 163 ASN B O 1
ATOM 3854 N N . PRO B 1 164 ? -9.281 -0.058 -17.422 1 91.75 164 PRO B N 1
ATOM 3855 C CA . PRO B 1 164 ? -7.875 0.282 -17.188 1 91.75 164 PRO B CA 1
ATOM 3856 C C . PRO B 1 164 ? -7.656 1.778 -16.969 1 91.75 164 PRO B C 1
ATOM 3858 O O . PRO B 1 164 ? -6.809 2.174 -16.172 1 91.75 164 PRO B O 1
ATOM 3861 N N . SER B 1 165 ? -8.367 2.539 -17.734 1 92.62 165 SER B N 1
ATOM 3862 C CA . SER B 1 165 ? -8.211 3.984 -17.594 1 92.62 165 SER B CA 1
ATOM 3863 C C . SER B 1 165 ? -8.641 4.457 -16.203 1 92.62 165 SER B C 1
ATOM 3865 O O . SER B 1 165 ? -8.016 5.355 -15.633 1 92.62 165 SER B O 1
ATOM 3867 N N . GLU B 1 166 ? -9.688 3.91 -15.625 1 92.06 166 GLU B N 1
ATOM 3868 C CA . GLU B 1 166 ? -10.148 4.277 -14.289 1 92.06 166 GLU B CA 1
ATOM 3869 C C . GLU B 1 166 ? -9.18 3.789 -13.211 1 92.06 166 GLU B C 1
ATOM 3871 O O . GLU B 1 166 ? -8.945 4.484 -12.227 1 92.06 166 GLU B O 1
ATOM 3876 N N . ILE B 1 167 ? -8.641 2.594 -13.445 1 93.69 167 ILE B N 1
ATOM 3877 C CA . ILE B 1 167 ? -7.648 2.051 -12.523 1 93.69 167 ILE B CA 1
ATOM 3878 C C . ILE B 1 167 ? -6.434 2.975 -12.469 1 93.69 167 ILE B C 1
ATOM 3880 O O . ILE B 1 167 ? -5.98 3.35 -11.391 1 93.69 167 ILE B O 1
ATOM 3884 N N . ARG B 1 168 ? -6 3.373 -13.633 1 94.69 168 ARG B N 1
ATOM 3885 C CA . ARG B 1 168 ? -4.84 4.258 -13.727 1 94.69 168 ARG B CA 1
ATOM 3886 C C . ARG B 1 168 ? -5.133 5.605 -13.078 1 94.69 168 ARG B C 1
ATOM 3888 O O . ARG B 1 168 ? -4.297 6.137 -12.336 1 94.69 168 ARG B O 1
ATOM 3895 N N . ARG B 1 169 ? -6.242 6.086 -13.383 1 94.5 169 ARG B N 1
ATOM 3896 C CA . ARG B 1 169 ? -6.609 7.398 -12.859 1 94.5 169 ARG B CA 1
ATOM 3897 C C . ARG B 1 169 ? -6.676 7.379 -11.336 1 94.5 169 ARG B C 1
ATOM 3899 O O . ARG B 1 169 ? -6.215 8.312 -10.68 1 94.5 169 ARG B O 1
ATOM 3906 N N . LEU B 1 170 ? -7.273 6.367 -10.781 1 94.56 170 LEU B N 1
ATOM 3907 C CA . LEU B 1 170 ? -7.355 6.219 -9.328 1 94.56 170 LEU B CA 1
ATOM 3908 C C . LEU B 1 170 ? -5.965 6.152 -8.711 1 94.56 170 LEU B C 1
ATOM 3910 O O . LEU B 1 170 ? -5.684 6.848 -7.73 1 94.56 170 LEU B O 1
ATOM 3914 N N . MET B 1 171 ? -5.066 5.379 -9.32 1 96.38 171 MET B N 1
ATOM 3915 C CA . MET B 1 171 ? -3.705 5.254 -8.812 1 96.38 171 MET B CA 1
ATOM 3916 C C . MET B 1 171 ? -2.953 6.574 -8.938 1 96.38 171 MET B C 1
ATOM 3918 O O . MET B 1 171 ? -2.166 6.934 -8.055 1 96.38 171 MET B O 1
ATOM 3922 N N . ASP B 1 172 ? -3.195 7.277 -10 1 97.19 172 ASP B N 1
ATOM 3923 C CA . ASP B 1 172 ? -2.539 8.562 -10.227 1 97.19 172 ASP B CA 1
ATOM 3924 C C . ASP B 1 172 ? -2.922 9.57 -9.148 1 97.19 172 ASP B C 1
ATOM 3926 O O . ASP B 1 172 ? -2.057 10.258 -8.594 1 97.19 172 ASP B O 1
ATOM 3930 N N . VAL B 1 173 ? -4.16 9.594 -8.852 1 97.12 173 VAL B N 1
ATOM 3931 C CA . VAL B 1 173 ? -4.652 10.586 -7.902 1 97.12 173 VAL B CA 1
ATOM 3932 C C . VAL B 1 173 ? -4.305 10.156 -6.48 1 97.12 173 VAL B C 1
ATOM 3934 O O . VAL B 1 173 ? -3.801 10.961 -5.691 1 97.12 173 VAL B O 1
ATOM 3937 N N . ASN B 1 174 ? -4.527 8.914 -6.168 1 97.19 174 ASN B N 1
ATOM 3938 C CA . ASN B 1 174 ? -4.414 8.453 -4.789 1 97.19 174 ASN B CA 1
ATOM 3939 C C . ASN B 1 174 ? -2.957 8.234 -4.391 1 97.19 174 ASN B C 1
ATOM 3941 O O . ASN B 1 174 ? -2.613 8.305 -3.209 1 97.19 174 ASN B O 1
ATOM 3945 N N . VAL B 1 175 ? -2.125 7.91 -5.371 1 98.25 175 VAL B N 1
ATOM 3946 C CA . VAL B 1 175 ? -0.77 7.5 -5.016 1 98.25 175 VAL B CA 1
ATOM 3947 C C . VAL B 1 175 ? 0.238 8.469 -5.625 1 98.25 175 VAL B C 1
ATOM 3949 O O . VAL B 1 175 ? 0.963 9.156 -4.902 1 98.25 175 VAL B O 1
ATOM 3952 N N . MET B 1 176 ? 0.212 8.633 -6.941 1 98.12 176 MET B N 1
ATOM 3953 C CA . MET B 1 176 ? 1.25 9.391 -7.629 1 98.12 176 MET B CA 1
ATOM 3954 C C . MET B 1 176 ? 1.22 10.859 -7.207 1 98.12 176 MET B C 1
ATOM 3956 O O . MET B 1 176 ? 2.262 11.508 -7.141 1 98.12 176 MET B O 1
ATOM 3960 N N . SER B 1 177 ? 0.067 11.336 -6.902 1 98.38 177 SER B N 1
ATOM 3961 C CA . SER B 1 177 ? -0.063 12.719 -6.457 1 98.38 177 SER B CA 1
ATOM 3962 C C . SER B 1 177 ? 0.824 13 -5.25 1 98.38 177 SER B C 1
ATOM 3964 O O . SER B 1 177 ? 1.405 14.078 -5.137 1 98.38 177 SER B O 1
ATOM 3966 N N . GLY B 1 178 ? 0.91 12.062 -4.316 1 97.56 178 GLY B N 1
ATOM 3967 C CA . GLY B 1 178 ? 1.764 12.203 -3.148 1 97.56 178 GLY B CA 1
ATOM 3968 C C . GLY B 1 178 ? 3.232 12.352 -3.496 1 97.56 178 GLY B C 1
ATOM 3969 O O . GLY B 1 178 ? 3.957 13.109 -2.852 1 97.56 178 GLY B O 1
ATOM 3970 N N . PHE B 1 179 ? 3.699 11.609 -4.516 1 96.94 179 PHE B N 1
ATOM 3971 C CA . PHE B 1 179 ? 5.07 11.758 -4.988 1 96.94 179 PHE B CA 1
ATOM 3972 C C . PHE B 1 179 ? 5.316 13.172 -5.496 1 96.94 179 PHE B C 1
ATOM 3974 O O . PHE B 1 179 ? 6.328 13.789 -5.16 1 96.94 179 PHE B O 1
ATOM 3981 N N . TRP B 1 180 ? 4.383 13.648 -6.285 1 98.06 180 TRP B N 1
ATOM 3982 C CA . TRP B 1 180 ? 4.566 14.93 -6.961 1 98.06 180 TRP B CA 1
ATOM 3983 C C . TRP B 1 180 ? 4.578 16.078 -5.961 1 98.06 180 TRP B C 1
ATOM 3985 O O . TRP B 1 180 ? 5.465 16.938 -6 1 98.06 180 TRP B O 1
ATOM 3995 N N . THR B 1 181 ? 3.611 16.078 -5.039 1 98.25 181 THR B N 1
ATOM 3996 C CA . THR B 1 181 ? 3.508 17.172 -4.082 1 98.25 181 THR B CA 1
ATOM 3997 C C . THR B 1 181 ? 4.707 17.172 -3.135 1 98.25 181 THR B C 1
ATOM 3999 O O . THR B 1 181 ? 5.301 18.219 -2.885 1 98.25 181 THR B O 1
ATOM 4002 N N . VAL B 1 182 ? 5.051 16.031 -2.615 1 97.81 182 VAL B N 1
ATOM 4003 C CA . VAL B 1 182 ? 6.156 15.953 -1.665 1 97.81 182 VAL B CA 1
ATOM 4004 C C . VAL B 1 182 ? 7.457 16.359 -2.352 1 97.81 182 VAL B C 1
ATOM 4006 O O . VAL B 1 182 ? 8.266 17.094 -1.776 1 97.81 182 VAL B O 1
ATOM 4009 N N . GLU B 1 183 ? 7.688 15.875 -3.578 1 95.38 183 GLU B N 1
ATOM 4010 C CA . GLU B 1 183 ? 8.906 16.219 -4.309 1 95.38 183 GLU B CA 1
ATOM 4011 C C . GLU B 1 183 ? 9.039 17.734 -4.492 1 95.38 183 GLU B C 1
ATOM 4013 O O . GLU B 1 183 ? 10.148 18.266 -4.477 1 95.38 183 GLU B O 1
ATOM 4018 N N . GLN B 1 184 ? 7.961 18.375 -4.664 1 96.94 184 GLN B N 1
ATOM 4019 C CA . GLN B 1 184 ? 8 19.812 -4.945 1 96.94 184 GLN B CA 1
ATOM 4020 C C . GLN B 1 184 ? 8.102 20.625 -3.658 1 96.94 184 GLN B C 1
ATOM 4022 O O . GLN B 1 184 ? 8.82 21.625 -3.605 1 96.94 184 GLN B O 1
ATOM 4027 N N . PHE B 1 185 ? 7.469 20.266 -2.574 1 98.25 185 PHE B N 1
ATOM 4028 C CA . PHE B 1 185 ? 7.328 21.109 -1.402 1 98.25 185 PHE B CA 1
ATOM 4029 C C . PHE B 1 185 ? 8.352 20.75 -0.335 1 98.25 185 PHE B C 1
ATOM 4031 O O . PHE B 1 185 ? 8.742 21.594 0.475 1 98.25 185 PHE B O 1
ATOM 4038 N N . LEU B 1 186 ? 8.828 19.531 -0.314 1 97.69 186 LEU B N 1
ATOM 4039 C CA . LEU B 1 186 ? 9.672 19 0.75 1 97.69 186 LEU B CA 1
ATOM 4040 C C . LEU B 1 186 ? 11.008 19.734 0.801 1 97.69 186 LEU B C 1
ATOM 4042 O O . LEU B 1 186 ? 11.492 20.078 1.882 1 97.69 186 LEU B O 1
ATOM 4046 N N . PRO B 1 187 ? 11.68 20.016 -0.393 1 96.81 187 PRO B N 1
ATOM 4047 C CA . PRO B 1 187 ? 12.992 20.672 -0.33 1 96.81 187 PRO B CA 1
ATOM 4048 C C . PRO B 1 187 ? 12.961 22 0.424 1 96.81 187 PRO B C 1
ATOM 4050 O O . PRO B 1 187 ? 13.867 22.281 1.213 1 96.81 187 PRO B O 1
ATOM 4053 N N . SER B 1 188 ? 11.961 22.781 0.217 1 97.69 188 SER B N 1
ATOM 4054 C CA . SER B 1 188 ? 11.828 24.047 0.924 1 97.69 188 SER B CA 1
ATOM 4055 C C . SER B 1 188 ? 11.625 23.828 2.42 1 97.69 188 SER B C 1
ATOM 4057 O O . SER B 1 188 ? 12.164 24.578 3.242 1 97.69 188 SER B O 1
ATOM 4059 N N . MET B 1 189 ? 10.836 22.828 2.836 1 98.19 189 MET B N 1
ATOM 4060 C CA . MET B 1 189 ? 10.617 22.5 4.238 1 98.19 189 MET B CA 1
ATOM 4061 C C . MET B 1 189 ? 11.938 22.141 4.922 1 98.19 189 MET B C 1
ATOM 4063 O O . MET B 1 189 ? 12.203 22.594 6.039 1 98.19 189 MET B O 1
ATOM 4067 N N . ILE B 1 190 ? 12.68 21.328 4.234 1 97.44 190 ILE B N 1
ATOM 4068 C CA . ILE B 1 190 ? 13.969 20.891 4.77 1 97.44 190 ILE B CA 1
ATOM 4069 C C . ILE B 1 190 ? 14.891 22.094 4.949 1 97.44 190 ILE B C 1
ATOM 4071 O O . ILE B 1 190 ? 15.5 22.25 6.008 1 97.44 190 ILE B O 1
ATOM 4075 N N . ARG B 1 191 ? 15.008 22.922 3.949 1 97.38 191 ARG B N 1
ATOM 4076 C CA . ARG B 1 191 ? 15.883 24.094 3.994 1 97.38 191 ARG B CA 1
ATOM 4077 C C . ARG B 1 191 ? 15.523 25 5.16 1 97.38 191 ARG B C 1
ATOM 4079 O O . ARG B 1 191 ? 16.406 25.562 5.812 1 97.38 191 ARG B O 1
ATOM 4086 N N . ARG B 1 192 ? 14.289 25.156 5.453 1 97.62 192 ARG B N 1
ATOM 4087 C CA . ARG B 1 192 ? 13.805 26.047 6.496 1 97.62 192 ARG B CA 1
ATOM 4088 C C . ARG B 1 192 ? 13.789 25.359 7.855 1 97.62 192 ARG B C 1
ATOM 4090 O O . ARG B 1 192 ? 13.617 26.016 8.883 1 97.62 192 ARG B O 1
ATOM 4097 N N . GLY B 1 193 ? 13.883 24.047 7.867 1 97.06 193 GLY B N 1
ATOM 4098 C CA . GLY B 1 193 ? 13.867 23.266 9.094 1 97.06 193 GLY B CA 1
ATOM 4099 C C . GLY B 1 193 ? 12.492 23.172 9.734 1 97.06 193 GLY B C 1
ATOM 4100 O O . GLY B 1 193 ? 12.375 23.109 10.953 1 97.06 193 GLY B O 1
ATOM 4101 N N . ARG B 1 194 ? 11.5 23.297 8.867 1 97 194 ARG B N 1
ATOM 4102 C CA . ARG B 1 194 ? 10.133 23.281 9.375 1 97 194 ARG B CA 1
ATOM 4103 C C . ARG B 1 194 ? 9.172 22.719 8.336 1 97 194 ARG B C 1
ATOM 4105 O O . ARG B 1 194 ? 9.086 23.219 7.219 1 97 194 ARG B O 1
ATOM 4112 N N . GLY B 1 195 ? 8.508 21.641 8.742 1 98.31 195 GLY B N 1
ATOM 4113 C CA . GLY B 1 195 ? 7.527 21.062 7.84 1 98.31 195 GLY B CA 1
ATOM 4114 C C . GLY B 1 195 ? 6.773 19.891 8.453 1 98.31 195 GLY B C 1
ATOM 4115 O O . GLY B 1 195 ? 7.238 19.281 9.422 1 98.31 195 GLY B O 1
ATOM 4116 N N . HIS B 1 196 ? 5.633 19.641 8.008 1 98.88 196 HIS B N 1
ATOM 4117 C CA . HIS B 1 196 ? 4.805 18.5 8.375 1 98.88 196 HIS B CA 1
ATOM 4118 C C . HIS B 1 196 ? 4.039 17.953 7.168 1 98.88 196 HIS B C 1
ATOM 4120 O O . HIS B 1 196 ? 3.254 18.688 6.555 1 98.88 196 HIS B O 1
ATOM 4126 N N . ILE B 1 197 ? 4.301 16.781 6.816 1 98.88 197 ILE B N 1
ATOM 4127 C CA . ILE B 1 197 ? 3.625 16.156 5.688 1 98.88 197 ILE B CA 1
ATOM 4128 C C . ILE B 1 197 ? 2.598 15.148 6.199 1 98.88 197 ILE B C 1
ATOM 4130 O O . ILE B 1 197 ? 2.936 14.242 6.965 1 98.88 197 ILE B O 1
ATOM 4134 N N . VAL B 1 198 ? 1.35 15.312 5.809 1 98.88 198 VAL B N 1
ATOM 4135 C CA . VAL B 1 198 ? 0.24 14.453 6.207 1 98.88 198 VAL B CA 1
ATOM 4136 C C . VAL B 1 198 ? -0.312 13.727 4.984 1 98.88 198 VAL B C 1
ATOM 4138 O O . VAL B 1 198 ? -0.442 14.312 3.908 1 98.88 198 VAL B O 1
ATOM 4141 N N . ALA B 1 199 ? -0.538 12.477 5.109 1 98.5 199 ALA B N 1
ATOM 4142 C CA . ALA B 1 199 ? -1.241 11.711 4.086 1 98.5 199 ALA B CA 1
ATOM 4143 C C . ALA B 1 199 ? -2.486 11.039 4.66 1 98.5 199 ALA B C 1
ATOM 4145 O O . ALA B 1 199 ? -2.457 10.516 5.777 1 98.5 199 ALA B O 1
ATOM 4146 N N . ILE B 1 200 ? -3.545 11.086 3.914 1 96.44 200 ILE B N 1
ATOM 4147 C CA . ILE B 1 200 ? -4.781 10.414 4.301 1 96.44 200 ILE B CA 1
ATOM 4148 C C . ILE B 1 200 ? -4.859 9.047 3.627 1 96.44 200 ILE B C 1
ATOM 4150 O O . ILE B 1 200 ? -5.164 8.953 2.436 1 96.44 200 ILE B O 1
ATOM 4154 N N . ALA B 1 201 ? -4.586 8.078 4.363 1 95.25 201 ALA B N 1
ATOM 4155 C CA . ALA B 1 201 ? -4.746 6.703 3.906 1 95.25 201 ALA B CA 1
ATOM 4156 C C . ALA B 1 201 ? -6.129 6.16 4.262 1 95.25 201 ALA B C 1
ATOM 4158 O O . ALA B 1 201 ? -7.145 6.797 3.971 1 95.25 201 ALA B O 1
ATOM 4159 N N . SER B 1 202 ? -6.168 4.914 4.719 1 90.06 202 SER B N 1
ATOM 4160 C CA . SER B 1 202 ? -7.406 4.246 5.105 1 90.06 202 SER B CA 1
ATOM 4161 C C . SER B 1 202 ? -7.129 3.062 6.027 1 90.06 202 SER B C 1
ATOM 4163 O O . SER B 1 202 ? -6.02 2.521 6.035 1 90.06 202 SER B O 1
ATOM 4165 N N . ALA B 1 203 ? -8.133 2.766 6.793 1 86.12 203 ALA B N 1
ATOM 4166 C CA . ALA B 1 203 ? -8.031 1.525 7.559 1 86.12 203 ALA B CA 1
ATOM 4167 C C . ALA B 1 203 ? -7.883 0.32 6.633 1 86.12 203 ALA B C 1
ATOM 4169 O O . ALA B 1 203 ? -7.305 -0.698 7.02 1 86.12 203 ALA B O 1
ATOM 4170 N N . SER B 1 204 ? -8.289 0.47 5.492 1 84.12 204 SER B N 1
ATOM 4171 C CA . SER B 1 204 ? -8.211 -0.606 4.512 1 84.12 204 SER B CA 1
ATOM 4172 C C . SER B 1 204 ? -6.773 -0.83 4.055 1 84.12 204 SER B C 1
ATOM 4174 O O . SER B 1 204 ? -6.488 -1.786 3.33 1 84.12 204 SER B O 1
ATOM 4176 N N . SER B 1 205 ? -5.871 -0.012 4.473 1 89.81 205 SER B N 1
ATOM 4177 C CA . SER B 1 205 ? -4.449 -0.239 4.227 1 89.81 205 SER B CA 1
ATOM 4178 C C . SER B 1 205 ? -3.922 -1.399 5.062 1 89.81 205 SER B C 1
ATOM 4180 O O . SER B 1 205 ? -2.77 -1.807 4.91 1 89.81 205 SER B O 1
ATOM 4182 N N . TYR B 1 206 ? -4.723 -1.862 5.98 1 85.38 206 TYR B N 1
ATOM 4183 C CA . TYR B 1 206 ? -4.398 -2.996 6.84 1 85.38 206 TYR B CA 1
ATOM 4184 C C . TYR B 1 206 ? -5.391 -4.137 6.637 1 85.38 206 TYR B C 1
ATOM 4186 O O . TYR B 1 206 ? -5.043 -5.305 6.812 1 85.38 206 TYR B O 1
ATOM 4194 N N . ALA B 1 207 ? -6.613 -3.809 6.387 1 77.12 207 ALA B N 1
ATOM 4195 C CA . ALA B 1 207 ? -7.691 -4.785 6.242 1 77.12 207 ALA B CA 1
ATOM 4196 C C . ALA B 1 207 ? -8.305 -4.719 4.848 1 77.12 207 ALA B C 1
ATOM 4198 O O . ALA B 1 207 ? -9.195 -3.9 4.594 1 77.12 207 ALA B O 1
ATOM 4199 N N . PRO B 1 208 ? -7.836 -5.578 4.148 1 69.88 208 PRO B N 1
ATOM 4200 C CA . PRO B 1 208 ? -8.352 -5.504 2.781 1 69.88 208 PRO B CA 1
ATOM 4201 C C . PRO B 1 208 ? -9.828 -5.879 2.682 1 69.88 208 PRO B C 1
ATOM 4203 O O . PRO B 1 208 ? -10.289 -6.766 3.402 1 69.88 208 PRO B O 1
ATOM 4206 N N . VAL B 1 209 ? -10.531 -4.93 2.053 1 69 209 VAL B N 1
ATOM 4207 C CA . VAL B 1 209 ? -11.938 -5.164 1.755 1 69 209 VAL B CA 1
ATOM 4208 C C . VAL B 1 209 ? -12.094 -5.625 0.306 1 69 209 VAL B C 1
ATOM 4210 O O . VAL B 1 209 ? -11.352 -5.176 -0.575 1 69 209 VAL B O 1
ATOM 4213 N N . GLY B 1 210 ? -12.945 -6.602 0.128 1 68.38 210 GLY B N 1
ATOM 4214 C CA . GLY B 1 210 ? -13.203 -7.082 -1.221 1 68.38 210 GLY B CA 1
ATOM 4215 C C . GLY B 1 210 ? -13.898 -6.059 -2.096 1 68.38 210 GLY B C 1
ATOM 4216 O O . GLY B 1 210 ? -14.516 -5.113 -1.591 1 68.38 210 GLY B O 1
ATOM 4217 N N . PHE B 1 211 ? -13.68 -6.059 -3.377 1 72.56 211 PHE B N 1
ATOM 4218 C CA . PHE B 1 211 ? -14.352 -5.305 -4.434 1 72.56 211 PHE B CA 1
ATOM 4219 C C . PHE B 1 211 ? -13.805 -3.885 -4.512 1 72.56 211 PHE B C 1
ATOM 4221 O O . PHE B 1 211 ? -14.453 -2.996 -5.07 1 72.56 211 PHE B O 1
ATOM 4228 N N . MET B 1 212 ? -12.789 -3.656 -3.893 1 85.56 212 MET B N 1
ATOM 4229 C CA . MET B 1 212 ? -12.102 -2.367 -3.936 1 85.56 212 MET B CA 1
ATOM 4230 C C . MET B 1 212 ? -10.602 -2.557 -4.094 1 85.56 212 MET B C 1
ATOM 4232 O O . MET B 1 212 ? -9.812 -1.903 -3.408 1 85.56 212 MET B O 1
ATOM 4236 N N . LYS B 1 213 ? -10.297 -3.443 -4.961 1 89.69 213 LYS B N 1
ATOM 4237 C CA . LYS B 1 213 ? -8.898 -3.852 -5.098 1 89.69 213 LYS B CA 1
ATOM 4238 C C . LYS B 1 213 ? -8 -2.654 -5.402 1 89.69 213 LYS B C 1
ATOM 4240 O O . LYS B 1 213 ? -6.941 -2.498 -4.793 1 89.69 213 LYS B O 1
ATOM 4245 N N . THR B 1 214 ? -8.469 -1.787 -6.406 1 92.19 214 THR B N 1
ATOM 4246 C CA . THR B 1 214 ? -7.652 -0.646 -6.801 1 92.19 214 THR B CA 1
ATOM 4247 C C . THR B 1 214 ? -7.496 0.334 -5.641 1 92.19 214 THR B C 1
ATOM 4249 O O . THR B 1 214 ? -6.398 0.839 -5.395 1 92.19 214 THR B O 1
ATOM 4252 N N . TYR B 1 215 ? -8.57 0.558 -4.898 1 91.25 215 TYR B N 1
ATOM 4253 C CA . TYR B 1 215 ? -8.539 1.476 -3.766 1 91.25 215 TYR B CA 1
ATOM 4254 C C . TYR B 1 215 ? -7.652 0.936 -2.65 1 91.25 215 TYR B C 1
ATOM 4256 O O . TYR B 1 215 ? -6.809 1.659 -2.115 1 91.25 215 TYR B O 1
ATOM 4264 N N . VAL B 1 216 ? -7.848 -0.323 -2.301 1 92.31 216 VAL B N 1
ATOM 4265 C CA . VAL B 1 216 ? -7.043 -0.964 -1.265 1 92.31 216 VAL B CA 1
ATOM 4266 C C . VAL B 1 216 ? -5.566 -0.909 -1.649 1 92.31 216 VAL B C 1
ATOM 4268 O O . VAL B 1 216 ? -4.715 -0.562 -0.826 1 92.31 216 VAL B O 1
ATOM 4271 N N . THR B 1 217 ? -5.277 -1.242 -2.887 1 95.62 217 THR B N 1
ATOM 4272 C CA . THR B 1 217 ? -3.91 -1.175 -3.395 1 95.62 217 THR B CA 1
ATOM 4273 C C . THR B 1 217 ? -3.328 0.221 -3.195 1 95.62 217 THR B C 1
ATOM 4275 O O . THR B 1 217 ? -2.203 0.367 -2.709 1 95.62 217 THR B O 1
ATOM 4278 N N . SER B 1 218 ? -4.086 1.214 -3.539 1 96.25 218 SER B N 1
ATOM 4279 C CA . SER B 1 218 ? -3.625 2.594 -3.434 1 96.25 218 SER B CA 1
ATOM 4280 C C . SER B 1 218 ? -3.332 2.971 -1.984 1 96.25 218 SER B C 1
ATOM 4282 O O . SER B 1 218 ? -2.365 3.684 -1.706 1 96.25 218 SER B O 1
ATOM 4284 N N . LYS B 1 219 ? -4.152 2.555 -1.085 1 95.19 219 LYS B N 1
ATOM 4285 C CA . LYS B 1 219 ? -3.988 2.959 0.308 1 95.19 219 LYS B CA 1
ATOM 4286 C C . LYS B 1 219 ? -2.828 2.217 0.964 1 95.19 219 LYS B C 1
ATOM 4288 O O . LYS B 1 219 ? -2.141 2.766 1.827 1 95.19 219 LYS B O 1
ATOM 4293 N N . TYR B 1 220 ? -2.611 0.979 0.533 1 96 220 TYR B N 1
ATOM 4294 C CA . TYR B 1 220 ? -1.373 0.314 0.921 1 96 220 TYR B CA 1
ATOM 4295 C C . TYR B 1 220 ? -0.16 1.072 0.398 1 96 220 TYR B C 1
ATOM 4297 O O . TYR B 1 220 ? 0.83 1.243 1.114 1 96 220 TYR B O 1
ATOM 4305 N N . ALA B 1 221 ? -0.263 1.472 -0.809 1 97.5 221 ALA B N 1
ATOM 4306 C CA . ALA B 1 221 ? 0.827 2.219 -1.434 1 97.5 221 ALA B CA 1
ATOM 4307 C C . ALA B 1 221 ? 1.126 3.5 -0.661 1 97.5 221 ALA B C 1
ATOM 4309 O O . ALA B 1 221 ? 2.289 3.824 -0.41 1 97.5 221 ALA B O 1
ATOM 4310 N N . VAL B 1 222 ? 0.104 4.211 -0.278 1 97.81 222 VAL B N 1
ATOM 4311 C CA . VAL B 1 222 ? 0.254 5.461 0.461 1 97.81 222 VAL B CA 1
ATOM 4312 C C . VAL B 1 222 ? 0.94 5.191 1.798 1 97.81 222 VAL B C 1
ATOM 4314 O O . VAL B 1 222 ? 1.836 5.934 2.205 1 97.81 222 VAL B O 1
ATOM 4317 N N . ARG B 1 223 ? 0.471 4.172 2.461 1 95.69 223 ARG B N 1
ATOM 4318 C CA . ARG B 1 223 ? 1.104 3.783 3.717 1 95.69 223 ARG B CA 1
ATOM 4319 C C . ARG B 1 223 ? 2.59 3.506 3.518 1 95.69 223 ARG B C 1
ATOM 4321 O O . ARG B 1 223 ? 3.428 4.008 4.27 1 95.69 223 ARG B O 1
ATOM 4328 N N . GLY B 1 224 ? 2.912 2.682 2.508 1 95.25 224 GLY B N 1
ATOM 4329 C CA . GLY B 1 224 ? 4.301 2.375 2.217 1 95.25 224 GLY B CA 1
ATOM 4330 C C . GLY B 1 224 ? 5.129 3.604 1.89 1 95.25 224 GLY B C 1
ATOM 4331 O O . GLY B 1 224 ? 6.266 3.734 2.35 1 95.25 224 GLY B O 1
ATOM 4332 N N . TYR B 1 225 ? 4.578 4.512 1.134 1 96.12 225 TYR B N 1
ATOM 4333 C CA . TYR B 1 225 ? 5.258 5.742 0.751 1 96.12 225 TYR B CA 1
ATOM 4334 C C . TYR B 1 225 ? 5.609 6.574 1.979 1 96.12 225 TYR B C 1
ATOM 4336 O O . TYR B 1 225 ? 6.738 7.051 2.109 1 96.12 225 TYR B O 1
ATOM 4344 N N . MET B 1 226 ? 4.668 6.75 2.811 1 96.62 226 MET B N 1
ATOM 4345 C CA . MET B 1 226 ? 4.859 7.59 3.99 1 96.62 226 MET B CA 1
ATOM 4346 C C . MET B 1 226 ? 5.887 6.98 4.934 1 96.62 226 MET B C 1
ATOM 4348 O O . MET B 1 226 ? 6.688 7.695 5.535 1 96.62 226 MET B O 1
ATOM 4352 N N . GLU B 1 227 ? 5.801 5.668 5.086 1 93.31 227 GLU B N 1
ATOM 4353 C CA . GLU B 1 227 ? 6.805 4.988 5.902 1 93.31 227 GLU B CA 1
ATOM 4354 C C . GLU B 1 227 ? 8.203 5.191 5.336 1 93.31 227 GLU B C 1
ATOM 4356 O O . GLU B 1 227 ? 9.148 5.473 6.078 1 93.31 227 GLU B O 1
ATOM 4361 N N . ALA B 1 228 ? 8.344 5.027 4.07 1 92.31 228 ALA B N 1
ATOM 4362 C CA . ALA B 1 228 ? 9.641 5.191 3.414 1 92.31 228 ALA B CA 1
ATOM 4363 C C . ALA B 1 228 ? 10.125 6.637 3.502 1 92.31 228 ALA B C 1
ATOM 4365 O O . ALA B 1 228 ? 11.312 6.891 3.699 1 92.31 228 ALA B O 1
ATOM 4366 N N . LEU B 1 229 ? 9.203 7.551 3.334 1 94.44 229 LEU B N 1
ATOM 4367 C CA . LEU B 1 229 ? 9.531 8.969 3.439 1 94.44 229 LEU B CA 1
ATOM 4368 C C . LEU B 1 229 ? 10.055 9.305 4.832 1 94.44 229 LEU B C 1
ATOM 4370 O O . LEU B 1 229 ? 11.062 10 4.969 1 94.44 229 LEU B O 1
ATOM 4374 N N . ASP B 1 230 ? 9.328 8.867 5.832 1 94.62 230 ASP B N 1
ATOM 4375 C CA . ASP B 1 230 ? 9.727 9.094 7.219 1 94.62 230 ASP B CA 1
ATOM 4376 C C . ASP B 1 230 ? 11.133 8.562 7.477 1 94.62 230 ASP B C 1
ATOM 4378 O O . ASP B 1 230 ? 11.953 9.234 8.102 1 94.62 230 ASP B O 1
ATOM 4382 N N . GLU B 1 231 ? 11.391 7.352 7 1 90.56 231 GLU B N 1
ATOM 4383 C CA . GLU B 1 231 ? 12.695 6.73 7.18 1 90.56 231 GLU B CA 1
ATOM 4384 C C . GLU B 1 231 ? 13.781 7.52 6.457 1 90.56 231 GLU B C 1
ATOM 4386 O O . GLU B 1 231 ? 14.891 7.672 6.969 1 90.56 231 GLU B O 1
ATOM 4391 N N . GLU B 1 232 ? 13.508 7.938 5.297 1 90.19 232 GLU B N 1
ATOM 4392 C CA . GLU B 1 232 ? 14.469 8.742 4.539 1 90.19 232 GLU B CA 1
ATOM 4393 C C . GLU B 1 232 ? 14.812 10.031 5.277 1 90.19 232 GLU B C 1
ATOM 4395 O O . GLU B 1 232 ? 15.984 10.414 5.352 1 90.19 232 GLU B O 1
ATOM 4400 N N . LEU B 1 233 ? 13.812 10.727 5.766 1 93.94 233 LEU B N 1
ATOM 4401 C CA . LEU B 1 233 ? 14.031 11.953 6.523 1 93.94 233 LEU B CA 1
ATOM 4402 C C . LEU B 1 233 ? 14.93 11.695 7.73 1 93.94 233 LEU B C 1
ATOM 4404 O O . LEU B 1 233 ? 15.797 12.508 8.047 1 93.94 233 LEU B O 1
ATOM 4408 N N . TYR B 1 234 ? 14.68 10.594 8.375 1 92.69 234 TYR B N 1
ATOM 4409 C CA . TYR B 1 234 ? 15.508 10.211 9.516 1 92.69 234 TYR B CA 1
ATOM 4410 C C . TYR B 1 234 ? 16.953 9.984 9.094 1 92.69 234 TYR B C 1
ATOM 4412 O O . TYR B 1 234 ? 17.875 10.5 9.719 1 92.69 234 TYR B O 1
ATOM 4420 N N . LEU B 1 235 ? 17.141 9.258 8.023 1 86.31 235 LEU B N 1
ATOM 4421 C CA . LEU B 1 235 ? 18.469 8.859 7.574 1 86.31 235 LEU B CA 1
ATOM 4422 C C . LEU B 1 235 ? 19.281 10.07 7.121 1 86.31 235 LEU B C 1
ATOM 4424 O O . LEU B 1 235 ? 20.5 10.102 7.273 1 86.31 235 LEU B O 1
ATOM 4428 N N . ILE B 1 236 ? 18.594 11.078 6.582 1 89.62 236 ILE B N 1
ATOM 4429 C CA . ILE B 1 236 ? 19.328 12.25 6.109 1 89.62 236 ILE B CA 1
ATOM 4430 C C . ILE B 1 236 ? 19.391 13.297 7.215 1 89.62 236 ILE B C 1
ATOM 4432 O O . ILE B 1 236 ? 19.766 14.445 6.969 1 89.62 236 ILE B O 1
ATOM 4436 N N . GLY B 1 237 ? 18.906 12.969 8.367 1 92.12 237 GLY B N 1
ATOM 4437 C CA . GLY B 1 237 ? 19.031 13.82 9.531 1 92.12 237 GLY B CA 1
ATOM 4438 C C . GLY B 1 237 ? 18 14.93 9.586 1 92.12 237 GLY B C 1
ATOM 4439 O O . GLY B 1 237 ? 18.234 15.977 10.188 1 92.12 237 GLY B O 1
ATOM 4440 N N . GLN B 1 238 ? 16.859 14.734 8.953 1 95.19 238 GLN B N 1
ATOM 4441 C CA . GLN B 1 238 ? 15.875 15.797 8.852 1 95.19 238 GLN B CA 1
ATOM 4442 C C . GLN B 1 238 ? 14.578 15.414 9.555 1 95.19 238 GLN B C 1
ATOM 4444 O O . GLN B 1 238 ? 13.555 16.078 9.383 1 95.19 238 GLN B O 1
ATOM 4449 N N . ALA B 1 239 ? 14.594 14.383 10.398 1 92.81 239 ALA B N 1
ATOM 4450 C CA . ALA B 1 239 ? 13.383 13.883 11.047 1 92.81 239 ALA B CA 1
ATOM 4451 C C . ALA B 1 239 ? 12.836 14.898 12.047 1 92.81 239 ALA B C 1
ATOM 4453 O O . ALA B 1 239 ? 11.641 14.914 12.336 1 92.81 239 ALA B O 1
ATOM 4454 N N . GLU B 1 240 ? 13.688 15.719 12.555 1 93.81 240 GLU B N 1
ATOM 4455 C CA . GLU B 1 240 ? 13.242 16.75 13.492 1 93.81 240 GLU B CA 1
ATOM 4456 C C . GLU B 1 240 ? 12.727 17.984 12.758 1 93.81 240 GLU B C 1
ATOM 4458 O O . GLU B 1 240 ? 11.898 18.719 13.289 1 93.81 240 GLU B O 1
ATOM 4463 N N . ALA B 1 241 ? 13.242 18.188 11.57 1 96.38 241 ALA B N 1
ATOM 4464 C CA . ALA B 1 241 ? 12.875 19.344 10.773 1 96.38 241 ALA B CA 1
ATOM 4465 C C . ALA B 1 241 ? 11.508 19.156 10.109 1 96.38 241 ALA B C 1
ATOM 4467 O O . ALA B 1 241 ? 10.688 20.062 10.086 1 96.38 241 ALA B O 1
ATOM 4468 N N . VAL B 1 242 ? 11.305 18.016 9.586 1 98.25 242 VAL B N 1
ATOM 4469 C CA . VAL B 1 242 ? 10.07 17.703 8.867 1 98.25 242 VAL B CA 1
ATOM 4470 C C . VAL B 1 242 ? 9.43 16.453 9.461 1 98.25 242 VAL B C 1
ATOM 4472 O O . VAL B 1 242 ? 10.047 15.383 9.492 1 98.25 242 VAL B O 1
ATOM 4475 N N . LYS B 1 243 ? 8.203 16.609 9.945 1 98.19 243 LYS B N 1
ATOM 4476 C CA . LYS B 1 243 ? 7.457 15.492 10.531 1 98.19 243 LYS B CA 1
ATOM 4477 C C . LYS B 1 243 ? 6.488 14.891 9.516 1 98.19 243 LYS B C 1
ATOM 4479 O O . LYS B 1 243 ? 6.113 15.547 8.539 1 98.19 243 LYS B O 1
ATOM 4484 N N . THR B 1 244 ? 6.168 13.625 9.719 1 97.94 244 THR B N 1
ATOM 4485 C CA . THR B 1 244 ? 5.188 12.945 8.875 1 97.94 244 THR B CA 1
ATOM 4486 C C . THR B 1 244 ? 4.059 12.367 9.719 1 97.94 244 THR B C 1
ATOM 4488 O O . THR B 1 244 ? 4.281 11.938 10.852 1 97.94 244 THR B O 1
ATOM 4491 N N . THR B 1 245 ? 2.852 12.398 9.195 1 98.38 245 THR B N 1
ATOM 4492 C CA . THR B 1 245 ? 1.681 11.781 9.812 1 98.38 245 THR B CA 1
ATOM 4493 C C . THR B 1 245 ? 0.851 11.039 8.766 1 98.38 245 THR B C 1
ATOM 4495 O O . THR B 1 245 ? 0.49 11.617 7.73 1 98.38 245 THR B O 1
ATOM 4498 N N . THR B 1 246 ? 0.615 9.812 8.969 1 97.81 246 THR B N 1
ATOM 4499 C CA . THR B 1 246 ? -0.319 9.047 8.148 1 97.81 246 THR B CA 1
ATOM 4500 C C . THR B 1 246 ? -1.622 8.797 8.906 1 97.81 246 THR B C 1
ATOM 4502 O O . THR B 1 246 ? -1.607 8.312 10.039 1 97.81 246 THR B O 1
ATOM 4505 N N . VAL B 1 247 ? -2.719 9.117 8.289 1 97.5 247 VAL B N 1
ATOM 4506 C CA . VAL B 1 247 ? -4.035 8.984 8.898 1 97.5 247 VAL B CA 1
ATOM 4507 C C . VAL B 1 247 ? -4.77 7.785 8.305 1 97.5 247 VAL B C 1
ATOM 4509 O O . VAL B 1 247 ? -4.781 7.594 7.09 1 97.5 247 VAL B O 1
ATOM 4512 N N . PHE B 1 248 ? -5.336 6.969 9.156 1 94.62 248 PHE B N 1
ATOM 45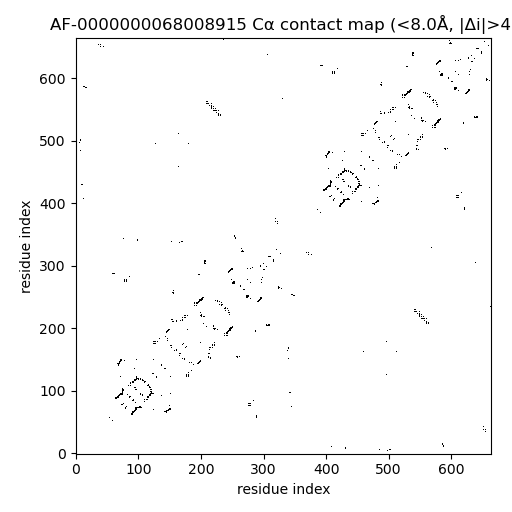13 C CA . PHE B 1 248 ? -6.066 5.777 8.75 1 94.62 248 PHE B CA 1
ATOM 4514 C C . PHE B 1 248 ? -7.52 5.852 9.195 1 94.62 248 PHE B C 1
ATOM 4516 O O . PHE B 1 248 ? -7.906 5.223 10.18 1 94.62 248 PHE B O 1
ATOM 4523 N N . PRO B 1 249 ? -8.328 6.48 8.406 1 92.06 249 PRO B N 1
ATOM 4524 C CA . PRO B 1 249 ? -9.742 6.582 8.789 1 92.06 249 PRO B CA 1
ATOM 4525 C C . PRO B 1 249 ? -10.531 5.312 8.484 1 92.06 249 PRO B C 1
ATOM 4527 O O . PRO B 1 249 ? -10.266 4.648 7.477 1 92.06 249 PRO B O 1
ATOM 4530 N N . PHE B 1 250 ? -11.438 5.062 9.305 1 84.81 250 PHE B N 1
ATOM 4531 C CA . PHE B 1 250 ? -12.5 4.125 8.953 1 84.81 250 PHE B CA 1
ATOM 4532 C C . PHE B 1 250 ? -13.539 4.797 8.062 1 84.81 250 PHE B C 1
ATOM 4534 O O . PHE B 1 250 ? -13.25 5.805 7.418 1 84.81 250 PHE B O 1
ATOM 4541 N N . VAL B 1 251 ? -14.672 4.242 7.906 1 76.38 251 VAL B N 1
ATOM 4542 C CA . VAL B 1 251 ? -15.695 4.77 7.008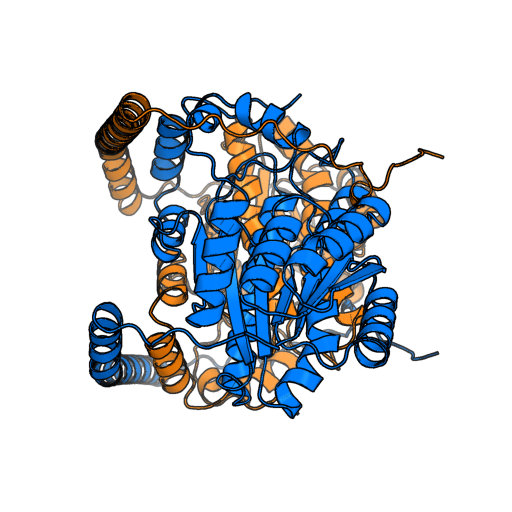 1 76.38 251 VAL B CA 1
ATOM 4543 C C . VAL B 1 251 ? -16.156 6.145 7.496 1 76.38 251 VAL B C 1
ATOM 4545 O O . VAL B 1 251 ? -16.609 6.285 8.633 1 76.38 251 VAL B O 1
ATOM 4548 N N . ILE B 1 252 ? -15.914 7.059 6.648 1 77.06 252 ILE B N 1
ATOM 4549 C CA . ILE B 1 252 ? -16.297 8.43 6.973 1 77.06 252 ILE B CA 1
ATOM 4550 C C . ILE B 1 252 ? -17.484 8.844 6.105 1 77.06 252 ILE B C 1
ATOM 4552 O O . ILE B 1 252 ? -17.531 8.539 4.914 1 77.06 252 ILE B O 1
ATOM 4556 N N . ASN B 1 253 ? -18.328 9.539 6.688 1 77.38 253 ASN B N 1
ATOM 4557 C CA . ASN B 1 253 ? -19.531 10.031 6.016 1 77.38 253 ASN B CA 1
ATOM 4558 C C . ASN B 1 253 ? -19.219 11.227 5.117 1 77.38 253 ASN B C 1
ATOM 4560 O O . ASN B 1 253 ? -19.359 12.375 5.531 1 77.38 253 ASN B O 1
ATOM 4564 N N . THR B 1 254 ? -18.812 10.93 3.959 1 81 254 THR B N 1
ATOM 4565 C CA . THR B 1 254 ? -18.391 12.008 3.07 1 81 254 THR B CA 1
ATOM 4566 C C . THR B 1 254 ? -19.328 12.117 1.868 1 81 254 THR B C 1
ATOM 4568 O O . THR B 1 254 ? -20.266 12.922 1.872 1 81 254 THR B O 1
ATOM 4571 N N . ARG B 1 255 ? -19.219 11.148 0.942 1 80.69 255 ARG B N 1
ATOM 4572 C CA . ARG B 1 255 ? -19.906 11.211 -0.337 1 80.69 255 ARG B CA 1
ATOM 4573 C C . ARG B 1 255 ? -21.172 10.359 -0.313 1 80.69 255 ARG B C 1
ATOM 4575 O O . ARG B 1 255 ? -21.141 9.211 0.128 1 80.69 255 ARG B O 1
ATOM 4582 N N . LYS B 1 256 ? -22.219 10.906 -0.821 1 82.12 256 LYS B N 1
ATOM 4583 C CA . LYS B 1 256 ? -23.531 10.25 -0.841 1 82.12 256 LYS B CA 1
ATOM 4584 C C . LYS B 1 256 ? -23.453 8.922 -1.586 1 82.12 256 LYS B C 1
ATOM 4586 O O . LYS B 1 256 ? -23.938 7.898 -1.087 1 82.12 256 LYS B O 1
ATOM 4591 N N . GLN B 1 257 ? -22.875 8.945 -2.73 1 79.94 257 GLN B N 1
ATOM 4592 C CA . GLN B 1 257 ? -22.828 7.758 -3.572 1 79.94 257 GLN B CA 1
ATOM 4593 C C . GLN B 1 257 ? -22.078 6.621 -2.869 1 79.94 257 GLN B C 1
ATOM 4595 O O . GLN B 1 257 ? -22.484 5.461 -2.979 1 79.94 257 GLN B O 1
ATOM 4600 N N . VAL B 1 258 ? -21.094 6.934 -2.219 1 79.19 258 VAL B N 1
ATOM 4601 C CA . VAL B 1 258 ? -20.281 5.945 -1.513 1 79.19 258 VAL B CA 1
ATOM 4602 C C . VAL B 1 258 ? -21.047 5.406 -0.313 1 79.19 258 VAL B C 1
ATOM 4604 O O . VAL B 1 258 ? -21.109 4.191 -0.102 1 79.19 258 VAL B O 1
ATOM 4607 N N . MET B 1 259 ? -21.688 6.312 0.383 1 80.94 259 MET B N 1
ATOM 4608 C CA . MET B 1 259 ? -22.391 5.914 1.597 1 80.94 259 MET B CA 1
ATOM 4609 C C . MET B 1 259 ? -23.625 5.074 1.26 1 80.94 259 MET B C 1
ATOM 4611 O O . MET B 1 259 ? -24 4.172 2.018 1 80.94 259 MET B O 1
ATOM 4615 N N . GLU B 1 260 ? -24.203 5.371 0.182 1 81.38 260 GLU B N 1
ATOM 4616 C CA . GLU B 1 260 ? -25.344 4.566 -0.261 1 81.38 260 GLU B CA 1
ATOM 4617 C C . GLU B 1 260 ? -24.922 3.121 -0.523 1 81.38 260 GLU B C 1
ATOM 4619 O O . GLU B 1 260 ? -25.672 2.189 -0.222 1 81.38 260 GLU B O 1
ATOM 4624 N N . LYS B 1 261 ? -23.797 3.004 -1.081 1 77.31 261 LYS B N 1
ATOM 4625 C CA . LYS B 1 261 ? -23.297 1.661 -1.351 1 77.31 261 LYS B CA 1
ATOM 4626 C C . LYS B 1 261 ? -22.828 0.979 -0.065 1 77.31 261 LYS B C 1
ATOM 4628 O O . LYS B 1 261 ? -23.109 -0.204 0.147 1 77.31 261 LYS B O 1
ATOM 4633 N N . VAL B 1 262 ? -22.188 1.678 0.773 1 76.5 262 VAL B N 1
ATOM 4634 C CA . VAL B 1 262 ? -21.688 1.153 2.043 1 76.5 262 VAL B CA 1
ATOM 4635 C C . VAL B 1 262 ? -22.875 0.73 2.918 1 76.5 262 VAL B C 1
ATOM 4637 O O . VAL B 1 262 ? -22.828 -0.315 3.572 1 76.5 262 VAL B O 1
ATOM 4640 N N . ASN B 1 263 ? -23.922 1.515 2.92 1 78.25 263 ASN B N 1
ATOM 4641 C CA . ASN B 1 263 ? -25.078 1.265 3.775 1 78.25 263 ASN B CA 1
ATOM 4642 C C . ASN B 1 263 ? -25.891 0.067 3.289 1 78.25 263 ASN B C 1
ATOM 4644 O O . ASN B 1 263 ? -26.719 -0.472 4.027 1 78.25 263 ASN B O 1
ATOM 4648 N N . ARG B 1 264 ? -25.641 -0.318 2.137 1 75.19 264 ARG B N 1
ATOM 4649 C CA . ARG B 1 264 ? -26.328 -1.49 1.606 1 75.19 264 ARG B CA 1
ATOM 4650 C C . ARG B 1 264 ? -25.656 -2.777 2.072 1 75.19 264 ARG B C 1
ATOM 4652 O O . ARG B 1 264 ? -26.234 -3.859 1.974 1 75.19 264 ARG B O 1
ATOM 4659 N N . ILE B 1 265 ? -24.469 -2.623 2.582 1 70.31 265 ILE B N 1
ATOM 4660 C CA . ILE B 1 265 ? -23.781 -3.773 3.164 1 70.31 265 ILE B CA 1
ATOM 4661 C C . ILE B 1 265 ? -24.25 -3.969 4.609 1 70.31 265 ILE B C 1
ATOM 4663 O O . ILE B 1 265 ? -24.031 -3.098 5.457 1 70.31 265 ILE B O 1
ATOM 4667 N N . PRO B 1 266 ? -24.953 -4.973 4.875 1 65.19 266 PRO B N 1
ATOM 4668 C CA . PRO B 1 266 ? -25.594 -5.156 6.18 1 65.19 266 PRO B CA 1
ATOM 4669 C C . PRO B 1 266 ? -24.625 -4.91 7.344 1 65.19 266 PRO B C 1
ATOM 4671 O O . PRO B 1 266 ? -24.953 -4.16 8.266 1 65.19 266 PRO B O 1
ATOM 4674 N N . GLY B 1 267 ? -23.531 -5.434 7.398 1 65.88 267 GLY B N 1
ATOM 4675 C CA . GLY B 1 267 ? -22.609 -5.238 8.508 1 65.88 267 GLY B CA 1
ATOM 4676 C C . GLY B 1 267 ? -21.969 -3.859 8.516 1 65.88 267 GLY B C 1
ATOM 4677 O O . GLY B 1 267 ? -21.734 -3.295 9.586 1 65.88 267 GLY B O 1
ATOM 4678 N N . ALA B 1 268 ? -21.891 -3.312 7.391 1 66.19 268 ALA B N 1
ATOM 4679 C CA . ALA B 1 268 ? -21.281 -1.985 7.301 1 66.19 268 ALA B CA 1
ATOM 4680 C C . ALA B 1 268 ? -22.266 -0.907 7.762 1 66.19 268 ALA B C 1
ATOM 4682 O O . ALA B 1 268 ? -21.844 0.135 8.273 1 66.19 268 ALA B O 1
ATOM 4683 N N . ALA B 1 269 ? -23.469 -1.229 7.598 1 64.19 269 ALA B N 1
ATOM 4684 C CA . ALA B 1 269 ? -24.5 -0.282 8 1 64.19 269 ALA B CA 1
ATOM 4685 C C . ALA B 1 269 ? -24.5 -0.064 9.508 1 64.19 269 ALA B C 1
ATOM 4687 O O . ALA B 1 269 ? -24.844 1.017 9.992 1 64.19 269 ALA B O 1
ATOM 4688 N N . THR B 1 270 ? -23.984 -1.029 10.148 1 63.72 270 THR B N 1
ATOM 4689 C CA . THR B 1 270 ? -24.047 -0.942 11.602 1 63.72 270 THR B CA 1
ATOM 4690 C C . THR B 1 270 ? -22.719 -0.458 12.172 1 63.72 270 THR B C 1
ATOM 4692 O O . THR B 1 270 ? -22.641 -0.101 13.352 1 63.72 270 THR B O 1
ATOM 4695 N N . MET B 1 271 ? -21.797 -0.414 11.305 1 70.06 271 MET B N 1
ATOM 4696 C CA . MET B 1 271 ? -20.484 0.035 11.766 1 70.06 271 MET B CA 1
ATOM 4697 C C . MET B 1 271 ? -20.5 1.527 12.086 1 70.06 271 MET B C 1
ATOM 4699 O O . MET B 1 271 ? -21.141 2.309 11.375 1 70.06 271 MET B O 1
ATOM 4703 N N . PRO B 1 272 ? -19.859 1.872 13.195 1 69.31 272 PRO B N 1
ATOM 4704 C CA . PRO B 1 272 ? -19.781 3.305 13.484 1 69.31 272 PRO B CA 1
ATOM 4705 C C . PRO B 1 272 ? -19.172 4.109 12.336 1 69.31 272 PRO B C 1
ATOM 4707 O O . PRO B 1 272 ? -18.172 3.689 11.742 1 69.31 272 PRO B O 1
ATOM 4710 N N . LYS B 1 273 ? -19.938 5.047 11.938 1 78.06 273 LYS B N 1
ATOM 4711 C CA . LYS B 1 273 ? -19.453 6.023 10.961 1 78.06 273 LYS B CA 1
ATOM 4712 C C . LYS B 1 273 ? -18.984 7.297 11.648 1 78.06 273 LYS B C 1
ATOM 4714 O O . LYS B 1 273 ? -19.547 7.707 12.664 1 78.06 273 LYS B O 1
ATOM 4719 N N . PHE B 1 274 ? -17.969 7.828 11.039 1 83.06 274 PHE B N 1
ATOM 4720 C CA . PHE B 1 274 ? -17.391 9.016 11.664 1 83.06 274 PHE B CA 1
ATOM 4721 C C . PHE B 1 274 ? -17.594 10.234 10.781 1 83.06 274 PHE B C 1
ATOM 4723 O O . PHE B 1 274 ? -17.75 10.109 9.562 1 83.06 274 PHE B O 1
ATOM 4730 N N . THR B 1 275 ? -17.625 11.344 11.508 1 88.81 275 THR B N 1
ATOM 4731 C CA . THR B 1 275 ? -17.875 12.578 10.773 1 88.81 275 THR B CA 1
ATOM 4732 C C . THR B 1 275 ? -16.578 13.148 10.219 1 88.81 275 THR B C 1
ATOM 4734 O O . THR B 1 275 ? -15.492 12.82 10.703 1 88.81 275 THR B O 1
ATOM 4737 N N . THR B 1 276 ? -16.734 13.953 9.242 1 93.06 276 THR B N 1
ATOM 4738 C CA . THR B 1 276 ? -15.586 14.641 8.672 1 93.06 276 THR B CA 1
ATOM 4739 C C . THR B 1 276 ? -14.938 15.555 9.711 1 93.06 276 THR B C 1
ATOM 4741 O O . THR B 1 276 ? -13.711 15.695 9.742 1 93.06 276 THR B O 1
ATOM 4744 N N . GLU B 1 277 ? -15.742 16.125 10.609 1 92.62 277 GLU B N 1
ATOM 4745 C CA . GLU B 1 277 ? -15.25 17.047 11.641 1 92.62 277 GLU B CA 1
ATOM 4746 C C . GLU B 1 277 ? -14.383 16.312 12.664 1 92.62 277 GLU B C 1
ATOM 4748 O O . GLU B 1 277 ? -13.32 16.797 13.055 1 92.62 277 GLU B O 1
ATOM 4753 N N . GLU B 1 278 ? -14.867 15.141 13.039 1 90.94 278 GLU B N 1
ATOM 4754 C CA . GLU B 1 278 ? -14.086 14.336 13.969 1 90.94 278 GLU B CA 1
ATOM 4755 C C . GLU B 1 278 ? -12.742 13.938 13.359 1 90.94 278 GLU B C 1
ATOM 4757 O O . GLU B 1 278 ? -11.719 13.938 14.047 1 90.94 278 GLU B O 1
ATOM 4762 N N . THR B 1 279 ? -12.82 13.609 12.148 1 94.38 279 THR B N 1
ATOM 4763 C CA . THR B 1 279 ? -11.602 13.25 11.43 1 94.38 279 THR B CA 1
ATOM 4764 C C . THR B 1 279 ? -10.641 14.43 11.367 1 94.38 279 THR B C 1
ATOM 4766 O O . THR B 1 279 ? -9.445 14.281 11.617 1 94.38 279 THR B O 1
ATOM 4769 N N . ALA B 1 280 ? -11.141 15.586 11.086 1 97.44 280 ALA B N 1
ATOM 4770 C CA . ALA B 1 280 ? -10.336 16.797 10.969 1 97.44 280 ALA B CA 1
ATOM 4771 C C . ALA B 1 280 ? -9.68 17.156 12.297 1 97.44 280 ALA B C 1
ATOM 4773 O O . ALA B 1 280 ? -8.508 17.547 12.328 1 97.44 280 ALA B O 1
ATOM 4774 N N . LYS B 1 281 ? -10.445 17.031 13.359 1 96.75 281 LYS B N 1
ATOM 4775 C CA . LYS B 1 281 ? -9.906 17.312 14.68 1 96.75 281 LYS B CA 1
ATOM 4776 C C . LYS B 1 281 ? -8.766 16.359 15.023 1 96.75 281 LYS B C 1
ATOM 4778 O O . LYS B 1 281 ? -7.746 16.766 15.586 1 96.75 281 LYS B O 1
ATOM 4783 N N . THR B 1 282 ? -8.992 15.125 14.68 1 95.94 282 THR B N 1
ATOM 4784 C CA . THR B 1 282 ? -7.969 14.117 14.922 1 95.94 282 THR B CA 1
ATOM 4785 C C . THR B 1 282 ? -6.703 14.422 14.117 1 95.94 282 THR B C 1
ATOM 4787 O O . THR B 1 282 ? -5.59 14.273 14.633 1 95.94 282 THR B O 1
ATOM 4790 N N . VAL B 1 283 ? -6.848 14.844 12.898 1 97.62 283 VAL B N 1
ATOM 4791 C CA . VAL B 1 283 ? -5.715 15.164 12.031 1 97.62 283 VAL B CA 1
ATOM 4792 C C . VAL B 1 283 ? -4.957 16.359 12.602 1 97.62 283 VAL B C 1
ATOM 4794 O O . VAL B 1 283 ? -3.729 16.344 12.703 1 97.62 283 VAL B O 1
ATOM 4797 N N . ALA B 1 284 ? -5.656 17.453 13.016 1 98.25 284 ALA B N 1
ATOM 4798 C CA . ALA B 1 284 ? -5.02 18.625 13.594 1 98.25 284 ALA B CA 1
ATOM 4799 C C . ALA B 1 284 ? -4.258 18.266 14.867 1 98.25 284 ALA B C 1
ATOM 4801 O O . ALA B 1 284 ? -3.125 18.719 15.062 1 98.25 284 ALA B O 1
ATOM 4802 N N . ASP B 1 285 ? -4.918 17.453 15.672 1 97 285 ASP B N 1
ATOM 4803 C CA . ASP B 1 285 ? -4.273 17.016 16.906 1 97 285 ASP B CA 1
ATOM 4804 C C . ASP B 1 285 ? -3.006 16.219 16.609 1 97 285 ASP B C 1
ATOM 4806 O O . ASP B 1 285 ? -1.994 16.375 17.297 1 97 285 ASP B O 1
ATOM 4810 N N . ALA B 1 286 ? -3.09 15.367 15.656 1 97.38 286 ALA B N 1
ATOM 4811 C CA . ALA B 1 286 ? -1.943 14.547 15.281 1 97.38 286 ALA B CA 1
ATOM 4812 C C . ALA B 1 286 ? -0.784 15.406 14.797 1 97.38 286 ALA B C 1
ATOM 4814 O O . ALA B 1 286 ? 0.378 15.133 15.102 1 97.38 286 ALA B O 1
ATOM 4815 N N . ILE B 1 287 ? -1.103 16.422 14 1 98.31 287 ILE B N 1
ATOM 4816 C CA . ILE B 1 287 ? -0.087 17.359 13.516 1 98.31 287 ILE B CA 1
ATOM 4817 C C . ILE B 1 287 ? 0.573 18.062 14.703 1 98.31 287 ILE B C 1
ATOM 4819 O O . ILE B 1 287 ? 1.802 18.094 14.805 1 98.31 287 ILE B O 1
ATOM 4823 N N . LYS B 1 288 ? -0.216 18.531 15.633 1 98.12 288 LYS B N 1
ATOM 4824 C CA . LYS B 1 288 ? 0.274 19.328 16.75 1 98.12 288 LYS B CA 1
ATOM 4825 C C . LYS B 1 288 ? 1.104 18.469 17.703 1 98.12 288 LYS B C 1
ATOM 4827 O O . LYS B 1 288 ? 1.997 18.984 18.391 1 98.12 288 LYS B O 1
ATOM 4832 N N . THR B 1 289 ? 0.836 17.172 17.719 1 95.94 289 THR B N 1
ATOM 4833 C CA . THR B 1 289 ? 1.536 16.297 18.641 1 95.94 289 THR B CA 1
ATOM 4834 C C . THR B 1 289 ? 2.523 15.406 17.906 1 95.94 289 THR B C 1
ATOM 4836 O O . THR B 1 289 ? 3.086 14.477 18.5 1 95.94 289 THR B O 1
ATOM 4839 N N . ASN B 1 290 ? 2.695 15.562 16.688 1 96.12 290 ASN B N 1
ATOM 4840 C CA . ASN B 1 290 ? 3.656 14.859 15.852 1 96.12 290 ASN B CA 1
ATOM 4841 C C . ASN B 1 290 ? 3.432 13.352 15.875 1 96.12 290 ASN B C 1
ATOM 4843 O O . ASN B 1 290 ? 4.383 12.578 16.016 1 96.12 290 ASN B O 1
ATOM 4847 N N . LYS B 1 291 ? 2.168 12.953 15.82 1 94.88 291 LYS B N 1
ATOM 4848 C CA . LYS B 1 291 ? 1.873 11.531 15.727 1 94.88 291 LYS B CA 1
ATOM 4849 C C . LYS B 1 291 ? 2.148 11 14.32 1 94.88 291 LYS B C 1
ATOM 4851 O O . LYS B 1 291 ? 1.658 11.562 13.336 1 94.88 291 LYS B O 1
ATOM 4856 N N . ARG B 1 292 ? 2.863 9.938 14.273 1 94.88 292 ARG B N 1
ATOM 4857 C CA . ARG B 1 292 ? 3.27 9.398 12.977 1 94.88 292 ARG B CA 1
ATOM 4858 C C . ARG B 1 292 ? 2.123 8.641 12.312 1 94.88 292 ARG B C 1
ATOM 4860 O O . ARG B 1 292 ? 1.987 8.656 11.094 1 94.88 292 ARG B O 1
ATOM 4867 N N . LYS B 1 293 ? 1.428 7.855 13.062 1 95 293 LYS B N 1
ATOM 4868 C CA . LYS B 1 293 ? 0.28 7.074 12.609 1 95 293 LYS B CA 1
ATOM 4869 C C . LYS B 1 293 ? -0.939 7.324 13.492 1 95 293 LYS B C 1
ATOM 4871 O O . LYS B 1 293 ? -0.855 7.223 14.719 1 95 293 LYS B O 1
ATOM 4876 N N . VAL B 1 294 ? -2.051 7.633 12.852 1 95.31 294 VAL B N 1
ATOM 4877 C CA . VAL B 1 294 ? -3.26 7.875 13.633 1 95.31 294 VAL B CA 1
ATOM 4878 C C . VAL B 1 294 ? -4.457 7.227 12.945 1 95.31 294 VAL B C 1
ATOM 4880 O O . VAL B 1 294 ? -4.633 7.355 11.734 1 95.31 294 VAL B O 1
ATOM 4883 N N . VAL B 1 295 ? -5.207 6.477 13.688 1 93.19 295 VAL B N 1
ATOM 4884 C CA . VAL B 1 295 ? -6.43 5.852 13.188 1 93.19 295 VAL B CA 1
ATOM 4885 C C . VAL B 1 295 ? -7.641 6.68 13.609 1 93.19 295 VAL B C 1
ATOM 4887 O O . VAL B 1 295 ? -7.676 7.227 14.711 1 93.19 295 VAL B O 1
ATOM 4890 N N . VAL B 1 296 ? -8.578 6.848 12.742 1 91.56 296 VAL B N 1
ATOM 4891 C CA . VAL B 1 296 ? -9.859 7.457 13.07 1 91.56 296 VAL B CA 1
ATOM 4892 C C . VAL B 1 296 ? -10.961 6.398 13.062 1 91.56 296 VAL B C 1
ATOM 4894 O O . VAL B 1 296 ? -11.32 5.879 12 1 91.56 296 VAL B O 1
ATOM 4897 N N . PRO B 1 297 ? -11.531 6.066 14.203 1 86.88 297 PRO B N 1
ATOM 4898 C CA . PRO B 1 297 ? -11.414 6.734 15.5 1 86.88 297 PRO B CA 1
ATOM 4899 C C . PRO B 1 297 ? -10.117 6.387 16.234 1 86.88 297 PRO B C 1
ATOM 4901 O O . PRO B 1 297 ? -9.5 5.359 15.945 1 86.88 297 PRO B O 1
ATOM 4904 N N . GLN B 1 298 ? -9.797 7.199 17.188 1 87.25 298 GLN B N 1
ATOM 4905 C CA . GLN B 1 298 ? -8.516 7.082 17.875 1 87.25 298 GLN B CA 1
ATOM 4906 C C . GLN B 1 298 ? -8.523 5.906 18.844 1 87.25 298 GLN B C 1
ATOM 4908 O O . GLN B 1 298 ? -7.477 5.527 19.375 1 87.25 298 GLN B O 1
ATOM 4913 N N . THR B 1 299 ? -9.688 5.281 19.047 1 81.12 299 THR B N 1
ATOM 4914 C CA . THR B 1 299 ? -9.781 4.125 19.922 1 81.12 299 THR B CA 1
ATOM 4915 C C . THR B 1 299 ? -9.062 2.922 19.328 1 81.12 299 THR B C 1
ATOM 4917 O O . THR B 1 299 ? -8.727 1.971 20.031 1 81.12 299 THR B O 1
ATOM 4920 N N . VAL B 1 300 ? -8.891 2.945 18.094 1 84.44 300 VAL B N 1
ATOM 4921 C CA . VAL B 1 300 ? -8.172 1.878 17.406 1 84.44 300 VAL B CA 1
ATOM 4922 C C . VAL B 1 300 ? -6.766 2.35 17.047 1 84.44 300 VAL B C 1
ATOM 4924 O O . VAL B 1 300 ? -6.578 3.48 16.594 1 84.44 300 VAL B O 1
ATOM 4927 N N . ARG B 1 301 ? -5.836 1.496 17.328 1 87.5 301 ARG B N 1
ATOM 4928 C CA . ARG B 1 301 ? -4.453 1.823 17 1 87.5 301 ARG B CA 1
ATOM 4929 C C . ARG B 1 301 ? -3.988 1.068 15.758 1 87.5 301 ARG B C 1
ATOM 4931 O O . ARG B 1 301 ? -4.512 -0.003 15.445 1 87.5 301 ARG B O 1
ATOM 4938 N N . ALA B 1 302 ? -2.994 1.637 15.102 1 85.94 302 ALA B N 1
ATOM 4939 C CA . ALA B 1 302 ? -2.496 1.066 13.852 1 85.94 302 ALA B CA 1
ATOM 4940 C C . ALA B 1 302 ? -1.982 -0.355 14.062 1 85.94 302 ALA B C 1
ATOM 4942 O O . ALA B 1 302 ? -2.168 -1.224 13.211 1 85.94 302 ALA B O 1
ATOM 4943 N N . TRP B 1 303 ? -1.316 -0.607 15.188 1 86.5 303 TRP B N 1
ATOM 4944 C CA . TRP B 1 303 ? -0.749 -1.928 15.438 1 86.5 303 TRP B CA 1
ATOM 4945 C C . TRP B 1 303 ? -1.849 -2.973 15.586 1 86.5 303 TRP B C 1
ATOM 4947 O O . TRP B 1 303 ? -1.653 -4.141 15.25 1 86.5 303 TRP B O 1
ATOM 4957 N N . GLN B 1 304 ? -3.023 -2.584 16.094 1 86.94 304 GLN B N 1
ATOM 4958 C CA . GLN B 1 304 ? -4.148 -3.506 16.188 1 86.94 304 GLN B CA 1
ATOM 4959 C C . GLN B 1 304 ? -4.652 -3.916 14.805 1 86.94 304 GLN B C 1
ATOM 4961 O O . GLN B 1 304 ? -5.004 -5.078 14.594 1 86.94 304 GLN B O 1
ATOM 4966 N N . LEU B 1 305 ? -4.641 -2.938 13.93 1 87.12 305 LEU B N 1
ATOM 4967 C CA . LEU B 1 305 ? -5.035 -3.229 12.562 1 87.12 305 LEU B CA 1
ATOM 4968 C C . LEU B 1 305 ? -4.043 -4.176 11.898 1 87.12 305 LEU B C 1
ATOM 4970 O O . LEU B 1 305 ? -4.438 -5.07 11.148 1 87.12 305 LEU B O 1
ATOM 4974 N N . SER B 1 306 ? -2.803 -3.955 12.164 1 87.38 306 SER B N 1
ATOM 4975 C CA . SER B 1 306 ? -1.756 -4.824 11.633 1 87.38 306 SER B CA 1
ATOM 4976 C C . SER B 1 306 ? -1.91 -6.25 12.148 1 87.38 306 SER B C 1
ATOM 4978 O O . SER B 1 306 ? -1.689 -7.211 11.406 1 87.38 306 SER B O 1
ATOM 4980 N N . PHE B 1 307 ? -2.223 -6.383 13.367 1 85.75 307 PHE B N 1
ATOM 4981 C CA . PHE B 1 307 ? -2.473 -7.699 13.945 1 85.75 307 PHE B CA 1
ATOM 4982 C C . PHE B 1 307 ? -3.641 -8.383 13.242 1 85.75 307 PHE B C 1
ATOM 4984 O O . PHE B 1 307 ? -3.576 -9.578 12.938 1 85.75 307 PHE B O 1
ATOM 4991 N N . TYR B 1 308 ? -4.613 -7.617 13.039 1 85.06 308 TYR B N 1
ATOM 4992 C CA . TYR B 1 308 ? -5.789 -8.141 12.352 1 85.06 308 TYR B CA 1
ATOM 4993 C C . TYR B 1 308 ? -5.438 -8.633 10.953 1 85.06 308 TYR B C 1
ATOM 4995 O O . TYR B 1 308 ? -5.957 -9.648 10.5 1 85.06 308 TYR B O 1
ATOM 5003 N N . GLU B 1 309 ? -4.59 -7.938 10.305 1 86 309 GLU B N 1
ATOM 5004 C CA . GLU B 1 309 ? -4.16 -8.281 8.953 1 86 309 GLU B CA 1
ATOM 5005 C C . GLU B 1 309 ? -3.49 -9.656 8.922 1 86 309 GLU B C 1
ATOM 5007 O O . GLU B 1 309 ? -3.539 -10.352 7.91 1 86 309 GLU B O 1
ATOM 5012 N N . HIS B 1 310 ? -2.91 -10.109 10.062 1 88.38 310 HIS B N 1
ATOM 5013 C CA . HIS B 1 310 ? -2.033 -11.273 9.984 1 88.38 310 HIS B CA 1
ATOM 5014 C C . HIS B 1 310 ? -2.574 -12.422 10.828 1 88.38 310 HIS B C 1
ATOM 5016 O O . HIS B 1 310 ? -1.911 -13.453 10.977 1 88.38 310 HIS B O 1
ATOM 5022 N N . ILE B 1 311 ? -3.727 -12.266 11.43 1 87.62 311 ILE B N 1
ATOM 5023 C CA . ILE B 1 311 ? -4.34 -13.43 12.055 1 87.62 311 ILE B CA 1
ATOM 5024 C C . ILE B 1 311 ? -4.707 -14.453 10.984 1 87.62 311 ILE B C 1
ATOM 5026 O O . ILE B 1 311 ? -4.883 -14.109 9.812 1 87.62 311 ILE B O 1
ATOM 5030 N N . PRO B 1 312 ? -4.707 -15.734 11.352 1 88.88 312 PRO B N 1
ATOM 5031 C CA . PRO B 1 312 ? -5.043 -16.75 10.352 1 88.88 312 PRO B CA 1
ATOM 5032 C C . PRO B 1 312 ? -6.289 -16.391 9.547 1 88.88 312 PRO B C 1
ATOM 5034 O O . PRO B 1 312 ? -7.281 -15.922 10.109 1 88.88 312 PRO B O 1
ATOM 5037 N N . ILE B 1 313 ? -6.18 -16.594 8.297 1 89.44 313 ILE B N 1
ATOM 5038 C CA . ILE B 1 313 ? -7.168 -16.094 7.34 1 89.44 313 ILE B CA 1
ATOM 5039 C C . ILE B 1 313 ? -8.539 -16.656 7.676 1 89.44 313 ILE B C 1
ATOM 5041 O O . ILE B 1 313 ? -9.562 -15.992 7.492 1 89.44 313 ILE B O 1
ATOM 5045 N N . LYS B 1 314 ? -8.617 -17.938 8.102 1 89.69 314 LYS B N 1
ATOM 5046 C CA . LYS B 1 314 ? -9.891 -18.547 8.461 1 89.69 314 LYS B CA 1
ATOM 5047 C C . LYS B 1 314 ? -10.57 -17.781 9.594 1 89.69 314 LYS B C 1
ATOM 5049 O O . LYS B 1 314 ? -11.789 -17.625 9.594 1 89.69 314 LYS B O 1
ATOM 5054 N N . ILE B 1 315 ? -9.773 -17.359 10.508 1 90.44 315 ILE B N 1
ATOM 5055 C CA . ILE B 1 315 ? -10.289 -16.625 11.664 1 90.44 315 ILE B CA 1
ATOM 5056 C C . ILE B 1 315 ? -10.703 -15.227 11.234 1 90.44 315 ILE B C 1
ATOM 5058 O O . ILE B 1 315 ? -11.766 -14.742 11.633 1 90.44 315 ILE B O 1
ATOM 5062 N N . ARG B 1 316 ? -9.891 -14.617 10.477 1 88.62 316 ARG B N 1
ATOM 5063 C CA . ARG B 1 316 ? -10.195 -13.266 10.008 1 88.62 316 ARG B CA 1
ATOM 5064 C C . ARG B 1 316 ? -11.5 -13.242 9.219 1 88.62 316 ARG B C 1
ATOM 5066 O O . ARG B 1 316 ? -12.336 -12.367 9.43 1 88.62 316 ARG B O 1
ATOM 5073 N N . ARG B 1 317 ? -11.641 -14.164 8.289 1 87.75 317 ARG B N 1
ATOM 5074 C CA . ARG B 1 317 ? -12.836 -14.227 7.453 1 87.75 317 ARG B CA 1
ATOM 5075 C C . ARG B 1 317 ? -14.078 -14.508 8.297 1 87.75 317 ARG B C 1
ATOM 5077 O O . ARG B 1 317 ? -15.148 -13.953 8.031 1 87.75 317 ARG B O 1
ATOM 5084 N N . MET B 1 318 ? -13.914 -15.406 9.305 1 87.31 318 MET B N 1
ATOM 5085 C CA . MET B 1 318 ? -15.016 -15.656 10.227 1 87.31 318 MET B CA 1
ATOM 5086 C C . MET B 1 318 ? -15.406 -14.383 10.969 1 87.31 318 MET B C 1
ATOM 5088 O O . MET B 1 318 ? -16.594 -14.094 11.125 1 87.31 318 MET B O 1
ATOM 5092 N N . MET B 1 319 ? -14.406 -13.664 11.398 1 85.88 319 MET B N 1
ATOM 5093 C CA . MET B 1 319 ? -14.672 -12.414 12.109 1 85.88 319 MET B CA 1
ATOM 5094 C C . MET B 1 319 ? -15.359 -11.406 11.203 1 85.88 319 MET B C 1
ATOM 5096 O O . MET B 1 319 ? -16.297 -10.727 11.617 1 85.88 319 MET B O 1
ATOM 5100 N N . ASP B 1 320 ? -14.875 -11.273 10 1 81.88 320 ASP B N 1
ATOM 5101 C CA . ASP B 1 320 ? -15.469 -10.359 9.031 1 81.88 320 ASP B CA 1
ATOM 5102 C C . ASP B 1 320 ? -16.938 -10.711 8.773 1 81.88 320 ASP B C 1
ATOM 5104 O O . ASP B 1 320 ? -17.781 -9.82 8.719 1 81.88 320 ASP B O 1
ATOM 5108 N N . LEU B 1 321 ? -17.172 -11.969 8.555 1 80.75 321 LEU B N 1
ATOM 5109 C CA . LEU B 1 321 ? -18.547 -12.422 8.289 1 80.75 321 LEU B CA 1
ATOM 5110 C C . LEU B 1 321 ? -19.438 -12.156 9.492 1 80.75 321 LEU B C 1
ATOM 5112 O O . LEU B 1 321 ? -20.609 -11.789 9.32 1 80.75 321 LEU B O 1
ATOM 5116 N N . THR B 1 322 ? -18.828 -12.383 10.664 1 80.06 322 THR B N 1
ATOM 5117 C CA . THR B 1 322 ? -19.609 -12.18 11.883 1 80.06 322 THR B CA 1
ATOM 5118 C C . THR B 1 322 ? -19.922 -10.703 12.086 1 80.06 322 THR B C 1
ATOM 5120 O O . THR B 1 322 ? -21.047 -10.336 12.43 1 80.06 322 THR B O 1
ATOM 5123 N N . ILE B 1 323 ? -18.938 -9.922 11.859 1 74.75 323 ILE B N 1
ATOM 5124 C CA . ILE B 1 323 ? -19.078 -8.492 12.125 1 74.75 323 ILE B CA 1
ATOM 5125 C C . ILE B 1 323 ? -19.875 -7.832 11.008 1 74.75 323 ILE B C 1
ATOM 5127 O O . ILE B 1 323 ? -20.734 -6.973 11.273 1 74.75 323 ILE B O 1
ATOM 5131 N N . MET B 1 324 ? -19.609 -8.188 9.773 1 70.19 324 MET B N 1
ATOM 5132 C CA . MET B 1 324 ? -20.266 -7.57 8.625 1 70.19 324 MET B CA 1
ATOM 5133 C C . MET B 1 324 ? -21.641 -8.195 8.383 1 70.19 324 MET B C 1
ATOM 5135 O O . MET B 1 324 ? -22.438 -7.672 7.602 1 70.19 324 MET B O 1
ATOM 5139 N N . LYS B 1 325 ? -22.047 -9.094 9.258 1 61.09 325 LYS B N 1
ATOM 5140 C CA . LYS B 1 325 ? -23.328 -9.781 9.219 1 61.09 325 LYS B CA 1
ATOM 5141 C C . LYS B 1 325 ? -23.688 -10.203 7.797 1 61.09 325 LYS B C 1
ATOM 5143 O O . LYS B 1 325 ? -24.812 -9.977 7.344 1 61.09 325 LYS B O 1
ATOM 5148 N N . GLY B 1 326 ? -22.734 -10.57 6.977 1 58.69 326 GLY B N 1
ATOM 5149 C CA . GLY B 1 326 ? -23.047 -11.117 5.668 1 58.69 326 GLY B CA 1
ATOM 5150 C C . GLY B 1 326 ? -21.984 -10.82 4.625 1 58.69 326 GLY B C 1
ATOM 5151 O O . GLY B 1 326 ? -21.016 -10.125 4.91 1 58.69 326 GLY B O 1
ATOM 5152 N N . LYS B 1 327 ? -22.078 -11.609 3.445 1 53.5 327 LYS B N 1
ATOM 5153 C CA . LYS B 1 327 ? -21.172 -11.391 2.314 1 53.5 327 LYS B CA 1
ATOM 5154 C C . LYS B 1 327 ? -21.438 -10.047 1.647 1 53.5 327 LYS B C 1
ATOM 5156 O O . LYS B 1 327 ? -22.594 -9.664 1.448 1 53.5 327 LYS B O 1
ATOM 5161 N N . PRO B 1 328 ? -20.406 -9.148 1.759 1 50.16 328 PRO B N 1
ATOM 5162 C CA . PRO B 1 328 ? -20.656 -7.895 1.047 1 50.16 328 PRO B CA 1
ATOM 5163 C C . PRO B 1 328 ? -21.312 -8.109 -0.32 1 50.16 328 PRO B C 1
ATOM 5165 O O . PRO B 1 328 ? -21 -9.094 -1.001 1 50.16 328 PRO B O 1
ATOM 5168 N N . LEU B 1 329 ? -22.484 -7.664 -0.557 1 44.44 329 LEU B N 1
ATOM 5169 C CA . LEU B 1 329 ? -23.203 -7.754 -1.82 1 44.44 329 LEU B CA 1
ATOM 5170 C C . LEU B 1 329 ? -22.312 -7.363 -2.99 1 44.44 329 LEU B C 1
ATOM 5172 O O . LEU B 1 329 ? -21.484 -6.461 -2.865 1 44.44 329 LEU B O 1
ATOM 5176 N N . VAL B 1 330 ? -21.953 -8.305 -3.871 1 40.91 330 VAL B N 1
ATOM 5177 C CA . VAL B 1 330 ? -21.469 -7.957 -5.207 1 40.91 330 VAL B CA 1
ATOM 5178 C C . VAL B 1 330 ? -22.141 -6.664 -5.672 1 40.91 330 VAL B C 1
ATOM 5180 O O . VAL B 1 330 ? -23.359 -6.59 -5.773 1 40.91 330 VAL B O 1
ATOM 5183 N N . LEU B 1 331 ? -21.719 -5.605 -5.297 1 38.75 331 LEU B N 1
ATOM 5184 C CA . LEU B 1 331 ? -22.312 -4.383 -5.832 1 38.75 331 LEU B CA 1
ATOM 5185 C C . LEU B 1 331 ? -22.594 -4.523 -7.32 1 38.75 331 LEU B C 1
ATOM 5187 O O . LEU B 1 331 ? -21.688 -4.809 -8.109 1 38.75 331 LEU B O 1
ATOM 5191 N N . ASP B 1 332 ? -23.672 -5.184 -7.816 1 32.81 332 ASP B N 1
ATOM 5192 C CA . ASP B 1 332 ? -24.172 -5.156 -9.188 1 32.81 332 ASP B CA 1
ATOM 5193 C C . ASP B 1 332 ? -24.031 -3.768 -9.797 1 32.81 332 ASP B C 1
ATOM 5195 O O . ASP B 1 332 ? -24.203 -2.758 -9.109 1 32.81 332 ASP B O 1
#

pLDDT: mean 88.94, std 12.31, range [25.27, 98.94]

InterPro domains:
  IPR002347 Short-chain dehydrogenase/reductase SDR [PF00106] (67-255)
  IPR002347 Short-chain dehydrogenase/reductase SDR [PR00080] (142-153)
  IPR002347 Short-chain dehydrogenase/reductase SDR [PR00080] (195-203)
  IPR002347 Short-chain dehydrogenase/reductase SDR [PR00080] (215-234)
  IPR002347 Short-chain dehydrogenase/reductase SDR [PR00081] (68-85)
  IPR002347 Short-chain dehydrogenase/reductase SDR [PR00081] (142-153)
  IPR002347 Short-chain dehydrogenase/reductase SDR [PR00081] (189-205)
  IPR002347 Short-chain dehydrogenase/reductase SDR [PR00081] (215-234)
  IPR002347 Short-chain dehydrogenase/reductase SDR [PR00081] (240-257)
  IPR036291 NAD(P)-binding domain superfamily [SSF51735] (60-305)